Protein AF-0000000077050949 (afdb_homodimer)

Foldseek 3Di:
DDCPPPPPPPPDDDDPPVPVPDDLVVCCVPPVLVSQVVCVVVQAGPVGDGQLDWADKDKDWDPDPPALFKIWIDGPQWIKIKGKHKDKDAAPDPPRQFAAEFFFEDDDCQQPVVPPPCVVVVVRVVLRVLLRVCCRVAWFDRNVQGAPQLNMGMYMYMYMYTNHAWFPNSQRVLLGVNLRLLGHWAFHWHDDPNDIDTHRVPTDHTGTRKRKGKWKWFADDPGIGTGHTPSVVVNGQWMWIWIAIPVLDTDDIDTPDRDDDDPVVVVVVSVSVSVVVVVSVVNSVVSSQVSCCVVPPPSCPVVD/DDPPCPPPPPPDDDDPPVPVPDDLVVCCVPPVLVSQVVCVVVQAGPVGDGQLDWADKDKDWDPDPPALFKIWIDGPQWIKIKGKHKDKDAAPDPPRQFAAEFFFEDDDCQQPVVPPPCVVVVVRVVLRVLLRVCCRVAWFDRNVQGAPQLNMGMYMYMYMYTNHAWFPNSQRRLLGVNLRLLGHWAFHWHDDPNDIDTHRVPTDHTGTRKRKGKWKWFADDPGIGTGHTPSVVVNGQWMWIWIAIPVLDTDDIDTPDSDDDDPVVVVVVSVSVSVVVVVSVVNSVVSSQVSCCVVPPPSCVVVD

Organism: Blastocystis hominis (NCBI:txid12968)

Structure (mmCIF, N/CA/C/O backbone):
data_AF-0000000077050949-model_v1
#
loop_
_entity.id
_entity.type
_entity.pdbx_description
1 polymer 'Ribosomal RNA-processing protein 43'
#
loop_
_atom_site.group_PDB
_atom_site.id
_atom_site.type_symbol
_atom_site.label_atom_id
_atom_site.label_alt_id
_atom_site.label_comp_id
_atom_site.label_asym_id
_atom_site.label_entity_id
_atom_site.label_seq_id
_atom_site.pdbx_PDB_ins_code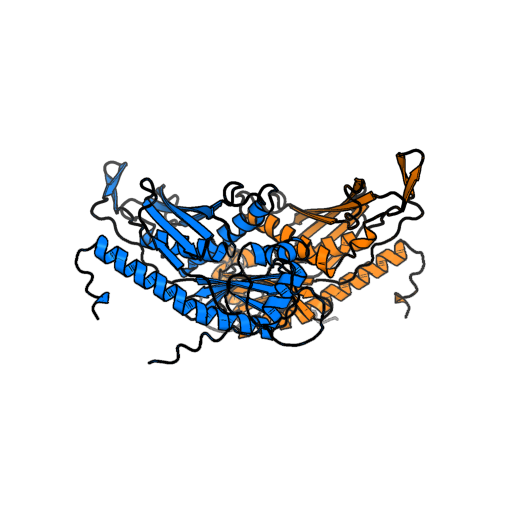
_atom_site.Cartn_x
_atom_site.Cartn_y
_atom_site.Cartn_z
_atom_site.occupancy
_atom_site.B_iso_or_equiv
_atom_site.auth_seq_id
_atom_site.auth_comp_id
_atom_site.auth_asym_id
_atom_site.auth_atom_id
_atom_site.pdbx_PDB_model_num
ATOM 1 N N . MET A 1 1 ? -55.594 22.5 -2.627 1 25.12 1 MET A N 1
ATOM 2 C CA . MET A 1 1 ? -55.781 21.047 -2.518 1 25.12 1 MET A CA 1
ATOM 3 C C . MET A 1 1 ? -54.656 20.297 -3.227 1 25.12 1 MET A C 1
ATOM 5 O O . MET A 1 1 ? -54.719 20.078 -4.438 1 25.12 1 MET A O 1
ATOM 9 N N . GLU A 1 2 ? -53.312 20.594 -3.018 1 26.08 2 GLU A N 1
ATOM 10 C CA . GLU A 1 2 ? -52 20.438 -3.627 1 26.08 2 GLU A CA 1
ATOM 11 C C . GLU A 1 2 ? -51.562 18.984 -3.664 1 26.08 2 GLU A C 1
ATOM 13 O O . GLU A 1 2 ? -51.594 18.297 -2.641 1 26.08 2 GLU A O 1
ATOM 18 N N . ASN A 1 3 ? -51.625 18.188 -4.906 1 24.22 3 ASN A N 1
ATOM 19 C CA . ASN A 1 3 ? -51.469 16.828 -5.383 1 24.22 3 ASN A CA 1
ATOM 20 C C . ASN A 1 3 ? -50.094 16.266 -5.074 1 24.22 3 ASN A C 1
ATOM 22 O O . ASN A 1 3 ? -49.094 16.719 -5.648 1 24.22 3 ASN A O 1
ATOM 26 N N . ASN A 1 4 ? -49.688 15.938 -3.799 1 24.11 4 ASN A N 1
ATOM 27 C CA . ASN A 1 4 ? -48.469 15.391 -3.205 1 24.11 4 ASN A CA 1
ATOM 28 C C . ASN A 1 4 ? -48.125 14.031 -3.797 1 24.11 4 ASN A C 1
ATOM 30 O O . ASN A 1 4 ? -48.656 13.008 -3.373 1 24.11 4 ASN A O 1
ATOM 34 N N . ARG A 1 5 ? -47.844 13.922 -5.176 1 23.95 5 ARG A N 1
ATOM 35 C CA . ARG A 1 5 ? -47.469 12.742 -5.945 1 23.95 5 ARG A CA 1
ATOM 36 C C . ARG A 1 5 ? -46.344 11.984 -5.277 1 23.95 5 ARG A C 1
ATOM 38 O O . ARG A 1 5 ? -45.219 12.5 -5.172 1 23.95 5 ARG A O 1
ATOM 45 N N . SER A 1 6 ? -46.531 11.211 -4.223 1 26.28 6 SER A N 1
ATOM 46 C CA . SER A 1 6 ? -45.688 10.195 -3.602 1 26.28 6 SER A CA 1
ATOM 47 C C . SER A 1 6 ? -45.125 9.234 -4.645 1 26.28 6 SER A C 1
ATOM 49 O O . SER A 1 6 ? -45.844 8.477 -5.27 1 26.28 6 SER A O 1
ATOM 51 N N . SER A 1 7 ? -44.219 9.609 -5.547 1 25.45 7 SER A N 1
ATOM 52 C CA . SER A 1 7 ? -43.562 8.859 -6.621 1 25.45 7 SER A CA 1
ATOM 53 C C . SER A 1 7 ? -42.969 7.547 -6.098 1 25.45 7 SER A C 1
ATOM 55 O O . SER A 1 7 ? -42 7.555 -5.355 1 25.45 7 SER A O 1
ATOM 57 N N . ARG A 1 8 ? -43.844 6.539 -5.688 1 27.59 8 ARG A N 1
ATOM 58 C CA . ARG A 1 8 ? -43.469 5.133 -5.523 1 27.59 8 ARG A CA 1
ATOM 59 C C . ARG A 1 8 ? -42.594 4.66 -6.676 1 27.59 8 ARG A C 1
ATOM 61 O O . ARG A 1 8 ? -43 4.672 -7.832 1 27.59 8 ARG A O 1
ATOM 68 N N . PHE A 1 9 ? -41.281 4.957 -6.676 1 27.53 9 PHE A N 1
ATOM 69 C CA . PHE A 1 9 ? -40.375 4.312 -7.609 1 27.53 9 PHE A CA 1
ATOM 70 C C . PHE A 1 9 ? -40.688 2.826 -7.734 1 27.53 9 PHE A C 1
ATOM 72 O O . PHE A 1 9 ? -40.531 2.072 -6.773 1 27.53 9 PHE A O 1
ATOM 79 N N . GLU A 1 10 ? -41.719 2.436 -8.398 1 28.89 10 GLU A N 1
ATOM 80 C CA . GLU A 1 10 ? -42 1.095 -8.891 1 28.89 10 GLU A CA 1
ATOM 81 C C . GLU A 1 10 ? -40.781 0.46 -9.555 1 28.89 10 GLU A C 1
ATOM 83 O O . GLU A 1 10 ? -40.344 0.909 -10.609 1 28.89 10 GLU A O 1
ATOM 88 N N . PHE A 1 11 ? -39.844 -0.017 -8.695 1 28.78 11 PHE A N 1
ATOM 89 C CA . PHE A 1 11 ? -38.844 -0.94 -9.195 1 28.78 11 PHE A CA 1
ATOM 90 C C . PHE A 1 11 ? -39.469 -1.922 -10.188 1 28.78 11 PHE A C 1
ATOM 92 O O . PHE A 1 11 ? -40.188 -2.836 -9.797 1 28.78 11 PHE A O 1
ATOM 99 N N . LEU A 1 12 ? -40 -1.565 -11.305 1 28 12 LEU A N 1
ATOM 100 C CA . LEU A 1 12 ? -40.688 -2.26 -12.375 1 28 12 LEU A CA 1
ATOM 101 C C . LEU A 1 12 ? -39.906 -3.467 -12.859 1 28 12 LEU A C 1
ATOM 103 O O . LEU A 1 12 ? -40.469 -4.547 -13.062 1 28 12 LEU A O 1
ATOM 107 N N . SER A 1 13 ? -38.812 -3.424 -13.633 1 26.11 13 SER A N 1
ATOM 108 C CA . SER A 1 13 ? -39 -4.09 -14.922 1 26.11 13 SER A CA 1
ATOM 109 C C . SER A 1 13 ? -39.219 -5.59 -14.742 1 26.11 13 SER A C 1
ATOM 111 O O . SER A 1 13 ? -40.25 -6.137 -15.117 1 26.11 13 SER A O 1
ATOM 113 N N . SER A 1 14 ? -38.125 -6.691 -15.32 1 29.53 14 SER A N 1
ATOM 114 C CA . SER A 1 14 ? -37.906 -7.832 -16.203 1 29.53 14 SER A CA 1
ATOM 115 C C . SER A 1 14 ? -38.062 -9.148 -15.445 1 29.53 14 SER A C 1
ATOM 117 O O . SER A 1 14 ? -38.812 -10.031 -15.891 1 29.53 14 SER A O 1
ATOM 119 N N . LYS A 1 15 ? -37 -10.266 -15.484 1 35.53 15 LYS A N 1
ATOM 120 C CA . LYS A 1 15 ? -37.281 -11.688 -15.281 1 35.53 15 LYS A CA 1
ATOM 121 C C . LYS A 1 15 ? -37.906 -11.93 -13.906 1 35.53 15 LYS A C 1
ATOM 123 O O . LYS A 1 15 ? -37.5 -11.297 -12.922 1 35.53 15 LYS A O 1
ATOM 128 N N . ASN A 1 16 ? -39.125 -12.523 -13.734 1 33.28 16 ASN A N 1
ATOM 129 C CA . ASN A 1 16 ? -40.094 -12.914 -12.727 1 33.28 16 ASN A CA 1
ATOM 130 C C . ASN A 1 16 ? -39.438 -13.688 -11.586 1 33.28 16 ASN A C 1
ATOM 132 O O . ASN A 1 16 ? -39.656 -14.891 -11.453 1 33.28 16 ASN A O 1
ATOM 136 N N . ILE A 1 17 ? -38.156 -13.844 -11.477 1 35.91 17 ILE A N 1
ATOM 137 C CA . ILE A 1 17 ? -37.906 -14.672 -10.305 1 35.91 17 ILE A CA 1
ATOM 138 C C . ILE A 1 17 ? -38.562 -14.062 -9.086 1 35.91 17 ILE A C 1
ATOM 140 O O . ILE A 1 17 ? -38.438 -12.867 -8.812 1 35.91 17 ILE A O 1
ATOM 144 N N . PRO A 1 18 ? -39.656 -14.641 -8.516 1 36.25 18 PRO A N 1
ATOM 145 C CA . PRO A 1 18 ? -40.344 -14.289 -7.266 1 36.25 18 PRO A CA 1
ATOM 146 C C . PRO A 1 18 ? -39.375 -13.812 -6.184 1 36.25 18 PRO A C 1
ATOM 148 O O . PRO A 1 18 ? -39.656 -13.938 -4.992 1 36.25 18 PRO A O 1
ATOM 151 N N . PHE A 1 19 ? -38.156 -13.5 -6.441 1 38.5 19 PHE A N 1
ATOM 152 C CA . PHE A 1 19 ? -37.375 -12.938 -5.336 1 38.5 19 PHE A CA 1
ATOM 153 C C . PHE A 1 19 ? -38.125 -11.758 -4.711 1 38.5 19 PHE A C 1
ATOM 155 O O . PHE A 1 19 ? -37.531 -10.953 -3.99 1 38.5 19 PHE A O 1
ATOM 162 N N . TYR A 1 20 ? -39.281 -11.266 -5.23 1 41.56 20 TYR A N 1
ATOM 163 C CA . TYR A 1 20 ? -40.031 -10.109 -4.754 1 41.56 20 TYR A CA 1
ATOM 164 C C . TYR A 1 20 ? -40.281 -10.195 -3.25 1 41.56 20 TYR A C 1
ATOM 166 O O . TYR A 1 20 ? -40.344 -9.164 -2.57 1 41.56 20 TYR A O 1
ATOM 174 N N . THR A 1 21 ? -40.812 -11.328 -2.764 1 46.22 21 THR A N 1
ATOM 175 C CA . THR A 1 21 ? -41.375 -11.367 -1.419 1 46.22 21 THR A CA 1
ATOM 176 C C . THR A 1 21 ? -40.281 -11.586 -0.378 1 46.22 21 THR A C 1
ATOM 178 O O . THR A 1 21 ? -40.562 -11.773 0.806 1 46.22 21 THR A O 1
ATOM 181 N N . MET A 1 22 ? -39.156 -12.016 -0.764 1 50.53 22 MET A N 1
ATOM 182 C CA . MET A 1 22 ? -38.25 -12.242 0.366 1 50.53 22 MET A CA 1
ATOM 183 C C . MET A 1 22 ? -37.875 -10.922 1.014 1 50.53 22 MET A C 1
ATOM 185 O O . MET A 1 22 ? -37.656 -9.922 0.321 1 50.53 22 MET A O 1
ATOM 189 N N . ASP A 1 23 ? -38.094 -10.758 2.289 1 68.88 23 ASP A N 1
ATOM 190 C CA . ASP A 1 23 ? -37.594 -9.656 3.117 1 68.88 23 ASP A CA 1
ATOM 191 C C . ASP A 1 23 ? -36.156 -9.297 2.756 1 68.88 23 ASP A C 1
ATOM 193 O O . ASP A 1 23 ? -35.312 -10.18 2.613 1 68.88 23 ASP A O 1
ATOM 197 N N . ALA A 1 24 ? -35.906 -8.211 1.986 1 68.38 24 ALA A N 1
ATOM 198 C CA . ALA A 1 24 ? -34.625 -7.68 1.568 1 68.38 24 ALA A CA 1
ATOM 199 C C . ALA A 1 24 ? -33.531 -8.086 2.547 1 68.38 24 ALA A C 1
ATOM 201 O O . ALA A 1 24 ? -32.406 -8.391 2.137 1 68.38 24 ALA A O 1
ATOM 202 N N . GLU A 1 25 ? -33.875 -8.141 3.707 1 75.94 25 GLU A N 1
ATOM 203 C CA . GLU A 1 25 ? -32.875 -8.492 4.727 1 75.94 25 GLU A CA 1
ATOM 204 C C . GLU A 1 25 ? -32.469 -9.961 4.621 1 75.94 25 GLU A C 1
ATOM 206 O O . GLU A 1 25 ? -31.312 -10.305 4.836 1 75.94 25 GLU A O 1
ATOM 211 N N . VAL A 1 26 ? -33.406 -10.742 4.375 1 73 26 VAL A N 1
ATOM 212 C CA . VAL A 1 26 ? -33.156 -12.172 4.234 1 73 26 VAL A CA 1
ATOM 213 C C . VAL A 1 26 ? -32.312 -12.422 2.975 1 73 26 VAL A C 1
ATOM 215 O O . VAL A 1 26 ? -31.359 -13.18 3.002 1 73 26 VAL A O 1
ATOM 218 N N . PHE A 1 27 ? -32.719 -11.727 1.952 1 73.62 27 PHE A N 1
ATOM 219 C CA . PHE A 1 27 ? -32 -11.867 0.687 1 73.62 27 PHE A CA 1
ATOM 220 C C . PHE A 1 27 ? -30.562 -11.422 0.832 1 73.62 27 PHE A C 1
ATOM 222 O O . PHE A 1 27 ? -29.656 -12.102 0.349 1 73.62 27 PHE A O 1
ATOM 229 N N . LYS A 1 28 ? -30.391 -10.328 1.436 1 78.31 28 LYS A N 1
ATOM 230 C CA . LYS A 1 28 ? -29.062 -9.805 1.718 1 78.31 28 LYS A CA 1
ATOM 231 C C . LYS A 1 28 ? -28.219 -10.828 2.473 1 78.31 28 LYS A C 1
ATOM 233 O O . LYS A 1 28 ? -27.031 -11 2.176 1 78.31 28 LYS A O 1
ATOM 238 N N . LYS A 1 29 ? -28.766 -11.523 3.346 1 77.19 29 LYS A N 1
ATOM 239 C CA . LYS A 1 29 ? -28.062 -12.477 4.195 1 77.19 29 LYS A CA 1
ATOM 240 C C . LYS A 1 29 ? -27.75 -13.766 3.434 1 77.19 29 LYS A C 1
ATOM 242 O O . LYS A 1 29 ? -26.672 -14.352 3.611 1 77.19 29 LYS A O 1
ATOM 247 N N . ILE A 1 30 ? -28.609 -14.133 2.502 1 77.38 30 ILE A N 1
ATOM 248 C CA . ILE A 1 30 ? -28.5 -15.43 1.849 1 77.38 30 ILE A CA 1
ATOM 249 C C . ILE A 1 30 ? -27.625 -15.305 0.602 1 77.38 30 ILE A C 1
ATOM 251 O O . ILE A 1 30 ? -26.812 -16.188 0.315 1 77.38 30 ILE A O 1
ATOM 255 N N . GLN A 1 31 ? -27.797 -14.211 -0.128 1 82.81 31 GLN A N 1
ATOM 256 C CA . GLN A 1 31 ? -27.047 -14 -1.36 1 82.81 31 GLN A CA 1
ATOM 257 C C . GLN A 1 31 ? -26.516 -12.57 -1.447 1 82.81 31 GLN A C 1
ATOM 259 O O . GLN A 1 31 ? -26.938 -11.805 -2.32 1 82.81 31 GLN A O 1
ATOM 264 N N . PRO A 1 32 ? -25.641 -12.312 -0.647 1 81.38 32 PRO A N 1
ATOM 265 C CA . PRO A 1 32 ? -25.172 -10.93 -0.545 1 81.38 32 PRO A CA 1
ATOM 266 C C . PRO A 1 32 ? -24.625 -10.391 -1.866 1 81.38 32 PRO A C 1
ATOM 268 O O . PRO A 1 32 ? -24.844 -9.219 -2.195 1 81.38 32 PRO A O 1
ATOM 271 N N . LYS A 1 33 ? -23.984 -11.172 -2.619 1 86.44 33 LYS A N 1
ATOM 272 C CA . LYS A 1 33 ? -23.422 -10.719 -3.889 1 86.44 33 LYS A CA 1
ATOM 273 C C . LYS A 1 33 ? -24.531 -10.398 -4.895 1 86.44 33 LYS A C 1
ATOM 275 O O . LYS A 1 33 ? -24.484 -9.367 -5.566 1 86.44 33 LYS A O 1
ATOM 280 N N . ALA A 1 34 ? -25.453 -11.32 -4.984 1 84.94 34 ALA A N 1
ATOM 281 C CA . ALA A 1 34 ? -26.562 -11.094 -5.895 1 84.94 34 ALA A CA 1
ATOM 282 C C . ALA A 1 34 ? -27.375 -9.875 -5.465 1 84.94 34 ALA A C 1
ATOM 284 O O . ALA A 1 34 ? -27.797 -9.07 -6.305 1 84.94 34 ALA A O 1
ATOM 285 N N . PHE A 1 35 ? -27.594 -9.828 -4.199 1 85.5 35 PHE A N 1
ATOM 286 C CA . PHE A 1 35 ? -28.297 -8.695 -3.605 1 85.5 35 PHE A CA 1
ATOM 287 C C . PHE A 1 35 ? -27.609 -7.379 -3.975 1 85.5 35 PHE A C 1
ATOM 289 O O . PHE A 1 35 ? -28.266 -6.457 -4.473 1 85.5 35 PHE A O 1
ATOM 296 N N . TYR A 1 36 ? -26.359 -7.285 -3.793 1 90.31 36 TYR A N 1
ATOM 297 C CA . TYR A 1 36 ? -25.578 -6.078 -4.055 1 90.31 36 TYR A CA 1
ATOM 298 C C . TYR A 1 36 ? -25.547 -5.762 -5.543 1 90.31 36 TYR A C 1
ATOM 300 O O . TYR A 1 36 ? -25.719 -4.609 -5.941 1 90.31 36 TYR A O 1
ATOM 308 N N . GLY A 1 37 ? -25.391 -6.691 -6.348 1 89.81 37 GLY A N 1
ATOM 309 C CA . GLY A 1 37 ? -25.375 -6.52 -7.789 1 89.81 37 GLY A CA 1
ATOM 310 C C . GLY A 1 37 ? -26.656 -5.941 -8.344 1 89.81 37 GLY A C 1
ATOM 311 O O . GLY A 1 37 ? -26.641 -5.082 -9.227 1 89.81 37 GLY A O 1
ATOM 312 N N . GLN A 1 38 ? -27.703 -6.43 -7.812 1 87.5 38 GLN A N 1
ATOM 313 C CA . GLN A 1 38 ? -29 -5.945 -8.258 1 87.5 38 GLN A CA 1
ATOM 314 C C . GLN A 1 38 ? -29.172 -4.461 -7.957 1 87.5 38 GLN A C 1
ATOM 316 O O . GLN A 1 38 ? -29.703 -3.711 -8.773 1 87.5 38 GLN A O 1
ATOM 321 N N . TYR A 1 39 ? -28.781 -4.129 -6.797 1 87.62 39 TYR A N 1
ATOM 322 C CA . TYR A 1 39 ? -28.844 -2.717 -6.434 1 87.62 39 TYR A CA 1
ATOM 323 C C . TYR A 1 39 ? -28.016 -1.873 -7.395 1 87.62 39 TYR A C 1
ATOM 325 O O . TYR A 1 39 ? -28.484 -0.854 -7.902 1 87.62 39 TYR A O 1
ATOM 333 N N . LEU A 1 40 ? -26.859 -2.299 -7.73 1 90.25 40 LEU A N 1
ATOM 334 C CA . LEU A 1 40 ? -25.938 -1.521 -8.555 1 90.25 40 LEU A CA 1
ATOM 335 C C . LEU A 1 40 ? -26.453 -1.426 -9.992 1 90.25 40 LEU A C 1
ATOM 337 O O . LEU A 1 40 ? -26.234 -0.411 -10.664 1 90.25 40 LEU A O 1
ATOM 341 N N . GLU A 1 41 ? -27.047 -2.439 -10.422 1 89.62 41 GLU A N 1
ATOM 342 C CA . GLU A 1 41 ? -27.641 -2.41 -11.758 1 89.62 41 GLU A CA 1
ATOM 343 C C . GLU A 1 41 ? -28.656 -1.288 -11.875 1 89.62 41 GLU A C 1
ATOM 345 O O . GLU A 1 41 ? -28.875 -0.747 -12.969 1 89.62 41 GLU A O 1
ATOM 350 N N . ASN A 1 42 ? -29.203 -0.945 -10.773 1 90.94 42 ASN A N 1
ATOM 351 C CA . ASN A 1 42 ? -30.188 0.14 -10.742 1 90.94 42 ASN A CA 1
ATOM 352 C C . ASN A 1 42 ? -29.547 1.454 -10.297 1 90.94 42 ASN A C 1
ATOM 354 O O . ASN A 1 42 ? -30.25 2.41 -9.977 1 90.94 42 ASN A O 1
ATOM 358 N N . GLU A 1 43 ? -28.266 1.396 -10.148 1 90.06 43 GLU A N 1
ATOM 359 C CA . GLU A 1 43 ? -27.469 2.572 -9.836 1 90.06 43 GLU A CA 1
ATOM 360 C C . GLU A 1 43 ? -27.781 3.109 -8.445 1 90.06 43 GLU A C 1
ATOM 362 O O . GLU A 1 43 ? -27.797 4.324 -8.234 1 90.06 43 GLU A O 1
ATOM 367 N N . VAL A 1 44 ? -28.25 2.295 -7.648 1 93.38 44 VAL A N 1
ATOM 368 C CA . VAL A 1 44 ? -28.484 2.615 -6.246 1 93.38 44 VAL A CA 1
ATOM 369 C C . VAL A 1 44 ? -27.781 1.589 -5.359 1 93.38 44 VAL A C 1
ATOM 371 O O . VAL A 1 44 ? -27.688 0.41 -5.711 1 93.38 44 VAL A O 1
ATOM 374 N N . ARG A 1 45 ? -27.281 2.051 -4.277 1 94.94 45 ARG A N 1
ATOM 375 C CA . ARG A 1 45 ? -26.609 1.168 -3.332 1 94.94 45 ARG A CA 1
ATOM 376 C C . ARG A 1 45 ? -27.547 0.773 -2.189 1 94.94 45 ARG A C 1
ATOM 378 O O . ARG A 1 45 ? -28.578 1.413 -1.973 1 94.94 45 ARG A O 1
ATOM 385 N N . PRO A 1 46 ? -27.281 -0.23 -1.466 1 92.12 46 PRO A N 1
ATOM 386 C CA . PRO A 1 46 ? -28.172 -0.725 -0.417 1 92.12 46 PRO A CA 1
ATOM 387 C C . PRO A 1 46 ? -28.469 0.33 0.645 1 92.12 46 PRO A C 1
ATOM 389 O O . PRO A 1 46 ? -29.547 0.305 1.254 1 92.12 46 PRO A O 1
ATOM 392 N N . ASP A 1 47 ? -27.578 1.242 0.908 1 92.56 47 ASP A N 1
ATOM 393 C CA . ASP A 1 47 ? -27.797 2.264 1.926 1 92.56 47 ASP A CA 1
ATOM 394 C C . ASP A 1 47 ? -28.484 3.496 1.327 1 92.56 47 ASP A C 1
ATOM 396 O O . ASP A 1 47 ? -28.594 4.531 1.986 1 92.56 47 ASP A O 1
ATOM 400 N N . GLY A 1 48 ? -28.859 3.428 0.09 1 93.88 48 GLY A N 1
ATOM 401 C CA . GLY A 1 48 ? -29.625 4.484 -0.546 1 93.88 48 GLY A CA 1
ATOM 402 C C . GLY A 1 48 ? -28.781 5.457 -1.331 1 93.88 48 GLY A C 1
ATOM 403 O O . GLY A 1 48 ? -29.297 6.281 -2.086 1 93.88 48 GLY A O 1
ATOM 404 N N . ARG A 1 49 ? -27.453 5.305 -1.291 1 96.19 49 ARG A N 1
ATOM 405 C CA . ARG A 1 49 ? -26.547 6.188 -2.021 1 96.19 49 ARG A CA 1
ATOM 406 C C . ARG A 1 49 ? -26.484 5.805 -3.496 1 96.19 49 ARG A C 1
ATOM 408 O O . ARG A 1 49 ? -26.688 4.641 -3.85 1 96.19 49 ARG A O 1
ATOM 415 N N . GLY A 1 50 ? -26.234 6.891 -4.285 1 96.12 50 GLY A N 1
ATOM 416 C CA . GLY A 1 50 ? -25.812 6.609 -5.652 1 96.12 50 GLY A CA 1
ATOM 417 C C . GLY A 1 50 ? -24.406 6.062 -5.754 1 96.12 50 GLY A C 1
ATOM 418 O O . GLY A 1 50 ? -23.688 5.996 -4.758 1 96.12 50 GLY A O 1
ATOM 419 N N . ILE A 1 51 ? -23.969 5.781 -6.992 1 95.44 51 ILE A N 1
ATOM 420 C CA . ILE A 1 51 ? -22.672 5.145 -7.242 1 95.44 51 ILE A CA 1
ATOM 421 C C . ILE A 1 51 ? -21.547 6.109 -6.879 1 95.44 51 ILE A C 1
ATOM 423 O O . ILE A 1 51 ? -20.516 5.695 -6.352 1 95.44 51 ILE A O 1
ATOM 427 N N . ASP A 1 52 ? -21.75 7.414 -7.066 1 96.12 52 ASP A N 1
ATOM 428 C CA . ASP A 1 52 ? -20.688 8.391 -6.859 1 96.12 52 ASP A CA 1
ATOM 429 C C . ASP A 1 52 ? -20.922 9.195 -5.586 1 96.12 52 ASP A C 1
ATOM 431 O O . ASP A 1 52 ? -20.266 10.211 -5.355 1 96.12 52 ASP A O 1
ATOM 435 N N . ASP A 1 53 ? -21.859 8.75 -4.754 1 96.69 53 ASP A N 1
ATOM 436 C CA . ASP A 1 53 ? -22.172 9.492 -3.529 1 96.69 53 ASP A CA 1
ATOM 437 C C . ASP A 1 53 ? -21.297 9.016 -2.371 1 96.69 53 ASP A C 1
ATOM 439 O O . ASP A 1 53 ? -21.047 7.816 -2.221 1 96.69 53 ASP A O 1
ATOM 443 N N . ALA A 1 54 ? -20.797 9.984 -1.69 1 98.06 54 ALA A N 1
ATOM 444 C CA . ALA A 1 54 ? -20.031 9.695 -0.483 1 98.06 54 ALA A CA 1
ATOM 445 C C . ALA A 1 54 ? -20.844 9.977 0.772 1 98.06 54 ALA A C 1
ATOM 447 O O . ALA A 1 54 ? -21.812 10.75 0.73 1 98.06 54 ALA A O 1
ATOM 448 N N . ARG A 1 55 ? -20.547 9.336 1.837 1 97.5 55 ARG A N 1
ATOM 449 C CA . ARG A 1 55 ? -21.234 9.555 3.109 1 97.5 55 ARG A CA 1
ATOM 450 C C . ARG A 1 55 ? -20.875 10.922 3.691 1 97.5 55 ARG A C 1
ATOM 452 O O . ARG A 1 55 ? -19.906 11.547 3.264 1 97.5 55 ARG A O 1
ATOM 459 N N . GLY A 1 56 ? -21.656 11.344 4.668 1 97.25 56 GLY A N 1
ATOM 460 C CA . GLY A 1 56 ? -21.438 12.625 5.312 1 97.25 56 GLY A CA 1
ATOM 461 C C . GLY A 1 56 ? -20.188 12.656 6.18 1 97.25 56 GLY A C 1
ATOM 462 O O . GLY A 1 56 ? -19.703 11.617 6.621 1 97.25 56 GLY A O 1
ATOM 463 N N . ILE A 1 57 ? -19.719 13.906 6.391 1 98.31 57 ILE A N 1
ATOM 464 C CA . ILE A 1 57 ? -18.5 14.102 7.152 1 98.31 57 ILE A CA 1
ATOM 465 C C . ILE A 1 57 ? -18.781 14.938 8.391 1 98.31 57 ILE A C 1
ATOM 467 O O . ILE A 1 57 ? -19.516 15.93 8.32 1 98.31 57 ILE A O 1
ATOM 471 N N . LEU A 1 58 ? -18.312 14.477 9.516 1 97.31 58 LEU A N 1
ATOM 472 C CA . LEU A 1 58 ? -18.312 15.25 10.758 1 97.31 58 LEU A CA 1
ATOM 473 C C . LEU A 1 58 ? -16.906 15.359 11.328 1 97.31 58 LEU A C 1
ATOM 475 O O . LEU A 1 58 ? -16.188 14.359 11.414 1 97.31 58 LEU A O 1
ATOM 479 N N . ILE A 1 59 ? -16.484 16.531 11.641 1 97.62 59 ILE A N 1
ATOM 480 C CA . ILE A 1 59 ? -15.203 16.781 12.273 1 97.62 59 ILE A CA 1
ATOM 481 C C . ILE A 1 59 ? -15.406 17.547 13.578 1 97.62 59 ILE A C 1
ATOM 483 O O . ILE A 1 59 ? -16.141 18.547 13.609 1 97.62 59 ILE A O 1
ATOM 487 N N . SER A 1 60 ? -14.82 17.031 14.578 1 94.12 60 SER A N 1
ATOM 488 C CA . SER A 1 60 ? -14.891 17.734 15.852 1 94.12 60 SER A CA 1
ATOM 489 C C . SER A 1 60 ? -13.539 17.719 16.562 1 94.12 60 SER A C 1
ATOM 491 O O . SER A 1 60 ? -12.633 16.984 16.172 1 94.12 60 SER A O 1
ATOM 493 N N . TYR A 1 61 ? -13.352 18.609 17.531 1 87.44 61 TYR A N 1
ATOM 494 C CA . TYR A 1 61 ? -12.102 18.688 18.281 1 87.44 61 TYR A CA 1
ATOM 495 C C . TYR A 1 61 ? -12.359 18.547 19.781 1 87.44 61 TYR A C 1
ATOM 497 O O . TYR A 1 61 ? -13.508 18.516 20.219 1 87.44 61 TYR A O 1
ATOM 505 N N . GLY A 1 62 ? -11.242 18.469 20.531 1 77.06 62 GLY A N 1
ATOM 506 C CA . GLY A 1 62 ? -11.289 18.547 21.984 1 77.06 62 GLY A CA 1
ATOM 507 C C . GLY A 1 62 ? -11.742 17.266 22.656 1 77.06 62 GLY A C 1
ATOM 508 O O . GLY A 1 62 ? -12.305 17.297 23.75 1 77.06 62 GLY A O 1
ATOM 509 N N . HIS A 1 63 ? -11.453 16.125 22.094 1 76.19 63 HIS A N 1
ATOM 510 C CA . HIS A 1 63 ? -11.992 14.891 22.625 1 76.19 63 HIS A CA 1
ATOM 511 C C . HIS A 1 63 ? -10.961 14.156 23.469 1 76.19 63 HIS A C 1
ATOM 513 O O . HIS A 1 63 ? -11.297 13.25 24.234 1 76.19 63 HIS A O 1
ATOM 519 N N . ILE A 1 64 ? -9.734 14.594 23.281 1 82.81 64 ILE A N 1
ATOM 520 C CA . ILE A 1 64 ? -8.688 13.984 24.094 1 82.81 64 ILE A CA 1
ATOM 521 C C . ILE A 1 64 ? -8 15.055 24.938 1 82.81 64 ILE A C 1
ATOM 523 O O . ILE A 1 64 ? -7.137 15.789 24.453 1 82.81 64 ILE A O 1
ATOM 527 N N . GLY A 1 65 ? -8.227 15.07 26.188 1 80 65 GLY A N 1
ATOM 528 C CA . GLY A 1 65 ? -7.738 16.109 27.078 1 80 65 GLY A CA 1
ATOM 529 C C . GLY A 1 65 ? -6.238 16.047 27.297 1 80 65 GLY A C 1
ATOM 530 O O . GLY A 1 65 ? -5.602 17.078 27.516 1 80 65 GLY A O 1
ATOM 531 N N . THR A 1 66 ? -5.703 14.867 27.203 1 85.56 66 THR A N 1
ATOM 532 C CA . THR A 1 66 ? -4.289 14.68 27.5 1 85.56 66 THR A CA 1
ATOM 533 C C . THR A 1 66 ? -3.441 14.867 26.25 1 85.56 66 THR A C 1
ATOM 535 O O . THR A 1 66 ? -2.211 14.883 26.328 1 85.56 66 THR A O 1
ATOM 538 N N . ALA A 1 67 ? -4.105 15.078 25.172 1 90.94 67 ALA A N 1
ATOM 539 C CA . ALA A 1 67 ? -3.371 15.258 23.922 1 90.94 67 ALA A CA 1
ATOM 540 C C . ALA A 1 67 ? -3.02 16.734 23.703 1 90.94 67 ALA A C 1
ATOM 542 O O . ALA A 1 67 ? -3.713 17.625 24.203 1 90.94 67 ALA A O 1
ATOM 543 N N . ASP A 1 68 ? -1.91 17 23 1 94.31 68 ASP A N 1
ATOM 544 C CA . ASP A 1 68 ? -1.518 18.359 22.625 1 94.31 68 ASP A CA 1
ATOM 545 C C . ASP A 1 68 ? -2.359 18.875 21.469 1 94.31 68 ASP A C 1
ATOM 547 O O . ASP A 1 68 ? -2.422 20.078 21.219 1 94.31 68 ASP A O 1
ATOM 551 N N . GLY A 1 69 ? -2.953 18.031 20.719 1 94.94 69 GLY A N 1
ATOM 552 C CA . GLY A 1 69 ? -3.93 18.203 19.656 1 94.94 69 GLY A CA 1
ATOM 553 C C . GLY A 1 69 ? -4.77 16.969 19.406 1 94.94 69 GLY A C 1
ATOM 554 O O . GLY A 1 69 ? -4.32 15.852 19.656 1 94.94 69 GLY A O 1
ATOM 555 N N . SER A 1 70 ? -5.953 17.219 19 1 95.81 70 SER A N 1
ATOM 556 C CA . SER A 1 70 ? -6.793 16.047 18.781 1 95.81 70 SER A CA 1
ATOM 557 C C . SER A 1 70 ? -7.957 16.375 17.844 1 95.81 70 SER A C 1
ATOM 559 O O . SER A 1 70 ? -8.281 17.547 17.625 1 95.81 70 SER A O 1
ATOM 561 N N . SER A 1 71 ? -8.516 15.305 17.312 1 97.25 71 SER A N 1
ATOM 562 C CA . SER A 1 71 ? -9.703 15.414 16.469 1 97.25 71 SER A CA 1
ATOM 563 C C . SER A 1 71 ? -10.523 14.133 16.516 1 97.25 71 SER A C 1
ATOM 565 O O . SER A 1 71 ? -10.016 13.07 16.875 1 97.25 71 SER A O 1
ATOM 567 N N . LEU A 1 72 ? -11.789 14.258 16.344 1 96.69 72 LEU A N 1
ATOM 568 C CA . LEU A 1 72 ? -12.719 13.18 16.047 1 96.69 72 LEU A CA 1
ATOM 569 C C . LEU A 1 72 ? -13.352 13.367 14.664 1 96.69 72 LEU A C 1
ATOM 571 O O . LEU A 1 72 ? -13.891 14.43 14.367 1 96.69 72 LEU A O 1
ATOM 575 N N . VAL A 1 73 ? -13.211 12.359 13.836 1 97.94 73 VAL A N 1
ATOM 576 C CA . VAL A 1 73 ? -13.75 12.422 12.477 1 97.94 73 VAL A CA 1
ATOM 577 C C . VAL A 1 73 ? -14.711 11.258 12.258 1 97.94 73 VAL A C 1
ATOM 579 O O . VAL A 1 73 ? -14.438 10.133 12.672 1 97.94 73 VAL A O 1
ATOM 582 N N . ARG A 1 74 ? -15.812 11.594 11.664 1 97.44 74 ARG A N 1
ATOM 583 C CA . ARG A 1 74 ? -16.75 10.57 11.203 1 97.44 74 ARG A CA 1
ATOM 584 C C . ARG A 1 74 ? -17.031 10.719 9.711 1 97.44 74 ARG A C 1
ATOM 586 O O . ARG A 1 74 ? -17.266 11.828 9.227 1 97.44 74 ARG A O 1
ATOM 593 N N . ILE A 1 75 ? -16.891 9.719 8.984 1 98.19 75 ILE A N 1
ATOM 594 C CA . ILE A 1 75 ? -17.406 9.578 7.621 1 98.19 75 ILE A CA 1
ATOM 595 C C . ILE A 1 75 ? -18.484 8.492 7.59 1 98.19 75 ILE A C 1
ATOM 597 O O . ILE A 1 75 ? -18.172 7.301 7.652 1 98.19 75 ILE A O 1
ATOM 601 N N . GLY A 1 76 ? -19.766 8.93 7.398 1 97.5 76 GLY A N 1
ATOM 602 C CA . GLY A 1 76 ? -20.828 7.992 7.734 1 97.5 76 GLY A CA 1
ATOM 603 C C . GLY A 1 76 ? -20.703 7.438 9.141 1 97.5 76 GLY A C 1
ATOM 604 O O . GLY A 1 76 ? -20.578 8.195 10.102 1 97.5 76 GLY A O 1
ATOM 605 N N . GLU A 1 77 ? -20.672 6.113 9.258 1 96 77 GLU A N 1
ATOM 606 C CA . GLU A 1 77 ? -20.594 5.477 10.57 1 96 77 GLU A CA 1
ATOM 607 C C . GLU A 1 77 ? -19.141 5.109 10.906 1 96 77 GLU A C 1
ATOM 609 O O . GLU A 1 77 ? -18.859 4.637 12.008 1 96 77 GLU A O 1
ATOM 614 N N . THR A 1 78 ? -18.25 5.352 9.977 1 97 78 THR A N 1
ATOM 615 C CA . THR A 1 78 ? -16.844 5.168 10.312 1 97 78 THR A CA 1
ATOM 616 C C . THR A 1 78 ? -16.344 6.289 11.219 1 97 78 THR A C 1
ATOM 618 O O . THR A 1 78 ? -16.484 7.469 10.891 1 97 78 THR A O 1
ATOM 621 N N . GLY A 1 79 ? -15.828 5.898 12.383 1 96.31 79 GLY A N 1
ATOM 622 C CA . GLY A 1 79 ? -15.344 6.871 13.352 1 96.31 79 GLY A CA 1
ATOM 623 C C . GLY A 1 79 ? -13.891 6.652 13.75 1 96.31 79 GLY A C 1
ATOM 624 O O . GLY A 1 79 ? -13.492 5.523 14.039 1 96.31 79 GLY A O 1
ATOM 625 N N . VAL A 1 80 ? -13.133 7.789 13.719 1 96.94 80 VAL A N 1
ATOM 626 C CA . VAL A 1 80 ? -11.711 7.746 14.047 1 96.94 80 VAL A CA 1
ATOM 627 C C . VAL A 1 80 ? -11.352 8.906 14.969 1 96.94 80 VAL A C 1
ATOM 629 O O . VAL A 1 80 ? -11.844 10.023 14.781 1 96.94 80 VAL A O 1
ATOM 632 N N . ILE A 1 81 ? -10.523 8.562 15.984 1 96.38 81 ILE A N 1
ATOM 633 C CA . ILE A 1 81 ? -9.977 9.594 16.859 1 96.38 81 ILE A CA 1
ATOM 634 C C . ILE A 1 81 ? -8.469 9.703 16.656 1 96.38 81 ILE A C 1
ATOM 636 O O . ILE A 1 81 ? -7.777 8.688 16.516 1 96.38 81 ILE A O 1
ATOM 640 N N . CYS A 1 82 ? -8 10.883 16.547 1 97.56 82 CYS A N 1
ATOM 641 C CA . CYS A 1 82 ? -6.566 11.133 16.438 1 97.56 82 CYS A CA 1
ATOM 642 C C . CYS A 1 82 ? -6.066 12.008 17.578 1 97.56 82 CYS A C 1
ATOM 644 O O . CYS A 1 82 ? -6.621 13.078 17.828 1 97.56 82 CYS A O 1
ATOM 646 N N . GLY A 1 83 ? -5.086 11.562 18.297 1 96.94 83 GLY A N 1
ATOM 647 C CA . GLY A 1 83 ? -4.402 12.336 19.312 1 96.94 83 GLY A CA 1
ATOM 648 C C . GLY A 1 83 ? -2.943 12.602 18.984 1 96.94 83 GLY A C 1
ATOM 649 O O . GLY A 1 83 ? -2.25 11.719 18.469 1 96.94 83 GLY A O 1
ATOM 650 N N . LEU A 1 84 ? -2.529 13.812 19.25 1 97.5 84 LEU A N 1
ATOM 651 C CA . LEU A 1 84 ? -1.146 14.211 19.016 1 97.5 84 LEU A CA 1
ATOM 652 C C . LEU A 1 84 ? -0.417 14.453 20.328 1 97.5 84 LEU A C 1
ATOM 654 O O . LEU A 1 84 ? -0.989 15.023 21.266 1 97.5 84 LEU A O 1
ATOM 658 N N . LYS A 1 85 ? 0.757 13.953 20.375 1 97 85 LYS A N 1
ATOM 659 C CA . LYS A 1 85 ? 1.658 14.242 21.5 1 97 85 LYS A CA 1
ATOM 660 C C . LYS A 1 85 ? 3.014 14.734 20.984 1 97 85 LYS A C 1
ATOM 662 O O . LYS A 1 85 ? 3.555 14.195 20.016 1 97 85 LYS A O 1
ATOM 667 N N . LEU A 1 86 ? 3.562 15.703 21.703 1 97 86 LEU A N 1
ATOM 668 C CA . LEU A 1 86 ? 4.871 16.234 21.328 1 97 86 LEU A CA 1
ATOM 669 C C . LEU A 1 86 ? 5.965 15.648 22.219 1 97 86 LEU A C 1
ATOM 671 O O . LEU A 1 86 ? 5.758 15.445 23.406 1 97 86 LEU A O 1
ATOM 675 N N . SER A 1 87 ? 7.008 15.281 21.609 1 97.38 87 SER A N 1
ATOM 676 C CA . SER A 1 87 ? 8.242 14.977 22.328 1 97.38 87 SER A CA 1
ATOM 677 C C . SER A 1 87 ? 9.352 15.969 21.969 1 97.38 87 SER A C 1
ATOM 679 O O . SER A 1 87 ? 9.352 16.531 20.875 1 97.38 87 SER A O 1
ATOM 681 N N . PHE A 1 88 ? 10.25 16.172 22.938 1 95.38 88 PHE A N 1
ATOM 682 C CA . PHE A 1 88 ? 11.312 17.156 22.812 1 95.38 88 PHE A CA 1
ATOM 683 C C . PHE A 1 88 ? 12.672 16.516 23.094 1 95.38 88 PHE A C 1
ATOM 685 O O . PHE A 1 88 ? 12.914 16.016 24.188 1 95.38 88 PHE A O 1
ATOM 692 N N . ASP A 1 89 ? 13.461 16.562 22.047 1 94.38 89 ASP A N 1
ATOM 693 C CA . ASP A 1 89 ? 14.781 15.961 22.188 1 94.38 89 ASP A CA 1
ATOM 694 C C . ASP A 1 89 ? 15.875 16.953 21.812 1 94.38 89 ASP A C 1
ATOM 696 O O . ASP A 1 89 ? 15.734 17.719 20.859 1 94.38 89 ASP A O 1
ATOM 700 N N . PRO A 1 90 ? 17 16.906 22.609 1 92.5 90 PRO A N 1
ATOM 701 C CA . PRO A 1 90 ? 18.109 17.75 22.203 1 92.5 90 PRO A CA 1
ATOM 702 C C . PRO A 1 90 ? 18.656 17.375 20.828 1 92.5 90 PRO A C 1
ATOM 704 O O . PRO A 1 90 ? 18.719 16.203 20.484 1 92.5 90 PRO A O 1
ATOM 707 N N . ALA A 1 91 ? 18.984 18.453 20.062 1 91.31 91 ALA A N 1
ATOM 708 C CA . ALA A 1 91 ? 19.594 18.188 18.766 1 91.31 91 ALA A CA 1
ATOM 709 C C . ALA A 1 91 ? 20.922 17.469 18.922 1 91.31 91 ALA A C 1
ATOM 711 O O . ALA A 1 91 ? 21.734 17.828 19.766 1 91.31 91 ALA A O 1
ATOM 712 N N . LYS A 1 92 ? 21.125 16.328 18.172 1 86.5 92 LYS A N 1
ATOM 713 C CA . LYS A 1 92 ? 22.344 15.516 18.281 1 86.5 92 LYS A CA 1
ATOM 714 C C . LYS A 1 92 ? 23.516 16.219 17.609 1 86.5 92 LYS A C 1
ATOM 716 O O . LYS A 1 92 ? 24.641 16.188 18.125 1 86.5 92 LYS A O 1
ATOM 721 N N . GLU A 1 93 ? 23.234 16.672 16.391 1 85.69 93 GLU A N 1
ATOM 722 C CA . GLU A 1 93 ? 24.25 17.422 15.641 1 85.69 93 GLU A CA 1
ATOM 723 C C . GLU A 1 93 ? 23.719 18.781 15.211 1 85.69 93 GLU A C 1
ATOM 725 O O . GLU A 1 93 ? 22.516 19.031 15.242 1 85.69 93 GLU A O 1
ATOM 730 N N . SER A 1 94 ? 24.641 19.562 14.883 1 81.06 94 SER A N 1
ATOM 731 C CA . SER A 1 94 ? 24.266 20.906 14.453 1 81.06 94 SER A CA 1
ATOM 732 C C . SER A 1 94 ? 23.406 20.875 13.195 1 81.06 94 SER A C 1
ATOM 734 O O . SER A 1 94 ? 22.625 21.797 12.945 1 81.06 94 SER A O 1
ATOM 736 N N . SER A 1 95 ? 23.469 19.812 12.5 1 82.75 95 SER A N 1
ATOM 737 C CA . SER A 1 95 ? 22.734 19.703 11.242 1 82.75 95 SER A CA 1
ATOM 738 C C . SER A 1 95 ? 21.344 19.125 11.469 1 82.75 95 SER A C 1
ATOM 740 O O . SER A 1 95 ? 20.5 19.188 10.578 1 82.75 95 SER A O 1
ATOM 742 N N . ASP A 1 96 ? 21.125 18.75 12.648 1 84.56 96 ASP A N 1
ATOM 743 C CA . ASP A 1 96 ? 19.828 18.188 13.016 1 84.56 96 ASP A CA 1
ATOM 744 C C . ASP A 1 96 ? 18.828 19.297 13.344 1 84.56 96 ASP A C 1
ATOM 746 O O . ASP A 1 96 ? 18.625 19.625 14.516 1 84.56 96 ASP A O 1
ATOM 750 N N . THR A 1 97 ? 18.234 19.938 12.414 1 90.06 97 THR A N 1
ATOM 751 C CA . THR A 1 97 ? 17.406 21.109 12.641 1 90.06 97 THR A CA 1
ATOM 752 C C . THR A 1 97 ? 15.984 20.891 12.117 1 90.06 97 THR A C 1
ATOM 754 O O . THR A 1 97 ? 15.258 21.844 11.844 1 90.06 97 THR A O 1
ATOM 757 N N . LYS A 1 98 ? 15.641 19.656 11.914 1 94.44 98 LYS A N 1
ATOM 758 C CA . LYS A 1 98 ? 14.297 19.375 11.422 1 94.44 98 LYS A CA 1
ATOM 759 C C . LYS A 1 98 ? 13.547 18.438 12.367 1 94.44 98 LYS A C 1
ATOM 761 O O . LYS A 1 98 ? 14.117 17.453 12.859 1 94.44 98 LYS A O 1
ATOM 766 N N . GLY A 1 99 ? 12.375 18.797 12.672 1 96.69 99 GLY A N 1
ATOM 767 C CA . GLY A 1 99 ? 11.516 17.906 13.438 1 96.69 99 GLY A CA 1
ATOM 768 C C . GLY A 1 99 ? 11 16.734 12.633 1 96.69 99 GLY A C 1
ATOM 769 O O . GLY A 1 99 ? 11.531 16.422 11.57 1 96.69 99 GLY A O 1
ATOM 770 N N . SER A 1 100 ? 10.047 16.016 13.258 1 97 100 SER A N 1
ATOM 771 C CA . SER A 1 100 ? 9.547 14.82 12.578 1 97 100 SER A CA 1
ATOM 772 C C . SER A 1 100 ? 8.117 14.492 13.023 1 97 100 SER A C 1
ATOM 774 O O . SER A 1 100 ? 7.605 15.094 13.969 1 97 100 SER A O 1
ATOM 776 N N . LEU A 1 101 ? 7.508 13.625 12.219 1 97.94 101 LEU A N 1
ATOM 777 C CA . LEU A 1 101 ? 6.176 13.102 12.484 1 97.94 101 LEU A CA 1
ATOM 778 C C . LEU A 1 101 ? 6.203 11.578 12.57 1 97.94 101 LEU A C 1
ATOM 780 O O . LEU A 1 101 ? 6.828 10.914 11.742 1 97.94 101 LEU A O 1
ATOM 784 N N . ASP A 1 102 ? 5.672 11.094 13.562 1 97.19 102 ASP A N 1
ATOM 785 C CA . ASP A 1 102 ? 5.406 9.664 13.68 1 97.19 102 ASP A CA 1
ATOM 786 C C . ASP A 1 102 ? 3.908 9.375 13.672 1 97.19 102 ASP A C 1
ATOM 788 O O . ASP A 1 102 ? 3.135 10.102 14.312 1 97.19 102 ASP A O 1
ATOM 792 N N . VAL A 1 103 ? 3.521 8.383 12.945 1 97.25 103 VAL A N 1
ATOM 793 C CA . VAL A 1 103 ? 2.1 8.086 12.812 1 97.25 103 VAL A CA 1
ATOM 794 C C . VAL A 1 103 ? 1.845 6.617 13.156 1 97.25 103 VAL A C 1
ATOM 796 O O . VAL A 1 103 ? 2.523 5.727 12.641 1 97.25 103 VAL A O 1
ATOM 799 N N . ASN A 1 104 ? 0.907 6.387 14 1 95.31 104 ASN A N 1
ATOM 800 C CA . ASN A 1 104 ? 0.437 5.047 14.344 1 95.31 104 ASN A CA 1
ATOM 801 C C . ASN A 1 104 ? -1.07 4.918 14.148 1 95.31 104 ASN A C 1
ATOM 803 O O . ASN A 1 104 ? -1.831 5.805 14.539 1 95.31 104 ASN A O 1
ATOM 807 N N . ILE A 1 105 ? -1.489 3.857 13.516 1 95.38 105 ILE A N 1
ATOM 808 C CA . ILE A 1 105 ? -2.906 3.566 13.32 1 95.38 105 ILE A CA 1
ATOM 809 C C . ILE A 1 105 ? -3.26 2.25 14.008 1 95.38 105 ILE A C 1
ATOM 811 O O . ILE A 1 105 ? -2.588 1.236 13.805 1 95.38 105 ILE A O 1
ATOM 815 N N . VAL A 1 106 ? -4.277 2.285 14.766 1 90.5 106 VAL A N 1
ATOM 816 C CA . VAL A 1 106 ? -4.719 1.098 15.484 1 90.5 106 VAL A CA 1
ATOM 817 C C . VAL A 1 106 ? -6.121 0.704 15.031 1 90.5 106 VAL A C 1
ATOM 819 O O . VAL A 1 106 ? -7.07 1.478 15.188 1 90.5 106 VAL A O 1
ATOM 822 N N . LEU A 1 107 ? -6.211 -0.504 14.484 1 87.81 107 LEU A N 1
ATOM 823 C CA . LEU A 1 107 ? -7.484 -1.137 14.164 1 87.81 107 LEU A CA 1
ATOM 824 C C . LEU A 1 107 ? -7.762 -2.309 15.102 1 87.81 107 LEU A C 1
ATOM 826 O O . LEU A 1 107 ? -7.145 -3.367 14.977 1 87.81 107 LEU A O 1
ATOM 830 N N . SER A 1 108 ? -8.477 -2.176 16.172 1 76.12 108 SER A N 1
ATOM 831 C CA . SER A 1 108 ? -8.68 -3.215 17.172 1 76.12 108 SER A CA 1
ATOM 832 C C . SER A 1 108 ? -9.977 -3.975 16.922 1 76.12 108 SER A C 1
ATOM 834 O O . SER A 1 108 ? -10.797 -3.561 16.109 1 76.12 108 SER A O 1
ATOM 836 N N . SER A 1 109 ? -10.102 -5.113 17.531 1 72.38 109 SER A N 1
ATOM 837 C CA . SER A 1 109 ? -11.312 -5.922 17.453 1 72.38 109 SER A CA 1
ATOM 838 C C . SER A 1 109 ? -12.508 -5.18 18.047 1 72.38 109 SER A C 1
ATOM 840 O O . SER A 1 109 ? -13.656 -5.523 17.766 1 72.38 109 SER A O 1
ATOM 842 N N . LEU A 1 110 ? -12.242 -4.195 18.766 1 66.31 110 LEU A N 1
ATOM 843 C CA . LEU A 1 110 ? -13.32 -3.428 19.375 1 66.31 110 LEU A CA 1
ATOM 844 C C . LEU A 1 110 ? -14.07 -2.611 18.328 1 66.31 110 LEU A C 1
ATOM 846 O O . LEU A 1 110 ? -15.266 -2.34 18.469 1 66.31 110 LEU A O 1
ATOM 850 N N . CYS A 1 111 ? -13.344 -2.412 17.234 1 73.38 111 CYS A N 1
ATOM 851 C CA . CYS A 1 111 ? -13.984 -1.532 16.266 1 73.38 111 CYS A CA 1
ATOM 852 C C . CYS A 1 111 ? -14.656 -2.336 15.156 1 73.38 111 CYS A C 1
ATOM 854 O O . CYS A 1 111 ? -15.484 -1.806 14.414 1 73.38 111 CYS A O 1
ATOM 856 N N . ASN A 1 112 ? -14.234 -3.498 15.047 1 67.81 112 ASN A N 1
ATOM 857 C CA . ASN A 1 112 ? -14.828 -4.445 14.109 1 67.81 112 ASN A CA 1
ATOM 858 C C . ASN A 1 112 ? -14.523 -5.891 14.5 1 67.81 112 ASN A C 1
ATOM 860 O O . ASN A 1 112 ? -13.359 -6.273 14.609 1 67.81 112 ASN A O 1
ATOM 864 N N . ALA A 1 113 ? -15.539 -6.672 14.75 1 64.38 113 ALA A N 1
ATOM 865 C CA . ALA A 1 113 ? -15.406 -8.047 15.227 1 64.38 113 ALA A CA 1
ATOM 866 C C . ALA A 1 113 ? -14.57 -8.883 14.258 1 64.38 113 ALA A C 1
ATOM 868 O O . ALA A 1 113 ? -13.938 -9.859 14.664 1 64.38 113 ALA A O 1
ATOM 869 N N . ASP A 1 114 ? -14.453 -8.453 13.008 1 62.5 114 ASP A N 1
ATOM 870 C CA . ASP A 1 114 ? -13.766 -9.227 11.984 1 62.5 114 ASP A CA 1
ATOM 871 C C . ASP A 1 114 ? -12.25 -9.016 12.055 1 62.5 114 ASP A C 1
ATOM 873 O O . ASP A 1 114 ? -11.492 -9.734 11.406 1 62.5 114 ASP A O 1
ATOM 877 N N . PHE A 1 115 ? -11.781 -8.164 12.82 1 62.53 115 PHE A N 1
ATOM 878 C CA . PHE A 1 115 ? -10.359 -7.824 12.891 1 62.53 115 PHE A CA 1
ATOM 879 C C . PHE A 1 115 ? -9.633 -8.766 13.844 1 62.53 115 PHE A C 1
ATOM 881 O O . PHE A 1 115 ? -8.461 -8.539 14.172 1 62.53 115 PHE A O 1
ATOM 888 N N . PHE A 1 116 ? -10.055 -9.914 14.039 1 51.84 116 PHE A N 1
ATOM 889 C CA . PHE A 1 116 ? -9.453 -10.844 14.977 1 51.84 116 PHE A CA 1
ATOM 890 C C . PHE A 1 116 ? -8.219 -11.508 14.375 1 51.84 116 PHE A C 1
ATOM 892 O O . PHE A 1 116 ? -7.344 -11.992 15.094 1 51.84 116 PHE A O 1
ATOM 899 N N . TYR A 1 117 ? -7.984 -11.414 13.086 1 52.5 117 TYR A N 1
ATOM 900 C CA . TYR A 1 117 ? -7.043 -12.359 12.5 1 52.5 117 TYR A CA 1
ATOM 901 C C . TYR A 1 117 ? -5.762 -11.656 12.062 1 52.5 117 TYR A C 1
ATOM 903 O O . TYR A 1 117 ? -4.984 -12.195 11.281 1 52.5 117 TYR A O 1
ATOM 911 N N . GLY A 1 118 ? -5.371 -10.531 12.461 1 59.78 118 GLY A N 1
ATOM 912 C CA . GLY A 1 118 ? -4.047 -9.961 12.273 1 59.78 118 GLY A CA 1
ATOM 913 C C . GLY A 1 118 ? -3.895 -9.242 10.945 1 59.78 118 GLY A C 1
ATOM 914 O O . GLY A 1 118 ? -2.943 -8.484 10.75 1 59.78 118 GLY A O 1
ATOM 915 N N . GLU A 1 119 ? -4.777 -9.508 9.938 1 61.44 119 GLU A N 1
ATOM 916 C CA . GLU A 1 119 ? -4.68 -8.891 8.617 1 61.44 119 GLU A CA 1
ATOM 917 C C . GLU A 1 119 ? -4.824 -7.371 8.711 1 61.44 119 GLU A C 1
ATOM 919 O O . GLU A 1 119 ? -4.145 -6.629 8 1 61.44 119 GLU A O 1
ATOM 924 N N . GLN A 1 120 ? -5.555 -6.977 9.625 1 63.66 120 GLN A N 1
ATOM 925 C CA . GLN A 1 120 ? -5.793 -5.551 9.805 1 63.66 120 GLN A CA 1
ATOM 926 C C . GLN A 1 120 ? -4.523 -4.832 10.258 1 63.66 120 GLN A C 1
ATOM 928 O O . GLN A 1 120 ? -4.312 -3.666 9.922 1 63.66 120 GLN A O 1
ATOM 933 N N . ASP A 1 121 ? -3.707 -5.633 10.797 1 69.88 121 ASP A N 1
ATOM 934 C CA . ASP A 1 121 ? -2.455 -5.043 11.266 1 69.88 121 ASP A CA 1
ATOM 935 C C . ASP A 1 121 ? -1.538 -4.699 10.094 1 69.88 121 ASP A C 1
ATOM 937 O O . ASP A 1 121 ? -0.882 -3.654 10.102 1 69.88 121 ASP A O 1
ATOM 941 N N . LYS A 1 122 ? -1.766 -5.504 9.109 1 76.44 122 LYS A N 1
ATOM 942 C CA . LYS A 1 122 ? -0.901 -5.281 7.953 1 76.44 122 LYS A CA 1
ATOM 943 C C . LYS A 1 122 ? -1.294 -4.008 7.211 1 76.44 122 LYS A C 1
ATOM 945 O O . LYS A 1 122 ? -0.437 -3.182 6.887 1 76.44 122 LYS A O 1
ATOM 950 N N . GLN A 1 123 ? -2.506 -3.785 7.035 1 86.06 123 GLN A N 1
ATOM 951 C CA . GLN A 1 123 ? -3.016 -2.625 6.312 1 86.06 123 GLN A CA 1
ATOM 952 C C . GLN A 1 123 ? -2.818 -1.346 7.121 1 86.06 123 GLN A C 1
ATOM 954 O O . GLN A 1 123 ? -2.408 -0.318 6.578 1 86.06 123 GLN A O 1
ATOM 959 N N . SER A 1 124 ? -3.031 -1.458 8.414 1 91.31 124 SER A N 1
ATOM 960 C CA . SER A 1 124 ? -2.947 -0.274 9.266 1 91.31 124 SER A CA 1
ATOM 961 C C . SER A 1 124 ? -1.526 0.278 9.305 1 91.31 124 SER A C 1
ATOM 963 O O . SER A 1 124 ? -1.327 1.494 9.266 1 91.31 124 SER A O 1
ATOM 965 N N . LYS A 1 125 ? -0.596 -0.609 9.391 1 90.12 125 LYS A N 1
ATOM 966 C CA . LYS A 1 125 ? 0.799 -0.185 9.445 1 90.12 125 LYS A CA 1
ATOM 967 C C . LYS A 1 125 ? 1.225 0.475 8.133 1 90.12 125 LYS A C 1
ATOM 969 O O . LYS A 1 125 ? 1.957 1.467 8.141 1 90.12 125 LYS A O 1
ATOM 974 N N . TYR A 1 126 ? 0.792 -0.046 7.125 1 92.44 126 TYR A N 1
ATOM 975 C CA . TYR A 1 126 ? 1.112 0.541 5.832 1 92.44 126 TYR A CA 1
ATOM 976 C C . TYR A 1 126 ? 0.453 1.906 5.672 1 92.44 126 TYR A C 1
ATOM 978 O O . TYR A 1 126 ? 1.083 2.855 5.199 1 92.44 126 TYR A O 1
ATOM 986 N N . TYR A 1 127 ? -0.834 1.981 5.984 1 95.19 127 TYR A N 1
ATOM 987 C CA . TYR A 1 127 ? -1.544 3.254 5.922 1 95.19 127 TYR A CA 1
ATOM 988 C C . TYR A 1 127 ? -0.843 4.312 6.766 1 95.19 127 TYR A C 1
ATOM 990 O O . TYR A 1 127 ? -0.741 5.473 6.359 1 95.19 127 TYR A O 1
ATOM 998 N N . ALA A 1 128 ? -0.363 3.918 7.898 1 95.88 128 ALA A N 1
ATOM 999 C CA . ALA A 1 128 ? 0.361 4.84 8.773 1 95.88 128 ALA A CA 1
ATOM 1000 C C . ALA A 1 128 ? 1.619 5.367 8.086 1 95.88 128 ALA A C 1
ATOM 1002 O O . ALA A 1 128 ? 1.933 6.555 8.188 1 95.88 128 ALA A O 1
ATOM 1003 N N . GLN A 1 129 ? 2.291 4.52 7.453 1 93.69 129 GLN A N 1
ATOM 1004 C CA . GLN A 1 129 ? 3.506 4.902 6.742 1 93.69 129 GLN A CA 1
ATOM 1005 C C . GLN A 1 129 ? 3.193 5.867 5.598 1 93.69 129 GLN A C 1
ATOM 1007 O O . GLN A 1 129 ? 3.918 6.84 5.387 1 93.69 129 GLN A O 1
ATOM 1012 N N . VAL A 1 130 ? 2.15 5.559 4.891 1 95.5 130 VAL A N 1
ATOM 1013 C CA . VAL A 1 130 ? 1.723 6.398 3.775 1 95.5 130 VAL A CA 1
ATOM 1014 C C . VAL A 1 130 ? 1.392 7.801 4.285 1 95.5 130 VAL A C 1
ATOM 1016 O O . VAL A 1 130 ? 1.886 8.797 3.744 1 95.5 130 VAL A O 1
ATOM 1019 N N . LEU A 1 131 ? 0.624 7.855 5.316 1 97.75 131 LEU A N 1
ATOM 1020 C CA . LEU A 1 131 ? 0.236 9.148 5.871 1 97.75 131 LEU A CA 1
ATOM 1021 C C . LEU A 1 131 ? 1.452 9.891 6.41 1 97.75 131 LEU A C 1
ATOM 1023 O O . LEU A 1 131 ? 1.573 11.109 6.219 1 97.75 131 LEU A O 1
ATOM 1027 N N . LYS A 1 132 ? 2.318 9.172 7.07 1 96.88 132 LYS A N 1
ATOM 1028 C CA . LYS A 1 132 ? 3.541 9.789 7.574 1 96.88 132 LYS A CA 1
ATOM 1029 C C . LYS A 1 132 ? 4.32 10.461 6.445 1 96.88 132 LYS A C 1
ATOM 1031 O O . LYS A 1 132 ? 4.727 11.617 6.566 1 96.88 132 LYS A O 1
ATOM 1036 N N . GLN A 1 133 ? 4.461 9.766 5.406 1 95 133 GLN A N 1
ATOM 1037 C CA . GLN A 1 133 ? 5.227 10.266 4.273 1 95 133 GLN A CA 1
ATOM 1038 C C . GLN A 1 133 ? 4.555 11.484 3.65 1 95 133 GLN A C 1
ATOM 1040 O O . GLN A 1 133 ? 5.211 12.492 3.379 1 95 133 GLN A O 1
ATOM 1045 N N . ILE A 1 134 ? 3.32 11.422 3.457 1 97.06 134 ILE A N 1
ATOM 1046 C CA . ILE A 1 134 ? 2.564 12.492 2.818 1 97.06 134 ILE A CA 1
ATOM 1047 C C . ILE A 1 134 ? 2.6 13.742 3.693 1 97.06 134 ILE A C 1
ATOM 1049 O O . ILE A 1 134 ? 2.895 14.836 3.209 1 97.06 134 ILE A O 1
ATOM 1053 N N . PHE A 1 135 ? 2.391 13.594 4.953 1 98.12 135 PHE A N 1
ATOM 1054 C CA . PHE A 1 135 ? 2.24 14.75 5.832 1 98.12 135 PHE A CA 1
ATOM 1055 C C . PHE A 1 135 ? 3.596 15.375 6.137 1 98.12 135 PHE A C 1
ATOM 1057 O O . PHE A 1 135 ? 3.703 16.594 6.273 1 98.12 135 PHE A O 1
ATOM 1064 N N . GLN A 1 136 ? 4.609 14.578 6.219 1 96.06 136 GLN A N 1
ATOM 1065 C CA . GLN A 1 136 ? 5.941 15.125 6.449 1 96.06 136 GLN A CA 1
ATOM 1066 C C . GLN A 1 136 ? 6.438 15.906 5.234 1 96.06 136 GLN A C 1
ATOM 1068 O O . GLN A 1 136 ? 7.133 16.906 5.375 1 96.06 136 GLN A O 1
ATOM 1073 N N . ARG A 1 137 ? 6.012 15.445 4.16 1 94.12 137 ARG A N 1
ATOM 1074 C CA . ARG A 1 137 ? 6.578 16.016 2.941 1 94.12 137 ARG A CA 1
ATOM 1075 C C . ARG A 1 137 ? 5.766 17.219 2.475 1 94.12 137 ARG A C 1
ATOM 1077 O O . ARG A 1 137 ? 6.328 18.188 1.962 1 94.12 137 ARG A O 1
ATOM 1084 N N . TYR A 1 138 ? 4.445 17.203 2.666 1 95.56 138 TYR A N 1
ATOM 1085 C CA . TYR A 1 138 ? 3.635 18.188 1.952 1 95.56 138 TYR A CA 1
ATOM 1086 C C . TYR A 1 138 ? 2.818 19.031 2.924 1 95.56 138 TYR A C 1
ATOM 1088 O O . TYR A 1 138 ? 2.348 20.109 2.57 1 95.56 138 TYR A O 1
ATOM 1096 N N . VAL A 1 139 ? 2.631 18.531 4.082 1 97.44 139 VAL A N 1
ATOM 1097 C CA . VAL A 1 139 ? 1.66 19.188 4.949 1 97.44 139 VAL A CA 1
ATOM 1098 C C . VAL A 1 139 ? 2.389 20 6.016 1 97.44 139 VAL A C 1
ATOM 1100 O O . VAL A 1 139 ? 2.037 21.156 6.27 1 97.44 139 VAL A O 1
ATOM 1103 N N . LEU A 1 140 ? 3.453 19.469 6.57 1 97.94 140 LEU A N 1
ATOM 1104 C CA . LEU A 1 140 ? 4.148 20.094 7.684 1 97.94 140 LEU A CA 1
ATOM 1105 C C . LEU A 1 140 ? 5.379 20.859 7.195 1 97.94 140 LEU A C 1
ATOM 1107 O O . LEU A 1 140 ? 6.066 20.406 6.277 1 97.94 140 LEU A O 1
ATOM 1111 N N . ASP A 1 141 ? 5.633 21.953 7.742 1 97.31 141 ASP A N 1
ATOM 1112 C CA . ASP A 1 141 ? 6.961 22.547 7.703 1 97.31 141 ASP A CA 1
ATOM 1113 C C . ASP A 1 141 ? 7.82 22.078 8.867 1 97.31 141 ASP A C 1
ATOM 1115 O O . ASP A 1 141 ? 7.734 22.609 9.977 1 97.31 141 ASP A O 1
ATOM 1119 N N . LEU A 1 142 ? 8.695 21.219 8.586 1 96.81 142 LEU A N 1
ATOM 1120 C CA . LEU A 1 142 ? 9.453 20.547 9.633 1 96.81 142 LEU A CA 1
ATOM 1121 C C . LEU A 1 142 ? 10.398 21.516 10.336 1 96.81 142 LEU A C 1
ATOM 1123 O O . LEU A 1 142 ? 10.875 21.234 11.438 1 96.81 142 LEU A O 1
ATOM 1127 N N . ASN A 1 143 ? 10.672 22.641 9.703 1 95.88 143 ASN A N 1
ATOM 1128 C CA . ASN A 1 143 ? 11.508 23.672 10.336 1 95.88 143 ASN A CA 1
ATOM 1129 C C . ASN A 1 143 ? 10.805 24.297 11.539 1 95.88 14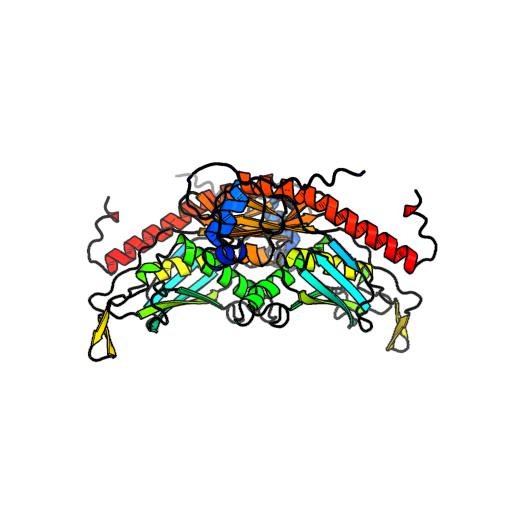3 ASN A C 1
ATOM 1131 O O . ASN A 1 143 ? 11.461 24.859 12.422 1 95.88 143 ASN A O 1
ATOM 1135 N N . GLU A 1 144 ? 9.477 24.188 11.531 1 97 144 GLU A N 1
ATOM 1136 C CA . GLU A 1 144 ? 8.703 24.75 12.648 1 97 144 GLU A CA 1
ATOM 1137 C C . GLU A 1 144 ? 8.758 23.828 13.859 1 97 144 GLU A C 1
ATOM 1139 O O . GLU A 1 144 ? 8.367 24.219 14.961 1 97 144 GLU A O 1
ATOM 1144 N N . LEU A 1 145 ? 9.328 22.656 13.641 1 97.56 145 LEU A N 1
ATOM 1145 C CA . LEU A 1 145 ? 9.453 21.672 14.711 1 97.56 145 LEU A CA 1
ATOM 1146 C C . LEU A 1 145 ? 10.883 21.594 15.219 1 97.56 145 LEU A C 1
ATOM 1148 O O . LEU A 1 145 ? 11.398 20.5 15.484 1 97.56 145 LEU A O 1
ATOM 1152 N N . TYR A 1 146 ? 11.5 22.672 15.227 1 96.44 146 TYR A N 1
ATOM 1153 C CA . TYR A 1 146 ? 12.844 22.859 15.766 1 96.44 146 TYR A CA 1
ATOM 1154 C C . TYR A 1 146 ? 12.953 24.188 16.5 1 96.44 146 TYR A C 1
ATOM 1156 O O . TYR A 1 146 ? 12.469 25.219 16.016 1 96.44 146 TYR A O 1
ATOM 1164 N N . SER A 1 147 ? 13.484 24.156 17.656 1 95.19 147 SER A N 1
ATOM 1165 C CA . SER A 1 147 ? 13.766 25.375 18.406 1 95.19 147 SER A CA 1
ATOM 1166 C C . SER A 1 147 ? 15.266 25.672 18.438 1 95.19 147 SER A C 1
ATOM 1168 O O . SER A 1 147 ? 16.016 25 19.141 1 95.19 147 SER A O 1
ATOM 1170 N N . ALA A 1 148 ? 15.633 26.672 17.797 1 93.44 148 ALA A N 1
ATOM 1171 C CA . ALA A 1 148 ? 17.031 27.062 17.781 1 93.44 148 ALA A CA 1
ATOM 1172 C C . ALA A 1 148 ? 17.469 27.578 19.156 1 93.44 148 ALA A C 1
ATOM 1174 O O . ALA A 1 148 ? 18.578 27.312 19.609 1 93.44 148 ALA A O 1
ATOM 1175 N N . GLU A 1 149 ? 16.594 28.344 19.75 1 91.62 149 GLU A N 1
ATOM 1176 C CA . GLU A 1 149 ? 16.875 28.922 21.062 1 91.62 149 GLU A CA 1
ATOM 1177 C C . GLU A 1 149 ? 17.219 27.844 22.078 1 91.62 149 GLU A C 1
ATOM 1179 O O . GLU A 1 149 ? 18.109 28.016 22.906 1 91.62 149 GLU A O 1
ATOM 1184 N N . ALA A 1 150 ? 16.547 26.766 21.969 1 94.31 150 ALA A N 1
ATOM 1185 C CA . ALA A 1 150 ? 16.734 25.688 22.938 1 94.31 150 ALA A CA 1
ATOM 1186 C C . ALA A 1 150 ? 17.547 24.547 22.328 1 94.31 150 ALA A C 1
ATOM 1188 O O . ALA A 1 150 ? 17.844 23.562 23.016 1 94.31 150 ALA A O 1
ATOM 1189 N N . SER A 1 151 ? 17.906 24.625 21.062 1 93.19 151 SER A N 1
ATOM 1190 C CA . SER A 1 151 ? 18.578 23.547 20.344 1 93.19 151 SER A CA 1
ATOM 1191 C C . SER A 1 151 ? 17.844 22.219 20.516 1 93.19 151 SER A C 1
ATOM 1193 O O . SER A 1 151 ? 18.438 21.234 20.938 1 93.19 151 SER A O 1
ATOM 1195 N N . THR A 1 152 ? 16.578 22.328 20.297 1 95.81 152 THR A N 1
ATOM 1196 C CA . THR A 1 152 ? 15.719 21.188 20.578 1 95.81 152 THR A CA 1
ATOM 1197 C C . THR A 1 152 ? 14.914 20.812 19.328 1 95.81 152 THR A C 1
ATOM 1199 O O . THR A 1 152 ? 14.336 21.672 18.672 1 95.81 152 THR A O 1
ATOM 1202 N N . VAL A 1 153 ? 14.914 19.516 19.016 1 96.88 153 VAL A N 1
ATOM 1203 C CA . VAL A 1 153 ? 14.094 18.969 17.938 1 96.88 153 VAL A CA 1
ATOM 1204 C C . VAL A 1 153 ? 12.773 18.453 18.5 1 96.88 153 VAL A C 1
ATOM 1206 O O . VAL A 1 153 ? 12.742 17.812 19.547 1 96.88 153 VAL A O 1
ATOM 1209 N N . ILE A 1 154 ? 11.719 18.781 17.812 1 97.75 154 ILE A N 1
ATOM 1210 C CA . ILE A 1 154 ? 10.375 18.406 18.266 1 97.75 154 ILE A CA 1
ATOM 1211 C C . ILE A 1 154 ? 9.82 17.312 17.375 1 97.75 154 ILE A C 1
ATOM 1213 O O . ILE A 1 154 ? 9.906 17.391 16.141 1 97.75 154 ILE A O 1
ATOM 1217 N N . CYS A 1 155 ? 9.328 16.25 17.938 1 97.75 155 CYS A N 1
ATOM 1218 C CA . CYS A 1 155 ? 8.648 15.18 17.219 1 97.75 155 CYS A CA 1
ATOM 1219 C C . CYS A 1 155 ? 7.156 15.172 17.531 1 97.75 155 CYS A C 1
ATOM 1221 O O . CYS A 1 155 ? 6.77 15.227 18.703 1 97.75 155 CYS A O 1
ATOM 1223 N N . VAL A 1 156 ? 6.348 15.141 16.531 1 98.44 156 VAL A N 1
ATOM 1224 C CA . VAL A 1 156 ? 4.906 14.977 16.703 1 98.44 156 VAL A CA 1
ATOM 1225 C C . VAL A 1 156 ? 4.539 13.5 16.609 1 98.44 156 VAL A C 1
ATOM 1227 O O . VAL A 1 156 ? 4.797 12.852 15.586 1 98.44 156 VAL A O 1
ATOM 1230 N N . HIS A 1 157 ? 3.998 12.969 17.656 1 97.81 157 HIS A N 1
ATOM 1231 C CA . HIS A 1 157 ? 3.504 11.594 17.656 1 97.81 157 HIS A CA 1
ATOM 1232 C C . HIS A 1 157 ? 1.992 11.555 17.453 1 97.81 157 HIS A C 1
ATOM 1234 O O . HIS A 1 157 ? 1.235 11.977 18.328 1 97.81 157 HIS A O 1
ATOM 1240 N N . ALA A 1 158 ? 1.582 11.008 16.375 1 98.19 158 ALA A N 1
ATOM 1241 C CA . ALA A 1 158 ? 0.157 10.898 16.078 1 98.19 158 ALA A CA 1
ATOM 1242 C C . ALA A 1 158 ? -0.339 9.469 16.312 1 98.19 158 ALA A C 1
ATOM 1244 O O . ALA A 1 158 ? 0.194 8.523 15.734 1 98.19 158 ALA A O 1
ATOM 1245 N N . SER A 1 159 ? -1.305 9.336 17.094 1 96.25 159 SER A N 1
ATOM 1246 C CA . SER A 1 159 ? -2.016 8.078 17.312 1 96.25 159 SER A CA 1
ATOM 1247 C C . SER A 1 159 ? -3.443 8.156 16.781 1 96.25 159 SER A C 1
ATOM 1249 O O . SER A 1 159 ? -4.242 8.969 17.25 1 96.25 159 SER A O 1
ATOM 1251 N N . ILE A 1 160 ? -3.711 7.324 15.859 1 96.88 160 ILE A N 1
ATOM 1252 C CA . ILE A 1 160 ? -5.035 7.281 15.25 1 96.88 160 ILE A CA 1
ATOM 1253 C C . ILE A 1 160 ? -5.734 5.977 15.625 1 96.88 160 ILE A C 1
ATOM 1255 O O . ILE A 1 160 ? -5.23 4.891 15.336 1 96.88 160 ILE A O 1
ATOM 1259 N N . ILE A 1 161 ? -6.879 6.109 16.219 1 94.38 161 ILE A N 1
ATOM 1260 C CA . ILE A 1 161 ? -7.613 4.945 16.703 1 94.38 161 ILE A CA 1
ATOM 1261 C C . ILE A 1 161 ? -8.977 4.871 16.031 1 94.38 161 ILE A C 1
ATOM 1263 O O . ILE A 1 161 ? -9.75 5.824 16.062 1 94.38 161 ILE A O 1
ATOM 1267 N N . CYS A 1 162 ? -9.25 3.732 15.414 1 94.44 162 CYS A N 1
ATOM 1268 C CA . CYS A 1 162 ? -10.57 3.49 14.844 1 94.44 162 CYS A CA 1
ATOM 1269 C C . CYS A 1 162 ? -11.57 3.107 15.93 1 94.44 162 CYS A C 1
ATOM 1271 O O . CYS A 1 162 ? -11.367 2.121 16.641 1 94.44 162 CYS A O 1
ATOM 1273 N N . ILE A 1 163 ? -12.586 3.826 16.125 1 93.31 163 ILE A N 1
ATOM 1274 C CA . ILE A 1 163 ? -13.578 3.543 17.156 1 93.31 163 ILE A CA 1
ATOM 1275 C C . ILE A 1 163 ? -14.766 2.799 16.547 1 93.31 163 ILE A C 1
ATOM 1277 O O . ILE A 1 163 ? -15.391 1.968 17.203 1 93.31 163 ILE A O 1
ATOM 1281 N N . ASP A 1 164 ? -15.141 3.068 15.328 1 92.75 164 ASP A N 1
ATOM 1282 C CA . ASP A 1 164 ? -16.156 2.381 14.547 1 92.75 164 ASP A CA 1
ATOM 1283 C C . ASP A 1 164 ? -15.688 2.135 13.117 1 92.75 164 ASP A C 1
ATOM 1285 O O . ASP A 1 164 ? -15.461 3.082 12.359 1 92.75 164 ASP A O 1
ATOM 1289 N N . TYR A 1 165 ? -15.586 0.896 12.789 1 93.5 165 TYR A N 1
ATOM 1290 C CA . TYR A 1 165 ? -15.156 0.568 11.43 1 93.5 165 TYR A CA 1
ATOM 1291 C C . TYR A 1 165 ? -16.359 0.278 10.539 1 93.5 165 TYR A C 1
ATOM 1293 O O . TYR A 1 165 ? -17 -0.762 10.68 1 93.5 165 TYR A O 1
ATOM 1301 N N . GLU A 1 166 ? -16.562 1.192 9.656 1 95.06 166 GLU A N 1
ATOM 1302 C CA . GLU A 1 166 ? -17.672 1.021 8.719 1 95.06 166 GLU A CA 1
ATOM 1303 C C . GLU A 1 166 ? -17.219 1.321 7.289 1 95.06 166 GLU A C 1
ATOM 1305 O O . GLU A 1 166 ? -17.984 1.887 6.5 1 95.06 166 GLU A O 1
ATOM 1310 N N . GLY A 1 167 ? -15.945 1.111 6.957 1 95.94 167 GLY A N 1
ATOM 1311 C CA . GLY A 1 167 ? -15.438 1.205 5.598 1 95.94 167 GLY A CA 1
ATOM 1312 C C . GLY A 1 167 ? -14.648 2.475 5.344 1 95.94 167 GLY A C 1
ATOM 1313 O O . GLY A 1 167 ? -14.711 3.422 6.129 1 95.94 167 GLY A O 1
ATOM 1314 N N . SER A 1 168 ? -13.805 2.43 4.328 1 97.44 168 SER A N 1
ATOM 1315 C CA . SER A 1 168 ? -13.023 3.564 3.848 1 97.44 168 SER A CA 1
ATOM 1316 C C . SER A 1 168 ? -12.219 4.203 4.977 1 97.44 168 SER A C 1
ATOM 1318 O O . SER A 1 168 ? -12.25 5.426 5.152 1 97.44 168 SER A O 1
ATOM 1320 N N . ILE A 1 169 ? -11.492 3.416 5.625 1 97.12 169 ILE A N 1
ATOM 1321 C CA . ILE A 1 169 ? -10.875 3.82 6.883 1 97.12 169 ILE A CA 1
ATOM 1322 C C . ILE A 1 169 ? -9.727 4.793 6.602 1 97.12 169 ILE A C 1
ATOM 1324 O O . ILE A 1 169 ? -9.477 5.711 7.383 1 97.12 169 ILE A O 1
ATOM 1328 N N . LEU A 1 170 ? -8.984 4.613 5.535 1 97.88 170 LEU A N 1
ATOM 1329 C CA . LEU A 1 170 ? -7.859 5.496 5.23 1 97.88 170 LEU A CA 1
ATOM 1330 C C . LEU A 1 170 ? -8.336 6.926 5.012 1 97.88 170 LEU A C 1
ATOM 1332 O O . LEU A 1 170 ? -7.645 7.879 5.383 1 97.88 170 LEU A O 1
ATOM 1336 N N . ASP A 1 171 ? -9.492 7.082 4.371 1 98.62 171 ASP A N 1
ATOM 1337 C CA . ASP A 1 171 ? -10.086 8.398 4.176 1 98.62 171 ASP A CA 1
ATOM 1338 C C . ASP A 1 171 ? -10.273 9.117 5.512 1 98.62 171 ASP A C 1
ATOM 1340 O O . ASP A 1 171 ? -9.891 10.289 5.652 1 98.62 171 ASP A O 1
ATOM 1344 N N . ALA A 1 172 ? -10.836 8.375 6.418 1 98.44 172 ALA A N 1
ATOM 1345 C CA . ALA A 1 172 ? -11.102 8.938 7.738 1 98.44 172 ALA A CA 1
ATOM 1346 C C . ALA A 1 172 ? -9.805 9.242 8.477 1 98.44 172 ALA A C 1
ATOM 1348 O O . ALA A 1 172 ? -9.68 10.281 9.125 1 98.44 172 ALA A O 1
ATOM 1349 N N . CYS A 1 173 ? -8.852 8.32 8.406 1 98.5 173 CYS A N 1
ATOM 1350 C CA . CYS A 1 173 ? -7.566 8.5 9.078 1 98.5 173 CYS A CA 1
ATOM 1351 C C . CYS A 1 173 ? -6.84 9.734 8.555 1 98.5 173 CYS A C 1
ATOM 1353 O O . CYS A 1 173 ? -6.273 10.508 9.328 1 98.5 173 CYS A O 1
ATOM 1355 N N . CYS A 1 174 ? -6.832 9.898 7.277 1 98.69 174 CYS A N 1
ATOM 1356 C CA . CYS A 1 174 ? -6.195 11.047 6.648 1 98.69 174 CYS A CA 1
ATOM 1357 C C . CYS A 1 174 ? -6.805 12.352 7.145 1 98.69 174 CYS A C 1
ATOM 1359 O O . CYS A 1 174 ? -6.086 13.273 7.539 1 98.69 174 CYS A O 1
ATOM 1361 N N . LEU A 1 175 ? -8.102 12.398 7.129 1 98.75 175 LEU A N 1
ATOM 1362 C CA . LEU A 1 175 ? -8.82 13.594 7.555 1 98.75 175 LEU A CA 1
ATOM 1363 C C . LEU A 1 175 ? -8.609 13.852 9.047 1 98.75 175 LEU A C 1
ATOM 1365 O O . LEU A 1 175 ? -8.469 15.008 9.461 1 98.75 175 LEU A O 1
ATOM 1369 N N . ALA A 1 176 ? -8.594 12.805 9.836 1 98.44 176 ALA A N 1
ATOM 1370 C CA . ALA A 1 176 ? -8.406 12.945 11.281 1 98.44 176 ALA A CA 1
ATOM 1371 C C . ALA A 1 176 ? -7.027 13.516 11.602 1 98.44 176 ALA A C 1
ATOM 1373 O O . ALA A 1 176 ? -6.891 14.383 12.461 1 98.44 176 ALA A O 1
ATOM 1374 N N . LEU A 1 177 ? -6.031 12.977 10.938 1 98.69 177 LEU A N 1
ATOM 1375 C CA . LEU A 1 177 ? -4.672 13.469 11.148 1 98.69 177 LEU A CA 1
ATOM 1376 C C . LEU A 1 177 ? -4.562 14.945 10.781 1 98.69 177 LEU A C 1
ATOM 1378 O O . LEU A 1 177 ? -4.012 15.734 11.547 1 98.69 177 LEU A O 1
ATOM 1382 N N . LEU A 1 178 ? -5.109 15.289 9.625 1 98.56 178 LEU A N 1
ATOM 1383 C CA . LEU A 1 178 ? -5.105 16.672 9.172 1 98.56 178 LEU A CA 1
ATOM 1384 C C . LEU A 1 178 ? -5.797 17.578 10.188 1 98.56 178 LEU A C 1
ATOM 1386 O O . LEU A 1 178 ? -5.254 18.625 10.562 1 98.56 178 LEU A O 1
ATOM 1390 N N . SER A 1 179 ? -6.934 17.172 10.633 1 98.19 179 SER A N 1
ATOM 1391 C CA . SER A 1 179 ? -7.734 17.969 11.555 1 98.19 179 SER A CA 1
ATOM 1392 C C . SER A 1 179 ? -7.039 18.109 12.906 1 98.19 179 SER A C 1
ATOM 1394 O O . SER A 1 179 ? -7.059 19.172 13.516 1 98.19 179 SER A O 1
ATOM 1396 N N . ALA A 1 180 ? -6.484 17.031 13.375 1 97.88 180 ALA A N 1
ATOM 1397 C CA . ALA A 1 180 ? -5.773 17.094 14.648 1 97.88 180 ALA A CA 1
ATOM 1398 C C . ALA A 1 180 ? -4.605 18.078 14.578 1 97.88 180 ALA A C 1
ATOM 1400 O O . ALA A 1 180 ? -4.371 18.828 15.523 1 97.88 180 ALA A O 1
ATOM 1401 N N . LEU A 1 181 ? -3.912 18.062 13.477 1 98.12 181 LEU A N 1
ATOM 1402 C CA . LEU A 1 181 ? -2.773 18.953 13.305 1 98.12 181 LEU A CA 1
ATOM 1403 C C . LEU A 1 181 ? -3.217 20.422 13.336 1 98.12 181 LEU A C 1
ATOM 1405 O O . LEU A 1 181 ? -2.482 21.281 13.812 1 98.12 181 LEU A O 1
ATOM 1409 N N . LEU A 1 182 ? -4.398 20.656 12.859 1 96.88 182 LEU A N 1
ATOM 1410 C CA . LEU A 1 182 ? -4.941 22.016 12.852 1 96.88 182 LEU A CA 1
ATOM 1411 C C . LEU A 1 182 ? -5.219 22.5 14.273 1 96.88 182 LEU A C 1
ATOM 1413 O O . LEU A 1 182 ? -5.293 23.703 14.523 1 96.88 182 LEU A O 1
ATOM 1417 N N . THR A 1 183 ? -5.359 21.609 15.219 1 95.75 183 THR A N 1
ATOM 1418 C CA . THR A 1 183 ? -5.664 21.969 16.594 1 95.75 183 THR A CA 1
ATOM 1419 C C . THR A 1 183 ? -4.387 22.062 17.422 1 95.75 183 THR A C 1
ATOM 1421 O O . THR A 1 183 ? -4.418 22.516 18.578 1 95.75 183 THR A O 1
ATOM 1424 N N . LEU A 1 184 ? -3.301 21.609 16.891 1 96.31 184 LEU A N 1
ATOM 1425 C CA . LEU A 1 184 ? -2.053 21.516 17.641 1 96.31 184 LEU A CA 1
ATOM 1426 C C . LEU A 1 184 ? -1.451 22.906 17.875 1 96.31 184 LEU A C 1
ATOM 1428 O O . LEU A 1 184 ? -1.438 23.734 16.969 1 96.31 184 LEU A O 1
ATOM 1432 N N . ARG A 1 185 ? -0.999 23.172 19.078 1 94.25 185 ARG A N 1
ATOM 1433 C CA . ARG A 1 185 ? -0.21 24.344 19.453 1 94.25 185 ARG A CA 1
ATOM 1434 C C . ARG A 1 185 ? 1.133 23.922 20.047 1 94.25 185 ARG A C 1
ATOM 1436 O O . ARG A 1 185 ? 1.182 23.156 21.016 1 94.25 185 ARG A O 1
ATOM 1443 N N . VAL A 1 186 ? 2.15 24.391 19.453 1 96.75 186 VAL A N 1
ATOM 1444 C CA . VAL A 1 186 ? 3.494 24.031 19.906 1 96.75 186 VAL A CA 1
ATOM 1445 C C . VAL A 1 186 ? 4.02 25.094 20.875 1 96.75 186 VAL A C 1
ATOM 1447 O O . VAL A 1 186 ? 4.066 26.281 20.531 1 96.75 186 VAL A O 1
ATOM 1450 N N . PRO A 1 187 ? 4.402 24.688 22.062 1 96.31 187 PRO A N 1
ATOM 1451 C CA . PRO A 1 187 ? 4.934 25.672 23 1 96.31 187 PRO A CA 1
ATOM 1452 C C . PRO A 1 187 ? 6.281 26.25 22.562 1 96.31 187 PRO A C 1
ATOM 1454 O O . PRO A 1 187 ? 7.074 25.547 21.922 1 96.31 187 PRO A O 1
ATOM 1457 N N . LYS A 1 188 ? 6.488 27.422 22.906 1 96 188 LYS A N 1
ATOM 1458 C CA . LYS A 1 188 ? 7.82 27.984 22.703 1 96 188 LYS A CA 1
ATOM 1459 C C . LYS A 1 188 ? 8.812 27.422 23.719 1 96 188 LYS A C 1
ATOM 1461 O O . LYS A 1 188 ? 8.484 27.266 24.906 1 96 188 LYS A O 1
ATOM 1466 N N . LEU A 1 189 ? 9.992 27.172 23.188 1 96.12 189 LEU A N 1
ATOM 1467 C CA . LEU A 1 189 ? 10.992 26.547 24.047 1 96.12 189 LEU A CA 1
ATOM 1468 C C . LEU A 1 189 ? 12.164 27.5 24.297 1 96.12 189 LEU A C 1
ATOM 1470 O O . LEU A 1 189 ? 12.562 28.25 23.406 1 96.12 189 LEU A O 1
ATOM 1474 N N . SER A 1 190 ? 12.656 27.453 25.438 1 93.12 190 SER A N 1
ATOM 1475 C CA . SER A 1 190 ? 13.883 28.141 25.812 1 93.12 190 SER A CA 1
ATOM 1476 C C . SER A 1 190 ? 14.703 27.312 26.797 1 93.12 190 SER A C 1
ATOM 1478 O O . SER A 1 190 ? 14.219 26.312 27.328 1 93.12 190 SER A O 1
ATOM 1480 N N . LEU A 1 191 ? 15.953 27.656 26.828 1 91.06 191 LEU A N 1
ATOM 1481 C CA . LEU A 1 191 ? 16.844 27 27.797 1 91.06 191 LEU A CA 1
ATOM 1482 C C . LEU A 1 191 ? 17.188 27.953 28.938 1 91.06 191 LEU A C 1
ATOM 1484 O O . LEU A 1 191 ? 17.641 29.078 28.688 1 91.06 191 LEU A O 1
ATOM 1488 N N . LYS A 1 192 ? 16.797 27.547 30.125 1 88.75 192 LYS A N 1
ATOM 1489 C CA . LYS A 1 192 ? 17.219 28.266 31.328 1 88.75 192 LYS A CA 1
ATOM 1490 C C . LYS A 1 192 ? 18.016 27.359 32.25 1 88.75 192 LYS A C 1
ATOM 1492 O O . LYS A 1 192 ? 17.5 26.391 32.781 1 88.75 192 LYS A O 1
ATOM 1497 N N . GLU A 1 193 ? 19.297 27.719 32.562 1 88.31 193 GLU A N 1
ATOM 1498 C CA . GLU A 1 193 ? 20.188 26.938 33.406 1 88.31 193 GLU A CA 1
ATOM 1499 C C . GLU A 1 193 ? 20.25 25.469 32.938 1 88.31 193 GLU A C 1
ATOM 1501 O O . GLU A 1 193 ? 20.094 24.562 33.75 1 88.31 193 GLU A O 1
ATOM 1506 N N . LYS A 1 194 ? 20.234 25.156 31.734 1 84.38 194 LYS A N 1
ATOM 1507 C CA . LYS A 1 194 ? 20.422 23.844 31.109 1 84.38 194 LYS A CA 1
ATOM 1508 C C . LYS A 1 194 ? 19.141 23.016 31.203 1 84.38 194 LYS A C 1
ATOM 1510 O O . LYS A 1 194 ? 19.188 21.781 31.062 1 84.38 194 LYS A O 1
ATOM 1515 N N . GLU A 1 195 ? 18.125 23.766 31.578 1 90.69 195 GLU A N 1
ATOM 1516 C CA . GLU A 1 195 ? 16.828 23.078 31.641 1 90.69 195 GLU A CA 1
ATOM 1517 C C . GLU A 1 195 ? 15.875 23.625 30.578 1 90.69 195 GLU A C 1
ATOM 1519 O O . GLU A 1 195 ? 15.836 24.828 30.344 1 90.69 195 GLU A O 1
ATOM 1524 N N . LEU A 1 196 ? 15.148 22.766 29.953 1 92.94 196 LEU A N 1
ATOM 1525 C CA . LEU A 1 196 ? 14.164 23.156 28.938 1 92.94 196 LEU A CA 1
ATOM 1526 C C . LEU A 1 196 ? 12.938 23.781 29.594 1 92.94 196 LEU A C 1
ATOM 1528 O O . LEU A 1 196 ? 12.383 23.219 30.547 1 92.94 196 LEU A O 1
ATOM 1532 N N . VAL A 1 197 ? 12.539 25 29.188 1 93.56 197 VAL A N 1
ATOM 1533 C CA . VAL A 1 197 ? 11.375 25.703 29.688 1 93.56 197 VAL A CA 1
ATOM 1534 C C . VAL A 1 197 ? 10.32 25.828 28.594 1 93.56 197 VAL A C 1
ATOM 1536 O O . VAL A 1 197 ? 10.633 26.203 27.469 1 93.56 197 VAL A O 1
ATOM 1539 N N . PHE A 1 198 ? 9.141 25.516 28.953 1 94.75 198 PHE A N 1
ATOM 1540 C CA . PHE A 1 198 ? 8.016 25.531 28.031 1 94.75 198 PHE A CA 1
ATOM 1541 C C . PHE A 1 198 ? 7.152 26.766 28.25 1 94.75 198 PHE A C 1
ATOM 1543 O O . PHE A 1 198 ? 6.672 27 29.359 1 94.75 198 PHE A O 1
ATOM 1550 N N . ASP A 1 199 ? 6.98 27.578 27.281 1 94.75 199 ASP A N 1
ATOM 1551 C CA . ASP A 1 199 ? 6.074 28.719 27.312 1 94.75 199 ASP A CA 1
ATOM 1552 C C . ASP A 1 199 ? 4.785 28.422 26.547 1 94.75 199 ASP A C 1
ATOM 1554 O O . ASP A 1 199 ? 4.711 28.625 25.328 1 94.75 199 ASP A O 1
ATOM 1558 N N . TYR A 1 200 ? 3.752 28.047 27.203 1 91.88 200 TYR A N 1
ATOM 1559 C CA . TYR A 1 200 ? 2.486 27.641 26.609 1 91.88 200 TYR A CA 1
ATOM 1560 C C . TYR A 1 200 ? 1.639 28.844 26.234 1 91.88 200 TYR A C 1
ATOM 1562 O O . TYR A 1 200 ? 0.713 28.734 25.438 1 91.88 200 TYR A O 1
ATOM 1570 N N . ASP A 1 201 ? 1.912 29.953 26.812 1 91.88 201 ASP A N 1
ATOM 1571 C CA . ASP A 1 201 ? 1.197 31.188 26.484 1 91.88 201 ASP A CA 1
ATOM 1572 C C . ASP A 1 201 ? 1.594 31.703 25.109 1 91.88 201 ASP A C 1
ATOM 1574 O O . ASP A 1 201 ? 0.79 32.344 24.422 1 91.88 201 ASP A O 1
ATOM 1578 N N . ALA A 1 202 ? 2.83 31.422 24.766 1 93.94 202 ALA A N 1
ATOM 1579 C CA . ALA A 1 202 ? 3.332 31.859 23.469 1 93.94 202 ALA A CA 1
ATOM 1580 C C . ALA A 1 202 ? 3.273 30.734 22.453 1 93.94 202 ALA A C 1
ATOM 1582 O O . ALA A 1 202 ? 4.023 30.75 21.469 1 93.94 202 ALA A O 1
ATOM 1583 N N . ALA A 1 203 ? 2.457 29.812 22.766 1 95.06 203 ALA A N 1
ATOM 1584 C CA . ALA A 1 203 ? 2.352 28.672 21.859 1 95.06 203 ALA A CA 1
ATOM 1585 C C . ALA A 1 203 ? 1.863 29.109 20.469 1 95.06 203 ALA A C 1
ATOM 1587 O O . ALA A 1 203 ? 1.122 30.078 20.359 1 95.06 203 ALA A O 1
ATOM 1588 N N . TYR A 1 204 ? 2.283 28.422 19.438 1 95.31 204 TYR A N 1
ATOM 1589 C CA . TYR A 1 204 ? 1.952 28.797 18.078 1 95.31 204 TYR A CA 1
ATOM 1590 C C . TYR A 1 204 ? 1.38 27.609 17.297 1 95.31 204 TYR A C 1
ATOM 1592 O O . TYR A 1 204 ? 1.716 26.469 17.578 1 95.31 204 TYR A O 1
ATOM 1600 N N . PRO A 1 205 ? 0.48 27.906 16.359 1 95.19 205 PRO A N 1
ATOM 1601 C CA . PRO A 1 205 ? -0.004 26.859 15.461 1 95.19 205 PRO A CA 1
ATOM 1602 C C . PRO A 1 205 ? 1.012 26.484 14.375 1 95.19 205 PRO A C 1
ATOM 1604 O O . PRO A 1 205 ? 1.858 27.312 14.016 1 95.19 205 PRO A O 1
ATOM 1607 N N . LEU A 1 206 ? 0.925 25.297 13.914 1 96.31 206 LEU A N 1
ATOM 1608 C CA . LEU A 1 206 ? 1.754 24.906 12.773 1 96.31 206 LEU A CA 1
ATOM 1609 C C . LEU A 1 206 ? 1.181 25.453 11.469 1 96.31 206 LEU A C 1
ATOM 1611 O O . LEU A 1 206 ? -0.039 25.578 11.328 1 96.31 206 LEU A O 1
ATOM 1615 N N . THR A 1 207 ? 2.053 25.828 10.602 1 97.12 207 THR A N 1
ATOM 1616 C CA . THR A 1 207 ? 1.637 26.156 9.242 1 97.12 207 THR A CA 1
ATOM 1617 C C . THR A 1 207 ? 1.296 24.891 8.461 1 97.12 207 THR A C 1
ATOM 1619 O O . THR A 1 207 ? 2.131 24 8.328 1 97.12 207 THR A O 1
ATOM 1622 N N . ILE A 1 208 ? 0.074 24.812 8.047 1 97.38 208 ILE A N 1
ATOM 1623 C CA . ILE A 1 208 ? -0.337 23.703 7.203 1 97.38 208 ILE A CA 1
ATOM 1624 C C . ILE A 1 208 ? -0.157 24.062 5.73 1 97.38 208 ILE A C 1
ATOM 1626 O O . ILE A 1 208 ? -0.831 24.969 5.223 1 97.38 208 ILE A O 1
ATOM 1630 N N . LEU A 1 209 ? 0.75 23.344 5.02 1 97.12 209 LEU A N 1
ATOM 1631 C CA . LEU A 1 209 ? 1.207 23.75 3.693 1 97.12 209 LEU A CA 1
ATOM 1632 C C . LEU A 1 209 ? 0.312 23.156 2.609 1 97.12 209 LEU A C 1
ATOM 1634 O O . LEU A 1 209 ? 0.305 23.641 1.475 1 97.12 209 LEU A O 1
ATOM 1638 N N . ASP A 1 210 ? -0.356 22.094 2.867 1 96.69 210 ASP A N 1
ATOM 1639 C CA . ASP A 1 210 ? -1.247 21.422 1.926 1 96.69 210 ASP A CA 1
ATOM 1640 C C . ASP A 1 210 ? -2.354 20.672 2.66 1 96.69 210 ASP A C 1
ATOM 1642 O O . ASP A 1 210 ? -2.266 20.453 3.869 1 96.69 210 ASP A O 1
ATOM 1646 N N . TYR A 1 211 ? -3.414 20.375 1.979 1 97.56 211 TYR A N 1
ATOM 1647 C CA . TYR A 1 211 ? -4.578 19.703 2.537 1 97.56 211 TYR A CA 1
ATOM 1648 C C . TYR A 1 211 ? -4.887 18.422 1.768 1 97.56 211 TYR A C 1
ATOM 1650 O O . TYR A 1 211 ? -5.832 18.375 0.979 1 97.56 211 TYR A O 1
ATOM 1658 N N . PRO A 1 212 ? -4.113 17.375 2.021 1 97.38 212 PRO A N 1
ATOM 1659 C CA . PRO A 1 212 ? -4.367 16.125 1.297 1 97.38 212 PRO A CA 1
ATOM 1660 C C . PRO A 1 212 ? -5.707 15.484 1.666 1 97.38 212 PRO A C 1
ATOM 1662 O O . PRO A 1 212 ? -6.113 15.531 2.83 1 97.38 212 PRO A O 1
ATOM 1665 N N . VAL A 1 213 ? -6.34 14.906 0.7 1 98.12 213 VAL A N 1
ATOM 1666 C CA . VAL A 1 213 ? -7.602 14.195 0.875 1 98.12 213 VAL A CA 1
ATOM 1667 C C . VAL A 1 213 ? -7.496 12.805 0.243 1 98.12 213 VAL A C 1
ATOM 1669 O O . VAL A 1 213 ? -7.086 12.672 -0.912 1 98.12 213 VAL A O 1
ATOM 1672 N N . ALA A 1 214 ? -7.766 11.805 1.044 1 98.31 214 ALA A N 1
ATOM 1673 C CA . ALA A 1 214 ? -7.844 10.438 0.531 1 98.31 214 ALA A CA 1
ATOM 1674 C C . ALA A 1 214 ? -9.266 10.086 0.117 1 98.31 214 ALA A C 1
ATOM 1676 O O . ALA A 1 214 ? -10.227 10.391 0.836 1 98.31 214 ALA A O 1
ATOM 1677 N N . VAL A 1 215 ? -9.414 9.492 -1.014 1 98.5 215 VAL A N 1
ATOM 1678 C CA . VAL A 1 215 ? -10.703 9.031 -1.508 1 98.5 215 VAL A CA 1
ATOM 1679 C C . VAL A 1 215 ? -10.609 7.566 -1.923 1 98.5 215 VAL A C 1
ATOM 1681 O O . VAL A 1 215 ? -9.805 7.211 -2.787 1 98.5 215 VAL A O 1
ATOM 1684 N N . THR A 1 216 ? -11.445 6.734 -1.338 1 98.44 216 THR A N 1
ATOM 1685 C CA . THR A 1 216 ? -11.43 5.305 -1.612 1 98.44 216 THR A CA 1
ATOM 1686 C C . THR A 1 216 ? -12.602 4.914 -2.514 1 98.44 216 THR A C 1
ATOM 1688 O O . THR A 1 216 ? -13.727 5.391 -2.324 1 98.44 216 THR A O 1
ATOM 1691 N N . PHE A 1 217 ? -12.344 4.105 -3.475 1 98.5 217 PHE A N 1
ATOM 1692 C CA . PHE A 1 217 ? -13.336 3.527 -4.375 1 98.5 217 PHE A CA 1
ATOM 1693 C C . PHE A 1 217 ? -13.367 2.01 -4.238 1 98.5 217 PHE A C 1
ATOM 1695 O O . PHE A 1 217 ? -12.328 1.376 -4.047 1 98.5 217 PHE A O 1
ATOM 1702 N N . GLY A 1 218 ? -14.594 1.485 -4.305 1 97.75 218 GLY A N 1
ATOM 1703 C CA . GLY A 1 218 ? -14.773 0.047 -4.422 1 97.75 218 GLY A CA 1
ATOM 1704 C C . GLY A 1 218 ? -15.062 -0.404 -5.844 1 97.75 218 GLY A C 1
ATOM 1705 O O . GLY A 1 218 ? -15.797 0.262 -6.574 1 97.75 218 GLY A O 1
ATOM 1706 N N . LEU A 1 219 ? -14.375 -1.448 -6.219 1 96.69 219 LEU A N 1
ATOM 1707 C CA . LEU A 1 219 ? -14.602 -2.033 -7.535 1 96.69 219 LEU A CA 1
ATOM 1708 C C . LEU A 1 219 ? -15.406 -3.328 -7.426 1 96.69 219 LEU A C 1
ATOM 1710 O O . LEU A 1 219 ? -15.008 -4.242 -6.699 1 96.69 219 LEU A O 1
ATOM 1714 N N . TYR A 1 220 ? -16.531 -3.385 -8.078 1 95.25 220 TYR A N 1
ATOM 1715 C CA . TYR A 1 220 ? -17.375 -4.57 -8.141 1 95.25 220 TYR A CA 1
ATOM 1716 C C . TYR A 1 220 ? -17.859 -4.812 -9.562 1 95.25 220 TYR A C 1
ATOM 1718 O O . TYR A 1 220 ? -18.641 -4.02 -10.102 1 95.25 220 TYR A O 1
ATOM 1726 N N . SER A 1 221 ? -17.469 -6.016 -10.094 1 92.25 221 SER A N 1
ATOM 1727 C CA . SER A 1 221 ? -17.828 -6.297 -11.477 1 92.25 221 SER A CA 1
ATOM 1728 C C . SER A 1 221 ? -17.516 -5.109 -12.383 1 92.25 221 SER A C 1
ATOM 1730 O O . SER A 1 221 ? -16.359 -4.656 -12.445 1 92.25 221 SER A O 1
ATOM 1732 N N . GLU A 1 222 ? -18.516 -4.496 -12.961 1 91.25 222 GLU A N 1
ATOM 1733 C CA . GLU A 1 222 ? -18.25 -3.381 -13.867 1 91.25 222 GLU A CA 1
ATOM 1734 C C . GLU A 1 222 ? -18.469 -2.041 -13.164 1 91.25 222 GLU A C 1
ATOM 1736 O O . GLU A 1 222 ? -18.297 -0.983 -13.773 1 91.25 222 GLU A O 1
ATOM 1741 N N . PHE A 1 223 ? -18.797 -2.08 -11.906 1 93.75 223 PHE A N 1
ATOM 1742 C CA . PHE A 1 223 ? -19.156 -0.856 -11.203 1 93.75 223 PHE A CA 1
ATOM 1743 C C . PHE A 1 223 ? -18.016 -0.379 -10.312 1 93.75 223 PHE A C 1
ATOM 1745 O O . PHE A 1 223 ? -17.234 -1.189 -9.812 1 93.75 223 PHE A O 1
ATOM 1752 N N . GLU A 1 224 ? -17.875 0.866 -10.242 1 96.38 224 GLU A N 1
ATOM 1753 C CA . GLU A 1 224 ? -17.031 1.525 -9.242 1 96.38 224 GLU A CA 1
ATOM 1754 C C . GLU A 1 224 ? -17.875 2.406 -8.32 1 96.38 224 GLU A C 1
ATOM 1756 O O . GLU A 1 224 ? -18.672 3.213 -8.789 1 96.38 224 GLU A O 1
ATOM 1761 N N . VAL A 1 225 ? -17.766 2.217 -7.055 1 97.56 225 VAL A N 1
ATOM 1762 C CA . VAL A 1 225 ? -18.547 2.99 -6.098 1 97.56 225 VAL A CA 1
ATOM 1763 C C . VAL A 1 225 ? -17.609 3.816 -5.215 1 97.56 225 VAL A C 1
ATOM 1765 O O . VAL A 1 225 ? -16.547 3.348 -4.824 1 97.56 225 VAL A O 1
ATOM 1768 N N . MET A 1 226 ? -17.953 5.004 -4.969 1 98.25 226 MET A N 1
ATOM 1769 C CA . MET A 1 226 ? -17.172 5.883 -4.109 1 98.25 226 MET A CA 1
ATOM 1770 C C . MET A 1 226 ? -17.484 5.637 -2.639 1 98.25 226 MET A C 1
ATOM 1772 O O . MET A 1 226 ? -18.656 5.461 -2.273 1 98.25 226 MET A O 1
ATOM 1776 N N . ASP A 1 227 ? -16.469 5.637 -1.748 1 98.5 227 ASP A N 1
ATOM 1777 C CA . ASP A 1 227 ? -16.625 5.555 -0.3 1 98.5 227 ASP A CA 1
ATOM 1778 C C . ASP A 1 227 ? -17.453 4.328 0.089 1 98.5 227 ASP A C 1
ATOM 1780 O O . ASP A 1 227 ? -18.5 4.453 0.716 1 98.5 227 ASP A O 1
ATOM 1784 N N . PRO A 1 228 ? -16.953 3.195 -0.251 1 98.06 228 PRO A N 1
ATOM 1785 C CA . PRO A 1 228 ? -17.688 1.993 0.146 1 98.06 228 PRO A CA 1
ATOM 1786 C C . PRO A 1 228 ? -17.766 1.824 1.661 1 98.06 228 PRO A C 1
ATOM 1788 O O . PRO A 1 228 ? -16.812 2.123 2.371 1 98.06 228 PRO A O 1
ATOM 1791 N N . ASP A 1 229 ? -18.953 1.343 2.15 1 96.44 229 ASP A N 1
ATOM 1792 C CA . ASP A 1 229 ? -19.062 1.015 3.566 1 96.44 229 ASP A CA 1
ATOM 1793 C C . ASP A 1 229 ? -18.578 -0.408 3.844 1 96.44 229 ASP A C 1
ATOM 1795 O O . ASP A 1 229 ? -18.109 -1.095 2.938 1 96.44 229 ASP A O 1
ATOM 1799 N N . ALA A 1 230 ? -18.625 -0.79 5.098 1 94 230 ALA A N 1
ATOM 1800 C CA . ALA A 1 230 ? -18.062 -2.072 5.516 1 94 230 ALA A CA 1
ATOM 1801 C C . ALA A 1 230 ? -18.781 -3.232 4.828 1 94 230 ALA A C 1
ATOM 1803 O O . ALA A 1 230 ? -18.156 -4.215 4.434 1 94 230 ALA A O 1
ATOM 1804 N N . PHE A 1 231 ? -20.109 -3.188 4.75 1 93.62 231 PHE A N 1
ATOM 1805 C CA . PHE A 1 231 ? -20.875 -4.219 4.062 1 93.62 231 PHE A CA 1
ATOM 1806 C C . PHE A 1 231 ? -20.406 -4.387 2.627 1 93.62 231 PHE A C 1
ATOM 1808 O O . PHE A 1 231 ? -20.141 -5.508 2.182 1 93.62 231 PHE A O 1
ATOM 1815 N N . GLU A 1 232 ? -20.234 -3.283 1.925 1 94.88 232 GLU A N 1
ATOM 1816 C CA . GLU A 1 232 ? -19.781 -3.295 0.54 1 94.88 232 GLU A CA 1
ATOM 1817 C C . GLU A 1 232 ? -18.359 -3.84 0.434 1 94.88 232 GLU A C 1
ATOM 1819 O O . GLU A 1 232 ? -18.047 -4.613 -0.474 1 94.88 232 GLU A O 1
ATOM 1824 N N . GLU A 1 233 ? -17.453 -3.369 1.316 1 93.5 233 GLU A N 1
ATOM 1825 C CA . GLU A 1 233 ? -16.062 -3.795 1.283 1 93.5 233 GLU A CA 1
ATOM 1826 C C . GLU A 1 233 ? -15.953 -5.316 1.339 1 93.5 233 GLU A C 1
ATOM 1828 O O . GLU A 1 233 ? -15.016 -5.895 0.777 1 93.5 233 GLU A O 1
ATOM 1833 N N . GLY A 1 234 ? -16.906 -5.91 2.023 1 91.69 234 GLY A N 1
ATOM 1834 C CA . GLY A 1 234 ? -16.906 -7.363 2.117 1 91.69 234 GLY A CA 1
ATOM 1835 C C . GLY A 1 234 ? -17.266 -8.047 0.811 1 91.69 234 GLY A C 1
ATOM 1836 O O . GLY A 1 234 ? -17.031 -9.242 0.643 1 91.69 234 GLY A O 1
ATOM 1837 N N . LEU A 1 235 ? -17.828 -7.289 -0.109 1 93.31 235 LEU A N 1
ATOM 1838 C CA . LEU A 1 235 ? -18.344 -7.871 -1.341 1 93.31 235 LEU A CA 1
ATOM 1839 C C . LEU A 1 235 ? -17.516 -7.43 -2.543 1 93.31 235 LEU A C 1
ATOM 1841 O O . LEU A 1 235 ? -17.625 -8.016 -3.623 1 93.31 235 LEU A O 1
ATOM 1845 N N . LEU A 1 236 ? -16.625 -6.492 -2.344 1 95.12 236 LEU A N 1
ATOM 1846 C CA . LEU A 1 236 ? -15.898 -5.855 -3.441 1 95.12 236 LEU A CA 1
ATOM 1847 C C . LEU A 1 236 ? -14.797 -6.77 -3.971 1 95.12 236 LEU A C 1
ATOM 1849 O O . LEU A 1 236 ? -14.219 -7.551 -3.215 1 95.12 236 LEU A O 1
ATOM 1853 N N . ASP A 1 237 ? -14.539 -6.547 -5.246 1 94.12 237 ASP A N 1
ATOM 1854 C CA . ASP A 1 237 ? -13.422 -7.25 -5.867 1 94.12 237 ASP A CA 1
ATOM 1855 C C . ASP A 1 237 ? -12.094 -6.594 -5.5 1 94.12 237 ASP A C 1
ATOM 1857 O O . ASP A 1 237 ? -11.055 -7.258 -5.461 1 94.12 237 ASP A O 1
ATOM 1861 N N . ASP A 1 238 ? -12.133 -5.324 -5.344 1 95.75 238 ASP A N 1
ATOM 1862 C CA . ASP A 1 238 ? -10.922 -4.547 -5.074 1 95.75 238 ASP A CA 1
ATOM 1863 C C . ASP A 1 238 ? -11.273 -3.145 -4.574 1 95.75 238 ASP A C 1
ATOM 1865 O O . ASP A 1 238 ? -12.438 -2.734 -4.629 1 95.75 238 ASP A O 1
ATOM 1869 N N . THR A 1 239 ? -10.312 -2.529 -4.004 1 96.75 239 THR A N 1
ATOM 1870 C CA . THR A 1 239 ? -10.445 -1.118 -3.656 1 96.75 239 THR A CA 1
ATOM 1871 C C . THR A 1 239 ? -9.305 -0.304 -4.258 1 96.75 239 THR A C 1
ATOM 1873 O O . THR A 1 239 ? -8.227 -0.843 -4.539 1 96.75 239 THR A O 1
ATOM 1876 N N . VAL A 1 240 ? -9.594 0.926 -4.531 1 97.25 240 VAL A N 1
ATOM 1877 C CA . VAL A 1 240 ? -8.594 1.898 -4.961 1 97.25 240 VAL A CA 1
ATOM 1878 C C . VAL A 1 240 ? -8.711 3.164 -4.113 1 97.25 240 VAL A C 1
ATOM 1880 O O . VAL A 1 240 ? -9.781 3.773 -4.039 1 97.25 240 VAL A O 1
ATOM 1883 N N . THR A 1 241 ? -7.652 3.537 -3.498 1 97.69 241 THR A N 1
ATOM 1884 C CA . THR A 1 241 ? -7.617 4.809 -2.787 1 97.69 241 THR A CA 1
ATOM 1885 C C . THR A 1 241 ? -6.672 5.789 -3.477 1 97.69 241 THR A C 1
ATOM 1887 O O . THR A 1 241 ? -5.531 5.445 -3.789 1 97.69 241 THR A O 1
ATOM 1890 N N . VAL A 1 242 ? -7.172 6.922 -3.73 1 97.06 242 VAL A N 1
ATOM 1891 C CA . VAL A 1 242 ? -6.391 8.008 -4.305 1 97.06 242 VAL A CA 1
ATOM 1892 C C . VAL A 1 242 ? -6.266 9.148 -3.297 1 97.06 242 VAL A C 1
ATOM 1894 O O . VAL A 1 242 ? -7.266 9.586 -2.725 1 97.06 242 VAL A O 1
ATOM 1897 N N . VAL A 1 243 ? -5.047 9.547 -3.059 1 97.81 243 VAL A N 1
ATOM 1898 C CA . VAL A 1 243 ? -4.832 10.727 -2.225 1 97.81 243 VAL A CA 1
ATOM 1899 C C . VAL A 1 243 ? -4.457 11.914 -3.102 1 97.81 243 VAL A C 1
ATOM 1901 O O . VAL A 1 243 ? -3.477 11.859 -3.85 1 97.81 243 VAL A O 1
ATOM 1904 N N . LEU A 1 244 ? -5.246 12.938 -2.967 1 96.56 244 LEU A N 1
ATOM 1905 C CA . LEU A 1 244 ? -5.027 14.148 -3.742 1 96.56 244 LEU A CA 1
ATOM 1906 C C . LEU A 1 244 ? -4.582 15.297 -2.84 1 96.56 244 LEU A C 1
ATOM 1908 O O . LEU A 1 244 ? -4.988 15.367 -1.677 1 96.56 244 LEU A O 1
ATOM 1912 N N . GLY A 1 245 ? -3.715 16.156 -3.443 1 94.31 245 GLY A N 1
ATOM 1913 C CA . GLY A 1 245 ? -3.357 17.391 -2.779 1 94.31 245 GLY A CA 1
ATOM 1914 C C . GLY A 1 245 ? -4.141 18.594 -3.291 1 94.31 245 GLY A C 1
ATOM 1915 O O . GLY A 1 245 ? -5.094 18.438 -4.059 1 94.31 245 GLY A O 1
ATOM 1916 N N . GLY A 1 246 ? -3.822 19.797 -2.758 1 89.69 246 GLY A N 1
ATOM 1917 C CA . GLY A 1 246 ? -4.516 21.031 -3.098 1 89.69 246 GLY A CA 1
ATOM 1918 C C . GLY A 1 246 ? -4.383 21.406 -4.562 1 89.69 246 GLY A C 1
ATOM 1919 O O . GLY A 1 246 ? -5.227 22.125 -5.102 1 89.69 246 GLY A O 1
ATOM 1920 N N . ASN A 1 247 ? -3.398 20.984 -5.301 1 83.81 247 ASN A N 1
ATOM 1921 C CA . ASN A 1 247 ? -3.191 21.328 -6.703 1 83.81 247 ASN A CA 1
ATOM 1922 C C . ASN A 1 247 ? -3.797 20.281 -7.633 1 83.81 247 ASN A C 1
ATOM 1924 O O . ASN A 1 247 ? -3.502 20.266 -8.828 1 83.81 247 ASN A O 1
ATOM 1928 N N . ASN A 1 248 ? -4.629 19.438 -7.031 1 83.56 248 ASN A N 1
ATOM 1929 C CA . ASN A 1 248 ? -5.301 18.375 -7.766 1 83.56 248 ASN A CA 1
ATOM 1930 C C . ASN A 1 248 ? -4.301 17.359 -8.328 1 83.56 248 ASN A C 1
ATOM 1932 O O . ASN A 1 248 ? -4.59 16.688 -9.305 1 83.56 248 ASN A O 1
ATOM 1936 N N . LYS A 1 249 ? -3.16 17.422 -7.828 1 87.62 249 LYS A N 1
ATOM 1937 C CA . LYS A 1 249 ? -2.188 16.406 -8.227 1 87.62 249 LYS A CA 1
ATOM 1938 C C . LYS A 1 249 ? -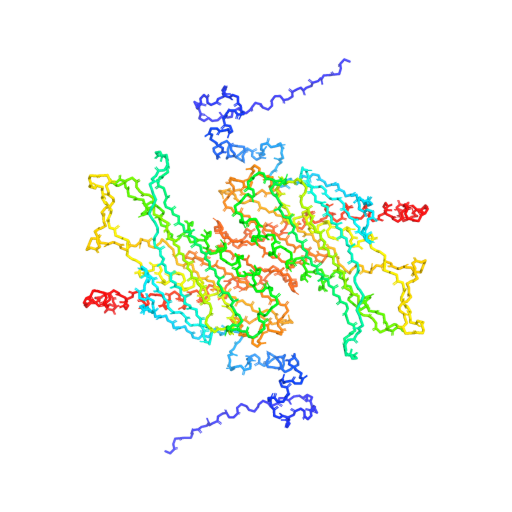2.291 15.172 -7.336 1 87.62 249 LYS A C 1
ATOM 1940 O O . LYS A 1 249 ? -2.652 15.273 -6.164 1 87.62 249 LYS A O 1
ATOM 1945 N N . THR A 1 250 ? -2.027 14.062 -7.945 1 94.31 250 THR A N 1
ATOM 1946 C CA . THR A 1 250 ? -2.08 12.789 -7.23 1 94.31 250 THR A CA 1
ATOM 1947 C C . THR A 1 250 ? -0.83 12.594 -6.379 1 94.31 250 THR A C 1
ATOM 1949 O O . THR A 1 250 ? 0.292 12.695 -6.883 1 94.31 250 THR A O 1
ATOM 1952 N N . ILE A 1 251 ? -1.041 12.367 -5.137 1 96.62 251 ILE A N 1
ATOM 1953 C CA . ILE A 1 251 ? 0.077 12.164 -4.223 1 96.62 251 ILE A CA 1
ATOM 1954 C C . ILE A 1 251 ? 0.316 10.672 -4.023 1 96.62 251 ILE A C 1
ATOM 1956 O O . ILE A 1 251 ? 1.461 10.211 -4.027 1 96.62 251 ILE A O 1
ATOM 1960 N N . SER A 1 252 ? -0.729 9.938 -3.865 1 97.06 252 SER A N 1
ATOM 1961 C CA . SER A 1 252 ? -0.631 8.5 -3.6 1 97.06 252 SER A CA 1
ATOM 1962 C C . SER A 1 252 ? -1.731 7.73 -4.32 1 97.06 252 SER A C 1
ATOM 1964 O O . SER A 1 252 ? -2.814 8.266 -4.566 1 97.06 252 SER A O 1
ATOM 1966 N N . ILE A 1 253 ? -1.477 6.57 -4.746 1 96.44 253 ILE A N 1
ATOM 1967 C CA . ILE A 1 253 ? -2.434 5.594 -5.258 1 96.44 253 ILE A CA 1
ATOM 1968 C C . ILE A 1 253 ? -2.188 4.238 -4.598 1 96.44 253 ILE A C 1
ATOM 1970 O O . ILE A 1 253 ? -1.069 3.721 -4.625 1 96.44 253 ILE A O 1
ATOM 1974 N N . ILE A 1 254 ? -3.203 3.742 -3.992 1 96.38 254 ILE A N 1
ATOM 1975 C CA . ILE A 1 254 ? -3.125 2.428 -3.363 1 96.38 254 ILE A CA 1
ATOM 1976 C C . ILE A 1 254 ? -4.176 1.502 -3.971 1 96.38 254 ILE A C 1
ATOM 1978 O O . ILE A 1 254 ? -5.375 1.666 -3.725 1 96.38 254 ILE A O 1
ATOM 1982 N N . LYS A 1 255 ? -3.727 0.628 -4.762 1 95.75 255 LYS A N 1
ATOM 1983 C CA . LYS A 1 255 ? -4.527 -0.441 -5.355 1 95.75 255 LYS A CA 1
ATOM 1984 C C . LYS A 1 255 ? -3.873 -1.803 -5.133 1 95.75 255 LYS A C 1
ATOM 1986 O O . LYS A 1 255 ? -3.07 -2.252 -5.953 1 95.75 255 LYS A O 1
ATOM 1991 N N . PRO A 1 256 ? -4.215 -2.518 -4.18 1 91.06 256 PRO A N 1
ATOM 1992 C CA . PRO A 1 256 ? -3.488 -3.727 -3.787 1 91.06 256 PRO A CA 1
ATOM 1993 C C . PRO A 1 256 ? -3.619 -4.855 -4.809 1 91.06 256 PRO A C 1
ATOM 1995 O O . PRO A 1 256 ? -2.701 -5.664 -4.961 1 91.06 256 PRO A O 1
ATOM 1998 N N . GLY A 1 257 ? -4.652 -5.195 -5.617 1 84.06 257 GLY A N 1
ATOM 1999 C CA . GLY A 1 257 ? -4.629 -6.184 -6.684 1 84.06 257 GLY A CA 1
ATOM 2000 C C . GLY A 1 257 ? -5.793 -7.156 -6.621 1 84.06 257 GLY A C 1
ATOM 2001 O O . GLY A 1 257 ? -5.73 -8.242 -7.195 1 84.06 257 GLY A O 1
ATOM 2002 N N . GLY A 1 258 ? -6.977 -6.836 -6.426 1 79.75 258 GLY A N 1
ATOM 2003 C CA . GLY A 1 258 ? -8.125 -7.727 -6.461 1 79.75 258 GLY A CA 1
ATOM 2004 C C . GLY A 1 258 ? -8.844 -7.723 -7.801 1 79.75 258 GLY A C 1
ATOM 2005 O O . GLY A 1 258 ? -9.5 -8.703 -8.164 1 79.75 258 GLY A O 1
ATOM 2006 N N . LYS A 1 259 ? -8.594 -6.703 -8.477 1 91.5 259 LYS A N 1
ATOM 2007 C CA . LYS A 1 259 ? -9.281 -6.59 -9.766 1 91.5 259 LYS A CA 1
ATOM 2008 C C . LYS A 1 259 ? -8.406 -5.883 -10.797 1 91.5 259 LYS A C 1
ATOM 2010 O O . LYS A 1 259 ? -7.754 -4.883 -10.484 1 91.5 259 LYS A O 1
ATOM 2015 N N . ARG A 1 260 ? -8.461 -6.426 -12.008 1 92.06 260 ARG A N 1
ATOM 2016 C CA . ARG A 1 260 ? -7.797 -5.77 -13.133 1 92.06 260 ARG A CA 1
ATOM 2017 C C . ARG A 1 260 ? -8.586 -4.555 -13.602 1 92.06 260 ARG A C 1
ATOM 2019 O O . ARG A 1 260 ? -9.82 -4.586 -13.648 1 92.06 260 ARG A O 1
ATOM 2026 N N . ILE A 1 261 ? -7.762 -3.496 -13.93 1 91.38 261 ILE A N 1
ATOM 2027 C CA . ILE A 1 261 ? -8.477 -2.316 -14.398 1 91.38 261 ILE A CA 1
ATOM 2028 C C . ILE A 1 261 ? -7.766 -1.729 -15.609 1 91.38 261 ILE A C 1
ATOM 2030 O O . ILE A 1 261 ? -6.574 -1.967 -15.82 1 91.38 261 ILE A O 1
ATOM 2034 N N . SER A 1 262 ? -8.562 -0.979 -16.344 1 88.31 262 SER A N 1
ATOM 2035 C CA . SER A 1 262 ? -8.023 -0.262 -17.5 1 88.31 262 SER A CA 1
ATOM 2036 C C . SER A 1 262 ? -7.395 1.064 -17.078 1 88.31 262 SER A C 1
ATOM 2038 O O . SER A 1 262 ? -7.695 1.586 -16 1 88.31 262 SER A O 1
ATOM 2040 N N . ASP A 1 263 ? -6.562 1.577 -18 1 83.62 263 ASP A N 1
ATOM 2041 C CA . ASP A 1 263 ? -5.965 2.891 -17.766 1 83.62 263 ASP A CA 1
ATOM 2042 C C . ASP A 1 263 ? -7.039 3.975 -17.688 1 83.62 263 ASP A C 1
ATOM 2044 O O . ASP A 1 263 ? -6.914 4.922 -16.906 1 83.62 263 ASP A O 1
ATOM 2048 N N . SER A 1 264 ? -7.992 3.793 -18.469 1 89.56 264 SER A N 1
ATOM 2049 C CA . SER A 1 264 ? -9.07 4.777 -18.5 1 89.56 264 SER A CA 1
ATOM 2050 C C . SER A 1 264 ? -9.789 4.848 -17.156 1 89.56 264 SER A C 1
ATOM 2052 O O . SER A 1 264 ? -10.219 5.922 -16.734 1 89.56 264 SER A O 1
ATOM 2054 N N . LEU A 1 265 ? -9.898 3.721 -16.531 1 92.31 265 LEU A N 1
ATOM 2055 C CA . LEU A 1 265 ? -10.594 3.703 -15.258 1 92.31 265 LEU A CA 1
ATOM 2056 C C . LEU A 1 265 ? -9.805 4.453 -14.195 1 92.31 265 LEU A C 1
ATOM 2058 O O . LEU A 1 265 ? -10.383 5.133 -13.344 1 92.31 265 LEU A O 1
ATOM 2062 N N . VAL A 1 266 ? -8.5 4.359 -14.266 1 89.06 266 VAL A N 1
ATOM 2063 C CA . VAL A 1 266 ? -7.664 5.078 -13.312 1 89.06 266 VAL A CA 1
ATOM 2064 C C . VAL A 1 266 ? -7.918 6.578 -13.43 1 89.06 266 VAL A C 1
ATOM 2066 O O . VAL A 1 266 ? -8.062 7.273 -12.422 1 89.06 266 VAL A O 1
ATOM 2069 N N . MET A 1 267 ? -8.008 7.012 -14.617 1 89.75 267 MET A N 1
ATOM 2070 C CA . MET A 1 267 ? -8.25 8.43 -14.867 1 89.75 267 MET A CA 1
ATOM 2071 C C . MET A 1 267 ? -9.648 8.836 -14.398 1 89.75 267 MET A C 1
ATOM 2073 O O . MET A 1 267 ? -9.828 9.922 -13.836 1 89.75 267 MET A O 1
ATOM 2077 N N . THR A 1 268 ? -10.539 7.965 -14.656 1 94.06 268 THR A N 1
ATOM 2078 C CA . THR A 1 268 ? -11.914 8.219 -14.234 1 94.06 268 THR A CA 1
ATOM 2079 C C . THR A 1 268 ? -12 8.352 -12.719 1 94.06 268 THR A C 1
ATOM 2081 O O . THR A 1 268 ? -12.648 9.266 -12.203 1 94.06 268 THR A O 1
ATOM 2084 N N . LEU A 1 269 ? -11.383 7.477 -12 1 95.56 269 LEU A N 1
ATOM 2085 C CA . LEU A 1 269 ? -11.398 7.496 -10.547 1 95.56 269 LEU A CA 1
ATOM 2086 C C . LEU A 1 269 ? -10.742 8.758 -10.008 1 95.56 269 LEU A C 1
ATOM 2088 O O . LEU A 1 269 ? -11.211 9.344 -9.023 1 95.56 269 LEU A O 1
ATOM 2092 N N . ARG A 1 270 ? -9.719 9.188 -10.664 1 93.12 270 ARG A N 1
ATOM 2093 C CA . ARG A 1 270 ? -9.047 10.414 -10.258 1 93.12 270 ARG A CA 1
ATOM 2094 C C . ARG A 1 270 ? -9.969 11.617 -10.414 1 93.12 270 ARG A C 1
ATOM 2096 O O . ARG A 1 270 ? -9.969 12.516 -9.57 1 93.12 270 ARG A O 1
ATOM 2103 N N . GLY A 1 271 ? -10.609 11.656 -11.555 1 94 271 GLY A N 1
ATOM 2104 C CA . GLY A 1 271 ? -11.57 12.734 -11.766 1 94 271 GLY A CA 1
ATOM 2105 C C . GLY A 1 271 ? -12.648 12.781 -10.703 1 94 271 GLY A C 1
ATOM 2106 O O . GLY A 1 271 ? -12.977 13.859 -10.195 1 94 271 GLY A O 1
ATOM 2107 N N . LYS A 1 272 ? -13.203 11.609 -10.391 1 96.62 272 LYS A N 1
ATOM 2108 C CA . LYS A 1 272 ? -14.203 11.523 -9.336 1 96.62 272 LYS A CA 1
ATOM 2109 C C . LYS A 1 272 ? -13.633 11.938 -7.984 1 96.62 272 LYS A C 1
ATOM 2111 O O . LYS A 1 272 ? -14.305 12.602 -7.195 1 96.62 272 LYS A O 1
ATOM 2116 N N . ALA A 1 273 ? -12.39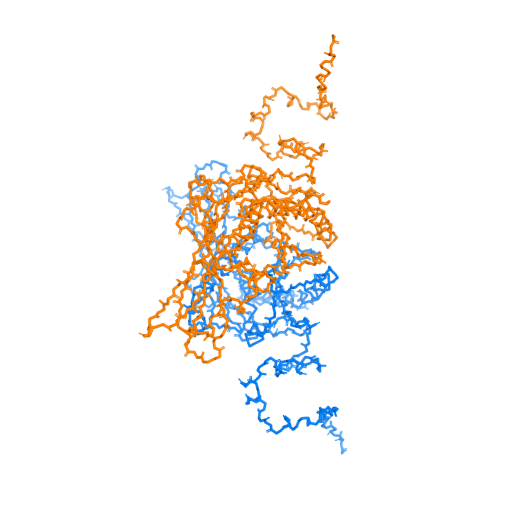8 11.531 -7.766 1 96.88 273 ALA A N 1
ATOM 2117 C CA . ALA A 1 273 ? -11.727 11.891 -6.523 1 96.88 273 ALA A CA 1
ATOM 2118 C C . ALA A 1 273 ? -11.562 13.406 -6.41 1 96.88 273 ALA A C 1
ATOM 2120 O O . ALA A 1 273 ? -11.695 13.977 -5.324 1 96.88 273 ALA A O 1
ATOM 2121 N N . ALA A 1 274 ? -11.297 14.062 -7.539 1 95.44 274 ALA A N 1
ATOM 2122 C CA . ALA A 1 274 ? -11.133 15.516 -7.555 1 95.44 274 ALA A CA 1
ATOM 2123 C C . ALA A 1 274 ? -12.422 16.219 -7.145 1 95.44 274 ALA A C 1
ATOM 2125 O O . ALA A 1 274 ? -12.383 17.234 -6.441 1 95.44 274 ALA A O 1
ATOM 2126 N N . LYS A 1 275 ? -13.484 15.68 -7.594 1 95.75 275 LYS A N 1
ATOM 2127 C CA . LYS A 1 275 ? -14.773 16.25 -7.195 1 95.75 275 LYS A CA 1
ATOM 2128 C C . LYS A 1 275 ? -15.008 16.078 -5.699 1 95.75 275 LYS A C 1
ATOM 2130 O O . LYS A 1 275 ? -15.43 17.016 -5.023 1 95.75 275 LYS A O 1
ATOM 2135 N N . ARG A 1 276 ? -14.766 14.898 -5.219 1 97.44 276 ARG A N 1
ATOM 2136 C CA . ARG A 1 276 ? -14.922 14.633 -3.791 1 97.44 276 ARG A CA 1
ATOM 2137 C C . ARG A 1 276 ? -13.969 15.492 -2.967 1 97.44 276 ARG A C 1
ATOM 2139 O O . ARG A 1 276 ? -14.305 15.898 -1.853 1 97.44 276 ARG A O 1
ATOM 2146 N N . TYR A 1 277 ? -12.82 15.742 -3.5 1 97.31 277 TYR A N 1
ATOM 2147 C CA . TYR A 1 277 ? -11.836 16.594 -2.84 1 97.31 277 TYR A CA 1
ATOM 2148 C C . TYR A 1 277 ? -12.445 17.922 -2.426 1 97.31 277 TYR A C 1
ATOM 2150 O O . TYR A 1 277 ? -12.242 18.391 -1.301 1 97.31 277 TYR A O 1
ATOM 2158 N N . GLY A 1 278 ? -13.188 18.531 -3.328 1 95.94 278 GLY A N 1
ATOM 2159 C CA . GLY A 1 278 ? -13.812 19.812 -3.035 1 95.94 278 GLY A CA 1
ATOM 2160 C C . GLY A 1 278 ? -14.727 19.766 -1.824 1 95.94 278 GLY A C 1
ATOM 2161 O O . GLY A 1 278 ? -14.672 20.641 -0.966 1 95.94 278 GLY A O 1
ATOM 2162 N N . THR A 1 279 ? -15.484 18.734 -1.71 1 96.06 279 THR A N 1
ATOM 2163 C CA . THR A 1 279 ? -16.438 18.578 -0.613 1 96.06 279 THR A CA 1
ATOM 2164 C C . THR A 1 279 ? -15.703 18.391 0.714 1 96.06 279 THR A C 1
ATOM 2166 O O . THR A 1 279 ? -16.078 18.984 1.725 1 96.06 279 THR A O 1
ATOM 2169 N N . VAL A 1 280 ? -14.711 17.594 0.676 1 97.81 280 VAL A N 1
ATOM 2170 C CA . VAL A 1 280 ? -13.953 17.328 1.896 1 97.81 280 VAL A CA 1
ATOM 2171 C C . VAL A 1 280 ? -13.203 18.578 2.332 1 97.81 280 VAL A C 1
ATOM 2173 O O . VAL A 1 280 ? -13.188 18.922 3.518 1 97.81 280 VAL A O 1
ATOM 2176 N N . TYR A 1 281 ? -12.641 19.219 1.356 1 96.62 281 TYR A N 1
ATOM 2177 C CA . TYR A 1 281 ? -11.906 20.453 1.64 1 96.62 281 TYR A CA 1
ATOM 2178 C C . TYR A 1 281 ? -12.82 21.5 2.287 1 96.62 281 TYR A C 1
ATOM 2180 O O . TYR A 1 281 ? -12.414 22.188 3.225 1 96.62 281 TYR A O 1
ATOM 2188 N N . GLU A 1 282 ? -13.992 21.578 1.839 1 96.44 282 GLU A N 1
ATOM 2189 C CA . GLU A 1 282 ? -14.953 22.516 2.414 1 96.44 282 GLU A CA 1
ATOM 2190 C C . GLU A 1 282 ? -15.258 22.172 3.871 1 96.44 282 GLU A C 1
ATOM 2192 O O . GLU A 1 282 ? -15.406 23.062 4.707 1 96.44 282 GLU A O 1
ATOM 2197 N N . SER A 1 283 ? -15.383 20.906 4.137 1 97.31 283 SER A N 1
ATOM 2198 C CA . SER A 1 283 ? -15.609 20.484 5.512 1 97.31 283 SER A CA 1
ATOM 2199 C C . SER A 1 283 ? -14.445 20.859 6.414 1 97.31 283 SER A C 1
ATOM 2201 O O . SER A 1 283 ? -14.648 21.234 7.57 1 97.31 283 SER A O 1
ATOM 2203 N N . VAL A 1 284 ? -13.25 20.75 5.91 1 97.38 284 VAL A N 1
ATOM 2204 C CA . VAL A 1 284 ? -12.055 21.109 6.672 1 97.38 284 VAL A CA 1
ATOM 2205 C C . VAL A 1 284 ? -12.023 22.609 6.91 1 97.38 284 VAL A C 1
ATOM 2207 O O . VAL A 1 284 ? -11.672 23.062 8.008 1 97.38 284 VAL A O 1
ATOM 2210 N N . GLU A 1 285 ? -12.422 23.344 5.914 1 95.56 285 GLU A N 1
ATOM 2211 C CA . GLU A 1 285 ? -12.453 24.797 6.035 1 95.56 285 GLU A CA 1
ATOM 2212 C C . GLU A 1 285 ? -13.469 25.234 7.086 1 95.56 285 GLU A C 1
ATOM 2214 O O . GLU A 1 285 ? -13.195 26.156 7.867 1 95.56 285 GLU A O 1
ATOM 2219 N N . LYS A 1 286 ? -14.594 24.625 7.039 1 95.25 286 LYS A N 1
ATOM 2220 C CA . LYS A 1 286 ? -15.602 24.922 8.055 1 95.25 286 LYS A CA 1
ATOM 2221 C C . LYS A 1 286 ? -15.078 24.609 9.453 1 95.25 286 LYS A C 1
ATOM 2223 O O . LYS A 1 286 ? -15.289 25.391 10.383 1 95.25 286 LYS A O 1
ATOM 2228 N N . PHE A 1 287 ? -14.461 23.609 9.609 1 96 287 PHE A N 1
ATOM 2229 C CA . PHE A 1 287 ? -13.867 23.203 10.875 1 96 287 PHE A CA 1
ATOM 2230 C C . PHE A 1 287 ? -12.836 24.219 11.344 1 96 287 PHE A C 1
ATOM 2232 O O . PHE A 1 287 ? -12.82 24.594 12.516 1 96 287 PHE A O 1
ATOM 2239 N N . LYS A 1 288 ? -11.969 24.547 10.398 1 93.62 288 LYS A N 1
ATOM 2240 C CA . LYS A 1 288 ? -10.938 25.547 10.703 1 93.62 288 LYS A CA 1
ATOM 2241 C C . LYS A 1 288 ? -11.555 26.844 11.195 1 93.62 288 LYS A C 1
ATOM 2243 O O . LYS A 1 288 ? -11.062 27.453 12.148 1 93.62 288 LYS A O 1
ATOM 2248 N N . CYS A 1 289 ? -12.617 27.219 10.594 1 91.62 289 CYS A N 1
ATOM 2249 C CA . CYS A 1 289 ? -13.312 28.438 10.977 1 91.62 289 CYS A CA 1
ATOM 2250 C C . CYS A 1 289 ? -13.898 28.312 12.383 1 91.62 289 CYS A C 1
ATOM 2252 O O . CYS A 1 289 ? -13.805 29.25 13.18 1 91.62 289 CYS A O 1
ATOM 2254 N N . ASP A 1 290 ? -14.453 27.219 12.641 1 90.25 290 ASP A N 1
ATOM 2255 C CA . ASP A 1 290 ? -15.031 26.969 13.961 1 90.25 290 ASP A CA 1
ATOM 2256 C C . ASP A 1 290 ? -13.953 26.969 15.039 1 90.25 290 ASP A C 1
ATOM 2258 O O . ASP A 1 290 ? -14.18 27.453 16.156 1 90.25 290 ASP A O 1
ATOM 2262 N N . LEU A 1 291 ? -12.828 26.406 14.742 1 89.44 291 LEU A N 1
ATOM 2263 C CA . LEU A 1 291 ? -11.703 26.344 15.68 1 89.44 291 LEU A CA 1
ATOM 2264 C C . LEU A 1 291 ? -11.219 27.75 16.016 1 89.44 291 LEU A C 1
ATOM 2266 O O . LEU A 1 291 ? -10.938 28.047 17.188 1 89.44 291 LEU A O 1
ATOM 2270 N N . LEU A 1 292 ? -11.102 28.609 15.039 1 85.19 292 LEU A N 1
ATOM 2271 C CA . LEU A 1 292 ? -10.594 29.953 15.219 1 85.19 292 LEU A CA 1
ATOM 2272 C C . LEU A 1 292 ? -11.594 30.812 16 1 85.19 292 LEU A C 1
ATOM 2274 O O . LEU A 1 292 ? -11.203 31.656 16.812 1 85.19 292 LEU A O 1
ATOM 2278 N N . THR A 1 293 ? -12.844 30.562 15.727 1 81.88 293 THR A N 1
ATOM 2279 C CA . THR A 1 293 ? -13.867 31.312 16.438 1 81.88 293 THR A CA 1
ATOM 2280 C C . THR A 1 293 ? -13.906 30.938 17.906 1 81.88 293 THR A C 1
ATOM 2282 O O . THR A 1 293 ? -14.086 31.797 18.766 1 81.88 293 THR A O 1
ATOM 2285 N N . ASN A 1 294 ? -13.766 29.641 18.094 1 73.19 294 ASN A N 1
ATOM 2286 C CA . ASN A 1 294 ? -13.82 29.188 19.484 1 73.19 294 ASN A CA 1
ATOM 2287 C C . ASN A 1 294 ? -12.516 29.484 20.219 1 73.19 294 ASN A C 1
ATOM 2289 O O . ASN A 1 294 ? -12.516 29.641 21.438 1 73.19 294 ASN A O 1
ATOM 2293 N N . MET A 1 295 ? -11.492 29.359 19.453 1 63.03 295 MET A N 1
ATOM 2294 C CA . MET A 1 295 ? -10.227 29.734 20.078 1 63.03 295 MET A CA 1
ATOM 2295 C C . MET A 1 295 ? -10.117 31.234 20.25 1 63.03 295 MET A C 1
ATOM 2297 O O . MET A 1 295 ? -9.57 31.734 21.234 1 63.03 295 MET A O 1
ATOM 2301 N N . LYS A 1 296 ? -10.445 31.984 18.875 1 55.62 296 LYS A N 1
ATOM 2302 C CA . LYS A 1 296 ? -10.539 33.438 19.016 1 55.62 296 LYS A CA 1
ATOM 2303 C C . LYS A 1 296 ? -11.945 33.844 19.453 1 55.62 296 LYS A C 1
ATOM 2305 O O . LYS A 1 296 ? -12.906 33.125 19.25 1 55.62 296 LYS A O 1
ATOM 2310 N N . GLY A 1 297 ? -12.469 34.719 19.875 1 43.97 297 GLY A N 1
ATOM 2311 C CA . GLY A 1 297 ? -13.742 35.406 19.734 1 43.97 297 GLY A CA 1
ATOM 2312 C C . GLY A 1 297 ? -14.281 35.375 18.328 1 43.97 297 GLY A C 1
ATOM 2313 O O . GLY A 1 297 ? -13.695 34.75 17.438 1 43.97 297 GLY A O 1
ATOM 2314 N N . LYS A 1 298 ? -14.922 36.5 17.516 1 39.5 298 LYS A N 1
ATOM 2315 C CA . LYS A 1 298 ? -15.711 36.688 16.297 1 39.5 298 LYS A CA 1
ATOM 2316 C C . LYS A 1 298 ? -14.906 36.344 15.047 1 39.5 298 LYS A C 1
ATOM 2318 O O . LYS A 1 298 ? -13.867 36.938 14.773 1 39.5 298 LYS A O 1
ATOM 2323 N N . CYS A 1 299 ? -14.797 35.25 14.656 1 37.91 299 CYS A N 1
ATOM 2324 C CA . CYS A 1 299 ? -14.133 34.875 13.414 1 37.91 299 CYS A CA 1
ATOM 2325 C C . CYS A 1 299 ? -14.727 35.625 12.234 1 37.91 299 CYS A C 1
ATOM 2327 O O . CYS A 1 299 ? -15.906 35.469 11.906 1 37.91 299 CYS A O 1
ATOM 2329 N N . VAL A 1 300 ? -14.312 36.719 11.758 1 34.34 300 VAL A N 1
ATOM 2330 C CA . VAL A 1 300 ? -14.719 37.656 10.711 1 34.34 300 VAL A CA 1
ATOM 2331 C C . VAL A 1 300 ? -14.695 36.938 9.359 1 34.34 300 VAL A C 1
ATOM 2333 O O . VAL A 1 300 ? -15.242 37.438 8.375 1 34.34 300 VAL A O 1
ATOM 2336 N N . VAL A 1 301 ? -13.898 35.969 9.094 1 35.16 301 VAL A N 1
ATOM 2337 C CA . VAL A 1 301 ? -13.727 35.531 7.719 1 35.16 301 VAL A CA 1
ATOM 2338 C C . VAL A 1 301 ? -14.969 34.75 7.273 1 35.16 301 VAL A C 1
ATOM 2340 O O . VAL A 1 301 ? -15.18 34.531 6.074 1 35.16 301 VAL A O 1
ATOM 2343 N N . CYS A 1 302 ? -15.656 34.062 8.102 1 33.12 302 CYS A N 1
ATOM 2344 C CA . CYS A 1 302 ? -16.875 33.406 7.629 1 33.12 302 CYS A CA 1
ATOM 2345 C C . CYS A 1 302 ? -17.953 34.438 7.312 1 33.12 302 CYS A C 1
ATOM 2347 O O . CYS A 1 302 ? -19.062 34.062 6.934 1 33.12 302 CYS A O 1
ATOM 2349 N N . ALA A 1 303 ? -17.844 35.625 7.797 1 28.95 303 ALA A N 1
ATOM 2350 C CA . ALA A 1 303 ? -18.844 36.625 7.465 1 28.95 303 ALA A CA 1
ATOM 2351 C C . ALA A 1 303 ? -18.75 37.062 6 1 28.95 303 ALA A C 1
ATOM 2353 O O . ALA A 1 303 ? -19.625 37.75 5.488 1 28.95 303 ALA A O 1
ATOM 2354 N N . ILE A 1 304 ? -17.516 36.938 5.391 1 27.62 304 ILE A N 1
ATOM 2355 C CA . ILE A 1 304 ? -17.672 37.406 4.02 1 27.62 304 ILE A CA 1
ATOM 2356 C C . ILE A 1 304 ? -18.234 36.281 3.145 1 27.62 304 ILE A C 1
ATOM 2358 O O . ILE A 1 304 ? -17.781 35.156 3.203 1 27.62 304 ILE A O 1
ATOM 2362 N N . MET B 1 1 ? 46.094 -6.406 -34.875 1 25.52 1 MET B N 1
ATOM 2363 C CA . MET B 1 1 ? 46.531 -5.184 -34.188 1 25.52 1 MET B CA 1
ATOM 2364 C C . MET B 1 1 ? 45.312 -4.352 -33.75 1 25.52 1 MET B C 1
ATOM 2366 O O . MET B 1 1 ? 44.75 -3.609 -34.531 1 25.52 1 MET B O 1
ATOM 2370 N N . GLU B 1 2 ? 44.281 -4.926 -33.031 1 25.66 2 GLU B N 1
ATOM 2371 C CA . GLU B 1 2 ? 42.875 -4.773 -32.625 1 25.66 2 GLU B CA 1
ATOM 2372 C C . GLU B 1 2 ? 42.656 -3.576 -31.703 1 25.66 2 GLU B C 1
ATOM 2374 O O . GLU B 1 2 ? 43.312 -3.488 -30.656 1 25.66 2 GLU B O 1
ATOM 2379 N N . ASN B 1 3 ? 42.344 -2.275 -32.312 1 24.56 3 ASN B N 1
ATOM 2380 C CA . ASN B 1 3 ? 42.156 -0.904 -31.828 1 24.56 3 ASN B CA 1
ATOM 2381 C C . ASN B 1 3 ? 41.156 -0.821 -30.688 1 24.56 3 ASN B C 1
ATOM 2383 O O . ASN B 1 3 ? 39.969 -1.112 -30.875 1 24.56 3 ASN B O 1
ATOM 2387 N N . ASN B 1 4 ? 41.562 -1.102 -29.406 1 25.92 4 ASN B N 1
ATOM 2388 C CA . ASN B 1 4 ? 40.938 -1.054 -28.094 1 25.92 4 ASN B CA 1
ATOM 2389 C C . ASN B 1 4 ? 40.375 0.331 -27.797 1 25.92 4 ASN B C 1
ATOM 2391 O O . ASN B 1 4 ? 41.062 1.21 -27.312 1 25.92 4 ASN B O 1
ATOM 2395 N N . ARG B 1 5 ? 39.469 0.906 -28.672 1 25.17 5 ARG B N 1
ATOM 2396 C CA . ARG B 1 5 ? 38.875 2.236 -28.609 1 25.17 5 ARG B CA 1
ATOM 2397 C C . ARG B 1 5 ? 38.219 2.48 -27.25 1 25.17 5 ARG B C 1
ATOM 2399 O O . ARG B 1 5 ? 37.219 1.857 -26.906 1 25.17 5 ARG B O 1
ATOM 2406 N N . SER B 1 6 ? 38.969 2.709 -26.141 1 26.97 6 SER B N 1
ATOM 2407 C CA . SER B 1 6 ? 38.594 3.162 -24.812 1 26.97 6 SER B CA 1
ATOM 2408 C C . SER B 1 6 ? 37.781 4.449 -24.875 1 26.97 6 SER B C 1
ATOM 2410 O O . SER B 1 6 ? 38.312 5.508 -25.219 1 26.97 6 SER B O 1
ATOM 2412 N N . SER B 1 7 ? 36.594 4.551 -25.484 1 26.5 7 SER B N 1
ATOM 2413 C CA . SER B 1 7 ? 35.75 5.723 -25.562 1 26.5 7 SER B CA 1
ATOM 2414 C C . SER B 1 7 ? 35.562 6.367 -24.203 1 26.5 7 SER B C 1
ATOM 2416 O O . SER B 1 7 ? 34.938 5.777 -23.312 1 26.5 7 SER B O 1
ATOM 2418 N N . ARG B 1 8 ? 36.531 7.148 -23.719 1 29 8 ARG B N 1
ATOM 2419 C CA . ARG B 1 8 ? 36.438 8.133 -22.641 1 29 8 ARG B CA 1
ATOM 2420 C C . ARG B 1 8 ? 35.219 9.023 -22.828 1 29 8 ARG B C 1
ATOM 2422 O O . ARG B 1 8 ? 35.094 9.734 -23.828 1 29 8 ARG B O 1
ATOM 2429 N N . PHE B 1 9 ? 34.031 8.633 -22.438 1 27.2 9 PHE B N 1
ATOM 2430 C CA . PHE B 1 9 ? 32.938 9.562 -22.312 1 27.2 9 PHE B CA 1
ATOM 2431 C C . PHE B 1 9 ? 33.375 10.875 -21.688 1 27.2 9 PHE B C 1
ATOM 2433 O O . PHE B 1 9 ? 33.781 10.906 -20.531 1 27.2 9 PHE B O 1
ATOM 2440 N N . GLU B 1 10 ? 34 11.75 -22.375 1 29.45 10 GLU B N 1
ATOM 2441 C CA . GLU B 1 10 ? 34.25 13.141 -22.016 1 29.45 10 GLU B CA 1
ATOM 2442 C C . GLU B 1 10 ? 33 13.828 -21.531 1 29.45 10 GLU B C 1
ATOM 2444 O O . GLU B 1 10 ? 32.031 14.023 -22.312 1 29.45 10 GLU B O 1
ATOM 2449 N N . PHE B 1 11 ? 32.594 13.547 -20.266 1 28.88 11 PHE B N 1
ATOM 2450 C CA . PHE B 1 11 ? 31.641 14.391 -19.562 1 28.88 11 PHE B CA 1
ATOM 2451 C C . PHE B 1 11 ? 31.922 15.867 -19.812 1 28.88 11 PHE B C 1
ATOM 2453 O O . PHE B 1 11 ? 32.875 16.422 -19.25 1 28.88 11 PHE B O 1
ATOM 2460 N N . LEU B 1 12 ? 31.922 16.375 -21.016 1 28.94 12 LEU B N 1
ATOM 2461 C CA . LEU B 1 12 ? 32.25 17.719 -21.469 1 28.94 12 LEU B CA 1
ATOM 2462 C C . LEU B 1 12 ? 31.422 18.766 -20.719 1 28.94 12 LEU B C 1
ATOM 2464 O O . LEU B 1 12 ? 31.938 19.812 -20.359 1 28.94 12 LEU B O 1
ATOM 2468 N N . SER B 1 13 ? 30.109 18.922 -20.828 1 26.64 13 SER B N 1
ATOM 2469 C CA . SER B 1 13 ? 29.734 20.281 -21.188 1 26.64 13 SER B CA 1
ATOM 2470 C C . SER B 1 13 ? 30.094 21.281 -20.094 1 26.64 13 SER B C 1
ATOM 2472 O O . SER B 1 13 ? 30.906 22.188 -20.297 1 26.64 13 SER B O 1
ATOM 2474 N N . SER B 1 14 ? 28.969 22.109 -19.281 1 29.86 14 SER B N 1
ATOM 2475 C CA . SER B 1 14 ? 28.656 23.5 -18.953 1 29.86 14 SER B CA 1
ATOM 2476 C C . SER B 1 14 ? 29.438 23.953 -17.719 1 29.86 14 SER B C 1
ATOM 2478 O O . SER B 1 14 ? 30.094 25 -17.766 1 29.86 14 SER B O 1
ATOM 2480 N N . LYS B 1 15 ? 28.719 24.578 -16.516 1 35.75 15 LYS B N 1
ATOM 2481 C CA . LYS B 1 15 ? 29.359 25.469 -15.562 1 35.75 15 LYS B CA 1
ATOM 2482 C C . LYS B 1 15 ? 30.562 24.812 -14.898 1 35.75 15 LYS B C 1
ATOM 2484 O O . LYS B 1 15 ? 30.562 23.594 -14.656 1 35.75 15 LYS B O 1
ATOM 2489 N N . ASN B 1 16 ? 31.828 25.406 -14.898 1 33.38 16 ASN B N 1
ATOM 2490 C CA . ASN B 1 16 ? 33.219 25.172 -14.477 1 33.38 16 ASN B CA 1
ATOM 2491 C C . ASN B 1 16 ? 33.281 24.672 -13.031 1 33.38 16 ASN B C 1
ATOM 2493 O O . ASN B 1 16 ? 33.781 25.375 -12.148 1 33.38 16 ASN B O 1
ATOM 2497 N N . ILE B 1 17 ? 32.188 24.406 -12.328 1 35.44 17 ILE B N 1
ATOM 2498 C CA . ILE B 1 17 ? 32.625 24.047 -10.984 1 35.44 17 ILE B CA 1
ATOM 2499 C C . ILE B 1 17 ? 33.625 22.891 -11.062 1 35.44 17 ILE B C 1
ATOM 2501 O O . ILE B 1 17 ? 33.375 21.875 -11.711 1 35.44 17 ILE B O 1
ATOM 2505 N N . PRO B 1 18 ? 34.938 23.094 -10.82 1 36.31 18 PRO B N 1
ATOM 2506 C CA . PRO B 1 18 ? 36 22.094 -10.68 1 36.31 18 PRO B CA 1
ATOM 2507 C C . PRO B 1 18 ? 35.531 20.812 -10.016 1 36.31 18 PRO B C 1
ATOM 2509 O O . PRO B 1 18 ? 36.312 20.094 -9.391 1 36.31 18 PRO B O 1
ATOM 2512 N N . PHE B 1 19 ? 34.281 20.547 -9.875 1 38.47 19 PHE B N 1
ATOM 2513 C CA . PHE B 1 19 ? 33.969 19.234 -9.312 1 38.47 19 PHE B CA 1
ATOM 2514 C C . PHE B 1 19 ? 34.656 18.125 -10.109 1 38.47 19 PHE B C 1
ATOM 2516 O O . PHE B 1 19 ? 34.25 16.969 -10.031 1 38.47 19 PHE B O 1
ATOM 2523 N N . TYR B 1 20 ? 35.375 18.391 -11.242 1 41.34 20 TYR B N 1
ATOM 2524 C CA . TYR B 1 20 ? 36 17.422 -12.125 1 41.34 20 TYR B CA 1
ATOM 2525 C C . TYR B 1 20 ? 36.844 16.422 -11.328 1 41.34 20 TYR B C 1
ATOM 2527 O O . TYR B 1 20 ? 36.938 15.25 -11.695 1 41.34 20 TYR B O 1
ATOM 2535 N N . THR B 1 21 ? 37.75 16.938 -10.445 1 46.53 21 THR B N 1
ATOM 2536 C CA . THR B 1 21 ? 38.812 16.094 -9.922 1 46.53 21 THR B CA 1
ATOM 2537 C C . THR B 1 21 ? 38.312 15.266 -8.742 1 46.53 21 THR B C 1
ATOM 2539 O O . THR B 1 21 ? 39.094 14.578 -8.086 1 46.53 21 THR B O 1
ATOM 2542 N N . MET B 1 22 ? 37.25 15.609 -8.156 1 50.41 22 MET B N 1
ATOM 2543 C CA . MET B 1 22 ? 36.969 14.766 -6.996 1 50.41 22 MET B CA 1
ATOM 2544 C C . MET B 1 22 ? 36.625 13.344 -7.426 1 50.41 22 MET B C 1
ATOM 2546 O O . MET B 1 22 ? 35.969 13.141 -8.453 1 50.41 22 MET B O 1
ATOM 2550 N N . ASP B 1 23 ? 37.344 12.383 -6.945 1 69.12 23 ASP B N 1
ATOM 2551 C CA . ASP B 1 23 ? 37.031 10.961 -7.062 1 69.12 23 ASP B CA 1
ATOM 2552 C C . ASP B 1 23 ? 35.531 10.711 -6.918 1 69.12 23 ASP B C 1
ATOM 2554 O O . ASP B 1 23 ? 34.906 11.219 -5.988 1 69.12 23 ASP B O 1
ATOM 2558 N N . ALA B 1 24 ? 34.812 10.461 -7.973 1 68.38 24 ALA B N 1
ATOM 2559 C CA . ALA B 1 24 ? 33.375 10.172 -8.047 1 68.38 24 ALA B CA 1
ATOM 2560 C C . ALA B 1 24 ? 32.875 9.539 -6.754 1 68.38 24 ALA B C 1
ATOM 2562 O O . ALA B 1 24 ? 31.781 9.836 -6.297 1 68.38 24 ALA B O 1
ATOM 2563 N N . GLU B 1 25 ? 33.688 8.82 -6.211 1 76.12 25 GLU B N 1
ATOM 2564 C CA . GLU B 1 25 ? 33.312 8.133 -4.98 1 76.12 25 GLU B CA 1
ATOM 2565 C C . GLU B 1 25 ? 33.188 9.117 -3.818 1 76.12 25 GLU B C 1
ATOM 2567 O O . GLU B 1 25 ? 32.281 8.969 -2.967 1 76.12 25 GLU B O 1
ATOM 2572 N N . VAL B 1 26 ? 34.062 10.008 -3.807 1 73 26 VAL B N 1
ATOM 2573 C CA . VAL B 1 26 ? 34.031 11.016 -2.754 1 73 26 VAL B CA 1
ATOM 2574 C C . VAL B 1 26 ? 32.812 11.93 -2.939 1 73 26 VAL B C 1
ATOM 2576 O O . VAL B 1 26 ? 32.125 12.242 -1.979 1 73 26 VAL B O 1
ATOM 2579 N N . PHE B 1 27 ? 32.594 12.266 -4.164 1 73.5 27 PHE B N 1
ATOM 2580 C CA . PHE B 1 27 ? 31.484 13.141 -4.484 1 73.5 27 PHE B CA 1
ATOM 2581 C C . PHE B 1 27 ? 30.156 12.469 -4.121 1 73.5 27 PHE B C 1
ATOM 2583 O O . PHE B 1 27 ? 29.281 13.094 -3.527 1 73.5 27 PHE B O 1
ATOM 2590 N N . LYS B 1 28 ? 30.062 11.266 -4.496 1 78.31 28 LYS B N 1
ATOM 2591 C CA . LYS B 1 28 ? 28.891 10.469 -4.164 1 78.31 28 LYS B CA 1
ATOM 2592 C C . LYS B 1 28 ? 28.641 10.453 -2.658 1 78.31 28 LYS B C 1
ATOM 2594 O O . LYS B 1 28 ? 27.5 10.57 -2.211 1 78.31 28 LYS B O 1
ATOM 2599 N N . LYS B 1 29 ? 29.625 10.398 -1.886 1 77.44 29 LYS B N 1
ATOM 2600 C CA . LYS B 1 29 ? 29.531 10.305 -0.432 1 77.44 29 LYS B CA 1
ATOM 2601 C C . LYS B 1 29 ? 29.172 11.648 0.188 1 77.44 29 LYS B C 1
ATOM 2603 O O . LYS B 1 29 ? 28.406 11.719 1.147 1 77.44 29 LYS B O 1
ATOM 2608 N N . ILE B 1 30 ? 29.641 12.727 -0.43 1 77.19 30 ILE B N 1
ATOM 2609 C CA . ILE B 1 30 ? 29.516 14.047 0.18 1 77.19 30 ILE B CA 1
ATOM 2610 C C . ILE B 1 30 ? 28.188 14.688 -0.253 1 77.19 30 ILE B C 1
ATOM 2612 O O . ILE B 1 30 ? 27.516 15.328 0.553 1 77.19 30 ILE B O 1
ATOM 2616 N N . GLN B 1 31 ? 27.828 14.508 -1.519 1 82.88 31 GLN B N 1
ATOM 2617 C CA . GLN B 1 31 ? 26.609 15.109 -2.051 1 82.88 31 GLN B CA 1
ATOM 2618 C C . GLN B 1 31 ? 25.844 14.117 -2.916 1 82.88 31 GLN B C 1
ATOM 2620 O O . GLN B 1 31 ? 25.703 14.32 -4.125 1 82.88 31 GLN B O 1
ATOM 2625 N N . PRO B 1 32 ? 25.328 13.203 -2.285 1 81.5 32 PRO B N 1
ATOM 2626 C CA . PRO B 1 32 ? 24.703 12.117 -3.039 1 81.5 32 PRO B CA 1
ATOM 2627 C C . PRO B 1 32 ? 23.578 12.609 -3.943 1 81.5 32 PRO B C 1
ATOM 2629 O O . PRO B 1 32 ? 23.406 12.109 -5.059 1 81.5 32 PRO B O 1
ATOM 2632 N N . LYS B 1 33 ? 22.844 13.539 -3.527 1 86.44 33 LYS B N 1
ATOM 2633 C CA . LYS B 1 33 ? 21.734 14.039 -4.336 1 86.44 33 LYS B CA 1
ATOM 2634 C C . LYS B 1 33 ? 22.25 14.766 -5.578 1 86.44 33 LYS B C 1
ATOM 2636 O O . LYS B 1 33 ? 21.734 14.555 -6.68 1 86.44 33 LYS B O 1
ATOM 2641 N N . ALA B 1 34 ? 23.203 15.617 -5.336 1 84.81 34 ALA B N 1
ATOM 2642 C CA . ALA B 1 34 ? 23.781 16.328 -6.469 1 84.81 34 ALA B CA 1
ATOM 2643 C C . ALA B 1 34 ? 24.453 15.367 -7.441 1 84.81 34 ALA B C 1
ATOM 2645 O O . ALA B 1 34 ? 24.328 15.523 -8.656 1 84.81 34 ALA B O 1
ATOM 2646 N N . PHE B 1 35 ? 25.156 14.461 -6.859 1 85.44 35 PHE B N 1
ATOM 2647 C CA . PHE B 1 35 ? 25.812 13.414 -7.637 1 85.44 35 PHE B CA 1
ATOM 2648 C C . PHE B 1 35 ? 24.797 12.672 -8.508 1 85.44 35 PHE B C 1
ATOM 2650 O O . PHE B 1 35 ? 25 12.547 -9.719 1 85.44 35 PHE B O 1
ATOM 2657 N N . TYR B 1 36 ? 23.734 12.242 -7.965 1 90.25 36 TYR B N 1
ATOM 2658 C CA . TYR B 1 36 ? 22.703 11.477 -8.656 1 90.25 36 TYR B CA 1
ATOM 2659 C C . TYR B 1 36 ? 22 12.328 -9.703 1 90.25 36 TYR B C 1
ATOM 2661 O O . TYR B 1 36 ? 21.781 11.883 -10.836 1 90.25 36 TYR B O 1
ATOM 2669 N N . GLY B 1 37 ? 21.719 13.5 -9.422 1 89.94 37 GLY B N 1
ATOM 2670 C CA . GLY B 1 37 ? 21.062 14.422 -10.344 1 89.94 37 GLY B CA 1
ATOM 2671 C C . GLY B 1 37 ? 21.875 14.672 -11.602 1 89.94 37 GLY B C 1
ATOM 2672 O O . GLY B 1 37 ? 21.328 14.734 -12.703 1 89.94 37 GLY B O 1
ATOM 2673 N N . GLN B 1 38 ? 23.109 14.812 -11.375 1 87.44 38 GLN B N 1
ATOM 2674 C CA . GLN B 1 38 ? 24 15.055 -12.508 1 87.44 38 GLN B CA 1
ATOM 2675 C C . GLN B 1 38 ? 24 13.875 -13.477 1 87.44 38 GLN B C 1
ATOM 2677 O O . GLN B 1 38 ? 24.016 14.062 -14.695 1 87.44 38 GLN B O 1
ATOM 2682 N N . TYR B 1 39 ? 24.062 12.742 -12.906 1 87.56 39 TYR B N 1
ATOM 2683 C CA . TYR B 1 39 ? 24 11.555 -13.742 1 87.56 39 TYR B CA 1
ATOM 2684 C C . TYR B 1 39 ? 22.703 11.523 -14.555 1 87.56 39 TYR B C 1
ATOM 2686 O O . TYR B 1 39 ? 22.734 11.305 -15.766 1 87.56 39 TYR B O 1
ATOM 2694 N N . LEU B 1 40 ? 21.625 11.828 -13.961 1 90.31 40 LEU B N 1
ATOM 2695 C CA . LEU B 1 40 ? 20.312 11.727 -14.609 1 90.31 40 LEU B CA 1
ATOM 2696 C C . LEU B 1 40 ? 20.172 12.789 -15.695 1 90.31 40 LEU B C 1
ATOM 2698 O O . LEU B 1 40 ? 19.516 12.555 -16.719 1 90.31 40 LEU B O 1
ATOM 2702 N N . GLU B 1 41 ? 20.719 13.891 -15.445 1 89.62 41 GLU B N 1
ATOM 2703 C CA . GLU B 1 41 ? 20.688 14.945 -16.453 1 89.62 41 GLU B CA 1
ATOM 2704 C C . GLU B 1 41 ? 21.344 14.477 -17.75 1 89.62 41 GLU B C 1
ATOM 2706 O O . GLU B 1 41 ? 20.984 14.938 -18.828 1 89.62 41 GLU B O 1
ATOM 2711 N N . ASN B 1 42 ? 22.219 13.555 -17.594 1 90.94 42 ASN B N 1
ATOM 2712 C CA . ASN B 1 42 ? 22.891 12.992 -18.766 1 90.94 42 ASN B CA 1
ATOM 2713 C C . ASN B 1 42 ? 22.266 11.68 -19.203 1 90.94 42 ASN B C 1
ATOM 2715 O O . ASN B 1 42 ? 22.844 10.938 -20 1 90.94 42 ASN B O 1
ATOM 2719 N N . GLU B 1 43 ? 21.203 11.359 -18.547 1 90.12 43 GLU B N 1
ATOM 2720 C CA . GLU B 1 43 ? 20.375 10.195 -18.891 1 90.12 43 GLU B CA 1
ATOM 2721 C C . GLU B 1 43 ? 21.141 8.898 -18.625 1 90.12 43 GLU B C 1
ATOM 2723 O O . GLU B 1 43 ? 21 7.934 -19.391 1 90.12 43 GLU B O 1
ATOM 2728 N N . VAL B 1 44 ? 22.031 8.961 -17.781 1 93.31 44 VAL B N 1
ATOM 2729 C CA . VAL B 1 44 ? 22.766 7.781 -17.328 1 93.31 44 VAL B CA 1
ATOM 2730 C C . VAL B 1 44 ? 22.688 7.699 -15.805 1 93.31 44 VAL B C 1
ATOM 2732 O O . VAL B 1 44 ? 22.688 8.727 -15.117 1 93.31 44 VAL B O 1
ATOM 2735 N N . ARG B 1 45 ? 22.609 6.52 -15.328 1 94.88 45 ARG B N 1
ATOM 2736 C CA . ARG B 1 45 ? 22.562 6.297 -13.883 1 94.88 45 ARG B CA 1
ATOM 2737 C C . ARG B 1 45 ? 23.922 5.914 -13.336 1 94.88 45 ARG B C 1
ATOM 2739 O O . ARG B 1 45 ? 24.812 5.527 -14.102 1 94.88 45 ARG B O 1
ATOM 2746 N N . PRO B 1 46 ? 24.172 6.008 -12.102 1 92 46 PRO B N 1
ATOM 2747 C CA . PRO B 1 46 ? 25.5 5.75 -11.523 1 92 46 PRO B CA 1
ATOM 2748 C C . PRO B 1 46 ? 26 4.344 -11.82 1 92 46 PRO B C 1
ATOM 2750 O O . PRO B 1 46 ? 27.219 4.125 -11.898 1 92 46 PRO B O 1
ATOM 2753 N N . ASP B 1 47 ? 25.141 3.371 -11.969 1 92.5 47 ASP B N 1
ATOM 2754 C CA . ASP B 1 47 ? 25.562 2.002 -12.227 1 92.5 47 ASP B CA 1
ATOM 2755 C C . ASP B 1 47 ? 25.688 1.74 -13.727 1 92.5 47 ASP B C 1
ATOM 2757 O O . ASP B 1 47 ? 25.859 0.595 -14.148 1 92.5 47 ASP B O 1
ATOM 2761 N N . GLY B 1 48 ? 25.547 2.754 -14.523 1 93.88 48 GLY B N 1
ATOM 2762 C CA . GLY B 1 48 ? 25.766 2.656 -15.961 1 93.88 48 GLY B CA 1
ATOM 2763 C C . GLY B 1 48 ? 24.5 2.406 -16.75 1 93.88 48 GLY B C 1
ATOM 2764 O O . GLY B 1 48 ? 24.5 2.506 -17.984 1 93.88 48 GLY B O 1
ATOM 2765 N N . ARG B 1 49 ? 23.375 2.227 -16.062 1 96.19 49 ARG B N 1
ATOM 2766 C CA . ARG B 1 49 ? 22.094 1.992 -16.75 1 96.19 49 ARG B CA 1
ATOM 2767 C C . ARG B 1 49 ? 21.5 3.297 -17.266 1 96.19 49 ARG B C 1
ATOM 2769 O O . ARG B 1 49 ? 21.766 4.367 -16.703 1 96.19 49 ARG B O 1
ATOM 2776 N N . GLY B 1 50 ? 20.75 3.082 -18.391 1 96.19 50 GLY B N 1
ATOM 2777 C CA . GLY B 1 50 ? 19.875 4.18 -18.781 1 96.19 50 GLY B CA 1
ATOM 2778 C C . GLY B 1 50 ? 18.688 4.352 -17.859 1 96.19 50 GLY B C 1
ATOM 2779 O O . GLY B 1 50 ? 18.469 3.541 -16.969 1 96.19 50 GLY B O 1
ATOM 2780 N N . ILE B 1 51 ? 17.844 5.348 -18.172 1 95.5 51 ILE B N 1
ATOM 2781 C CA . ILE B 1 51 ? 16.703 5.711 -17.328 1 95.5 51 ILE B CA 1
ATOM 2782 C C . ILE B 1 51 ? 15.656 4.594 -17.359 1 95.5 51 ILE B C 1
ATOM 2784 O O . ILE B 1 51 ? 15.031 4.297 -16.344 1 95.5 51 ILE B O 1
ATOM 2788 N N . ASP B 1 52 ? 15.516 3.902 -18.484 1 96.12 52 ASP B N 1
ATOM 2789 C CA . ASP B 1 52 ? 14.469 2.9 -18.641 1 96.12 52 ASP B CA 1
ATOM 2790 C C . ASP B 1 52 ? 15.047 1.487 -18.609 1 96.12 52 ASP B C 1
ATOM 2792 O O . ASP B 1 52 ? 14.359 0.521 -18.938 1 96.12 52 ASP B O 1
ATOM 2796 N N . ASP B 1 53 ? 16.297 1.362 -18.203 1 96.69 53 ASP B N 1
ATOM 2797 C CA . ASP B 1 53 ? 16.938 0.048 -18.172 1 96.69 53 ASP B CA 1
ATOM 2798 C C . ASP B 1 53 ? 16.734 -0.638 -16.828 1 96.69 53 ASP B C 1
ATOM 2800 O O . ASP B 1 53 ? 16.797 0.006 -15.781 1 96.69 53 ASP B O 1
ATOM 2804 N N . ALA B 1 54 ? 16.375 -1.857 -16.938 1 98.06 54 ALA B N 1
ATOM 2805 C CA . ALA B 1 54 ? 16.234 -2.68 -15.727 1 98.06 54 ALA B CA 1
ATOM 2806 C C . ALA B 1 54 ? 17.438 -3.619 -15.578 1 98.06 54 ALA B C 1
ATOM 2808 O O . ALA B 1 54 ? 18.125 -3.918 -16.547 1 98.06 54 ALA B O 1
ATOM 2809 N N . ARG B 1 55 ? 17.734 -4.02 -14.391 1 97.56 55 ARG B N 1
ATOM 2810 C CA . ARG B 1 55 ? 18.828 -4.953 -14.117 1 97.56 55 ARG B CA 1
ATOM 2811 C C . ARG B 1 55 ? 18.484 -6.348 -14.633 1 97.56 55 ARG B C 1
ATOM 2813 O O . ARG B 1 55 ? 17.328 -6.645 -14.93 1 97.56 55 ARG B O 1
ATOM 2820 N N . GLY B 1 56 ? 19.5 -7.18 -14.703 1 97.31 56 GLY B N 1
ATOM 2821 C CA . GLY B 1 56 ? 19.328 -8.547 -15.18 1 97.31 56 GLY B CA 1
ATOM 2822 C C . GLY B 1 56 ? 18.578 -9.422 -14.203 1 97.31 56 GLY B C 1
ATOM 2823 O O . GLY B 1 56 ? 18.531 -9.133 -13.008 1 97.31 56 GLY B O 1
ATOM 2824 N N . ILE B 1 57 ? 18 -10.492 -14.789 1 98.31 57 ILE B N 1
ATOM 2825 C CA . ILE B 1 57 ? 17.188 -11.406 -13.992 1 98.31 57 ILE B CA 1
ATOM 2826 C C . ILE B 1 57 ? 17.797 -12.805 -14.023 1 98.31 57 ILE B C 1
ATOM 2828 O O . ILE B 1 57 ? 18.234 -13.281 -15.078 1 98.31 57 ILE B O 1
ATOM 2832 N N . LEU B 1 58 ? 17.922 -13.398 -12.867 1 97.31 58 LEU B N 1
ATOM 2833 C CA . LEU B 1 58 ? 18.281 -14.805 -12.734 1 97.31 58 LEU B CA 1
ATOM 2834 C C . LEU B 1 58 ? 17.234 -15.555 -11.906 1 97.31 58 LEU B C 1
ATOM 2836 O O . LEU B 1 58 ? 16.828 -15.086 -10.844 1 97.31 58 LEU B O 1
ATOM 2840 N N . ILE B 1 59 ? 16.781 -16.641 -12.414 1 97.62 59 ILE B N 1
ATOM 2841 C CA . ILE B 1 59 ? 15.844 -17.516 -11.711 1 97.62 59 ILE B CA 1
ATOM 2842 C C . ILE B 1 59 ? 16.422 -18.922 -11.625 1 97.62 59 ILE B C 1
ATOM 2844 O O . ILE B 1 59 ? 16.906 -19.469 -12.617 1 97.62 59 ILE B O 1
ATOM 2848 N N . SER B 1 60 ? 16.391 -19.422 -10.453 1 94.06 60 SER B N 1
ATOM 2849 C CA . SER B 1 60 ? 16.844 -20.797 -10.273 1 94.06 60 SER B CA 1
ATOM 2850 C C . SER B 1 60 ? 15.945 -21.547 -9.305 1 94.06 60 SER B C 1
ATOM 2852 O O . SER B 1 60 ? 15.117 -20.938 -8.625 1 94.06 60 SER B O 1
ATOM 2854 N N . TYR B 1 61 ? 16 -22.859 -9.328 1 87.19 61 TYR B N 1
ATOM 2855 C CA . TYR B 1 61 ? 15.18 -23.703 -8.461 1 87.19 61 TYR B CA 1
ATOM 2856 C C . TYR B 1 61 ? 16.047 -24.625 -7.625 1 87.19 61 TYR B C 1
ATOM 2858 O O . TYR B 1 61 ? 17.266 -24.703 -7.824 1 87.19 61 TYR B O 1
ATOM 2866 N N . GLY B 1 62 ? 15.391 -25.344 -6.691 1 76.94 62 GLY B N 1
ATOM 2867 C CA . GLY B 1 62 ? 16.016 -26.438 -5.965 1 76.94 62 GLY B CA 1
ATOM 2868 C C . GLY B 1 62 ? 16.922 -25.953 -4.852 1 76.94 62 GLY B C 1
ATOM 2869 O O . GLY B 1 62 ? 17.875 -26.656 -4.48 1 76.94 62 GLY B O 1
ATOM 2870 N N . HIS B 1 63 ? 16.641 -24.859 -4.227 1 75.75 63 HIS B N 1
ATOM 2871 C CA . HIS B 1 63 ? 17.578 -24.297 -3.254 1 75.75 63 HIS B CA 1
ATOM 2872 C C . HIS B 1 63 ? 17.141 -24.609 -1.826 1 75.75 63 HIS B C 1
ATOM 2874 O O . HIS B 1 63 ? 17.922 -24.484 -0.887 1 75.75 63 HIS B O 1
ATOM 2880 N N . ILE B 1 64 ? 15.891 -25.031 -1.749 1 82.25 64 ILE B N 1
ATOM 2881 C CA . ILE B 1 64 ? 15.406 -25.406 -0.426 1 82.25 64 ILE B CA 1
ATOM 2882 C C . ILE B 1 64 ? 14.938 -26.859 -0.441 1 82.25 64 ILE B C 1
ATOM 2884 O O . ILE B 1 64 ? 13.828 -27.156 -0.888 1 82.25 64 ILE B O 1
ATOM 2888 N N . GLY B 1 65 ? 15.656 -27.703 0.161 1 79.62 65 GLY B N 1
ATOM 2889 C CA . GLY B 1 65 ? 15.391 -29.141 0.114 1 79.62 65 GLY B CA 1
ATOM 2890 C C . GLY B 1 65 ? 14.156 -29.531 0.901 1 79.62 65 GLY B C 1
ATOM 2891 O O . GLY B 1 65 ? 13.484 -30.516 0.562 1 79.62 65 GLY B O 1
ATOM 2892 N N . THR B 1 66 ? 13.852 -28.781 1.907 1 85.25 66 THR B N 1
ATOM 2893 C CA . THR B 1 66 ? 12.75 -29.141 2.799 1 85.25 66 THR B CA 1
ATOM 2894 C C . THR B 1 66 ? 11.445 -28.531 2.311 1 85.25 66 THR B C 1
ATOM 2896 O O . THR B 1 66 ? 10.375 -28.812 2.855 1 85.25 66 THR B O 1
ATOM 2899 N N . ALA B 1 67 ? 11.547 -27.766 1.291 1 90.81 67 ALA B N 1
ATOM 2900 C CA . ALA B 1 67 ? 10.344 -27.125 0.762 1 90.81 67 ALA B CA 1
ATOM 2901 C C . ALA B 1 67 ? 9.664 -28.016 -0.274 1 90.81 67 ALA B C 1
ATOM 2903 O O . ALA B 1 67 ? 10.32 -28.844 -0.924 1 90.81 67 ALA B O 1
ATOM 2904 N N . ASP B 1 68 ? 8.344 -27.906 -0.417 1 94.19 68 ASP B N 1
ATOM 2905 C CA . ASP B 1 68 ? 7.578 -28.609 -1.439 1 94.19 68 ASP B CA 1
ATOM 2906 C C . ASP B 1 68 ? 7.758 -27.969 -2.809 1 94.19 68 ASP B C 1
ATOM 2908 O O . ASP B 1 68 ? 7.48 -28.578 -3.838 1 94.19 68 ASP B O 1
ATOM 2912 N N . GLY B 1 69 ? 8.141 -26.75 -2.861 1 94.88 69 GLY B N 1
ATOM 2913 C CA . GLY B 1 69 ? 8.539 -25.922 -3.982 1 94.88 69 GLY B CA 1
ATOM 2914 C C . GLY B 1 69 ? 9.422 -24.75 -3.576 1 94.88 69 GLY B C 1
ATOM 2915 O O . GLY B 1 69 ? 9.336 -24.266 -2.443 1 94.88 69 GLY B O 1
ATOM 2916 N N . SER B 1 70 ? 10.258 -24.406 -4.48 1 95.81 70 SER B N 1
ATOM 2917 C CA . SER B 1 70 ? 11.141 -23.297 -4.102 1 95.81 70 SER B CA 1
ATOM 2918 C C . SER B 1 70 ? 11.734 -22.625 -5.332 1 95.81 70 SER B C 1
ATOM 2920 O O . SER B 1 70 ? 11.703 -23.172 -6.43 1 95.81 70 SER B O 1
ATOM 2922 N N . SER B 1 71 ? 12.219 -21.422 -5.094 1 97.19 71 SER B N 1
ATOM 2923 C CA . SER B 1 71 ? 12.914 -20.656 -6.125 1 97.19 71 SER B CA 1
ATOM 2924 C C . SER B 1 71 ? 13.906 -19.672 -5.52 1 97.19 71 SER B C 1
ATOM 2926 O O . SER B 1 71 ? 13.805 -19.328 -4.34 1 97.19 71 SER B O 1
ATOM 2928 N N . LEU B 1 72 ? 14.93 -19.406 -6.223 1 96.69 72 LEU B N 1
ATOM 2929 C CA . LEU B 1 72 ? 15.852 -18.281 -5.992 1 96.69 72 LEU B CA 1
ATOM 2930 C C . LEU B 1 72 ? 15.812 -17.297 -7.152 1 96.69 72 LEU B C 1
ATOM 2932 O O . LEU B 1 72 ? 15.969 -17.688 -8.312 1 96.69 72 LEU B O 1
ATOM 2936 N N . VAL B 1 73 ? 15.539 -16.062 -6.844 1 97.94 73 VAL B N 1
ATOM 2937 C CA . VAL B 1 73 ? 15.461 -15.023 -7.871 1 97.94 73 VAL B CA 1
ATOM 2938 C C . VAL B 1 73 ? 16.438 -13.898 -7.551 1 97.94 73 VAL B C 1
ATOM 2940 O O . VAL B 1 73 ? 16.578 -13.5 -6.391 1 97.94 73 VAL B O 1
ATOM 2943 N N . ARG B 1 74 ? 17.125 -13.492 -8.57 1 97.44 74 ARG B N 1
ATOM 2944 C CA . ARG B 1 74 ? 17.953 -12.297 -8.469 1 97.44 74 ARG B CA 1
ATOM 2945 C C . ARG B 1 74 ? 17.562 -11.273 -9.531 1 97.44 74 ARG B C 1
ATOM 2947 O O . ARG B 1 74 ? 17.375 -11.617 -10.695 1 97.44 74 ARG B O 1
ATOM 2954 N N . ILE B 1 75 ? 17.328 -10.117 -9.172 1 98.19 75 ILE B N 1
ATOM 2955 C CA . ILE B 1 75 ? 17.266 -8.945 -10.039 1 98.19 75 ILE B CA 1
ATOM 2956 C C . ILE B 1 75 ? 18.406 -7.992 -9.719 1 98.19 75 ILE B C 1
ATOM 2958 O O . ILE B 1 75 ? 18.391 -7.301 -8.695 1 98.19 75 ILE B O 1
ATOM 2962 N N . GLY B 1 76 ? 19.391 -7.91 -10.664 1 97.44 76 GLY B N 1
ATOM 2963 C CA . GLY B 1 76 ? 20.656 -7.324 -10.234 1 97.44 76 GLY B CA 1
ATOM 2964 C C . GLY B 1 76 ? 21.234 -7.988 -8.992 1 97.44 76 GLY B C 1
ATOM 2965 O O . GLY B 1 76 ? 21.375 -9.211 -8.945 1 97.44 76 GLY B O 1
ATOM 2966 N N . GLU B 1 77 ? 21.516 -7.195 -7.969 1 95.88 77 GLU B N 1
ATOM 2967 C CA . GLU B 1 77 ? 22.094 -7.73 -6.742 1 95.88 77 GLU B CA 1
ATOM 2968 C C . GLU B 1 77 ? 21 -7.992 -5.695 1 95.88 77 GLU B C 1
ATOM 2970 O O . GLU B 1 77 ? 21.297 -8.523 -4.617 1 95.88 77 GLU B O 1
ATOM 2975 N N . THR B 1 78 ? 19.766 -7.66 -6.02 1 97.06 78 THR B N 1
ATOM 2976 C CA . THR B 1 78 ? 18.688 -8.039 -5.125 1 97.06 78 THR B CA 1
ATOM 2977 C C . THR B 1 78 ? 18.406 -9.539 -5.219 1 97.06 78 THR B C 1
ATOM 2979 O O . THR B 1 78 ? 18.172 -10.062 -6.309 1 97.06 78 THR B O 1
ATOM 2982 N N . GLY B 1 79 ? 18.5 -10.219 -4.07 1 96.31 79 GLY B N 1
ATOM 2983 C CA . GLY B 1 79 ? 18.281 -11.656 -4.027 1 96.31 79 GLY B CA 1
ATOM 2984 C C . GLY B 1 79 ? 17.203 -12.062 -3.057 1 96.31 79 GLY B C 1
ATOM 2985 O O . GLY B 1 79 ? 17.156 -11.594 -1.918 1 96.31 79 GLY B O 1
ATOM 2986 N N . VAL B 1 80 ? 16.281 -12.953 -3.58 1 96.88 80 VAL B N 1
ATOM 2987 C CA . VAL B 1 80 ? 15.156 -13.422 -2.783 1 96.88 80 VAL B CA 1
ATOM 2988 C C . VAL B 1 80 ? 15 -14.938 -2.959 1 96.88 80 VAL B C 1
ATOM 2990 O O . VAL B 1 80 ? 15.148 -15.453 -4.066 1 96.88 80 VAL B O 1
ATOM 2993 N N . ILE B 1 81 ? 14.742 -15.586 -1.795 1 96.31 81 ILE B N 1
ATOM 2994 C CA . ILE B 1 81 ? 14.422 -17.016 -1.821 1 96.31 81 ILE B CA 1
ATOM 2995 C C . ILE B 1 81 ? 12.969 -17.219 -1.401 1 96.31 81 ILE B C 1
ATOM 2997 O O . ILE B 1 81 ? 12.492 -16.578 -0.46 1 96.31 81 ILE B O 1
ATOM 3001 N N . CYS B 1 82 ? 12.281 -18.016 -2.111 1 97.5 82 CYS B N 1
ATOM 3002 C CA . CYS B 1 82 ? 10.906 -18.375 -1.773 1 97.5 82 CYS B CA 1
ATOM 3003 C C . CYS B 1 82 ? 10.766 -19.875 -1.554 1 97.5 82 CYS B C 1
ATOM 3005 O O . CYS B 1 82 ? 11.164 -20.672 -2.404 1 97.5 82 CYS B O 1
ATOM 3007 N N . GLY B 1 83 ? 10.273 -20.266 -0.433 1 96.94 83 GLY B N 1
ATOM 3008 C CA . GLY B 1 83 ? 9.938 -21.656 -0.133 1 96.94 83 GLY B CA 1
ATOM 3009 C C . GLY B 1 83 ? 8.453 -21.875 0.09 1 96.94 83 GLY B C 1
ATOM 3010 O O . GLY B 1 83 ? 7.789 -21.047 0.717 1 96.94 83 GLY B O 1
ATOM 3011 N N . LEU B 1 84 ? 7.965 -22.953 -0.471 1 97.5 84 LEU B N 1
ATOM 3012 C CA . LEU B 1 84 ? 6.559 -23.312 -0.321 1 97.5 84 LEU B CA 1
ATOM 3013 C C . LEU B 1 84 ? 6.402 -24.562 0.54 1 97.5 84 LEU B C 1
ATOM 3015 O O . LEU B 1 84 ? 7.188 -25.5 0.421 1 97.5 84 LEU B O 1
ATOM 3019 N N . LYS B 1 85 ? 5.473 -24.484 1.406 1 97 85 LYS B N 1
ATOM 3020 C CA . LYS B 1 85 ? 5.074 -25.656 2.193 1 97 85 LYS B CA 1
ATOM 3021 C C . LYS B 1 85 ? 3.566 -25.875 2.113 1 97 85 LYS B C 1
ATOM 3023 O O . LYS B 1 85 ? 2.787 -24.922 2.174 1 97 85 LYS B O 1
ATOM 3028 N N . LEU B 1 86 ? 3.178 -27.141 2.047 1 96.94 86 LEU B N 1
ATOM 3029 C CA . LEU B 1 86 ? 1.762 -27.484 1.991 1 96.94 86 LEU B CA 1
ATOM 3030 C C . LEU B 1 86 ? 1.257 -27.922 3.357 1 96.94 86 LEU B C 1
ATOM 3032 O O . LEU B 1 86 ? 1.97 -28.609 4.094 1 96.94 86 LEU B O 1
ATOM 3036 N N . SER B 1 87 ? 0.139 -27.438 3.719 1 97.31 87 SER B N 1
ATOM 3037 C CA . SER B 1 87 ? -0.613 -27.984 4.844 1 97.31 87 SER B CA 1
ATOM 3038 C C . SER B 1 87 ? -1.929 -28.609 4.383 1 97.31 87 SER B C 1
ATOM 3040 O O . SER B 1 87 ? -2.49 -28.188 3.365 1 97.31 87 SER B O 1
ATOM 3042 N N . PHE B 1 88 ? -2.365 -29.609 5.148 1 95.31 88 PHE B N 1
ATOM 3043 C CA . PHE B 1 88 ? -3.553 -30.391 4.809 1 95.31 88 PHE B CA 1
ATOM 3044 C C . PHE B 1 88 ? -4.531 -30.422 5.977 1 95.31 88 PHE B C 1
ATOM 3046 O O . PHE B 1 88 ? -4.203 -30.922 7.055 1 95.31 88 PHE B O 1
ATOM 3053 N N . ASP B 1 89 ? -5.672 -29.844 5.688 1 94.19 89 ASP B N 1
ATOM 3054 C CA . ASP B 1 89 ? -6.684 -29.781 6.738 1 94.19 89 ASP B CA 1
ATOM 3055 C C . ASP B 1 89 ? -8 -30.406 6.266 1 94.19 89 ASP B C 1
ATOM 3057 O O . ASP B 1 89 ? -8.406 -30.188 5.121 1 94.19 89 ASP B O 1
ATOM 3061 N N . PRO B 1 90 ? -8.664 -31.141 7.207 1 92.25 90 PRO B N 1
ATOM 3062 C CA . PRO B 1 90 ? -9.992 -31.625 6.832 1 92.25 90 PRO B CA 1
ATOM 3063 C C . PRO B 1 90 ? -10.969 -30.484 6.539 1 92.25 90 PRO B C 1
ATOM 3065 O O . PRO B 1 90 ? -10.945 -29.453 7.219 1 92.25 90 PRO B O 1
ATOM 3068 N N . ALA B 1 91 ? -11.781 -30.719 5.492 1 91.06 91 ALA B N 1
ATOM 3069 C CA . ALA B 1 91 ? -12.812 -29.734 5.199 1 91.06 91 ALA B CA 1
ATOM 3070 C C . ALA B 1 91 ? -13.805 -29.609 6.355 1 91.06 91 ALA B C 1
ATOM 3072 O O . ALA B 1 91 ? -14.25 -30.625 6.902 1 91.06 91 ALA B O 1
ATOM 3073 N N . LYS B 1 92 ? -14.062 -28.359 6.844 1 86.44 92 LYS B N 1
ATOM 3074 C CA . LYS B 1 92 ? -14.945 -28.125 7.98 1 86.44 92 LYS B CA 1
ATOM 3075 C C . LYS B 1 92 ? -16.406 -28.328 7.59 1 86.44 92 LYS B C 1
ATOM 3077 O O . LYS B 1 92 ? -17.188 -28.891 8.367 1 86.44 92 LYS B O 1
ATOM 3082 N N . GLU B 1 93 ? -16.734 -27.703 6.469 1 85.56 93 GLU B N 1
ATOM 3083 C CA . GLU B 1 93 ? -18.094 -27.844 5.93 1 85.56 93 GLU B CA 1
ATOM 3084 C C . GLU B 1 93 ? -18.062 -28.344 4.488 1 85.56 93 GLU B C 1
ATOM 3086 O O . GLU B 1 93 ? -17.016 -28.312 3.836 1 85.56 93 GLU B O 1
ATOM 3091 N N . SER B 1 94 ? -19.156 -28.797 4.113 1 80.56 94 SER B N 1
ATOM 3092 C CA . SER B 1 94 ? -19.266 -29.328 2.754 1 80.56 94 SER B CA 1
ATOM 3093 C C . SER B 1 94 ? -19 -28.234 1.719 1 80.56 94 SER B C 1
ATOM 3095 O O . SER B 1 94 ? -18.594 -28.531 0.594 1 80.56 94 SER B O 1
ATOM 3097 N N . SER B 1 95 ? -19.141 -27.031 2.121 1 82.12 95 SER B N 1
ATOM 3098 C CA . SER B 1 95 ? -18.969 -25.922 1.19 1 82.12 95 SER B CA 1
ATOM 3099 C C . SER B 1 95 ? -17.531 -25.422 1.157 1 82.12 95 SER B C 1
ATOM 3101 O O . SER B 1 95 ? -17.141 -24.672 0.265 1 82.12 95 SER B O 1
ATOM 3103 N N . ASP B 1 96 ? -16.766 -25.984 2.008 1 84.19 96 ASP B N 1
ATOM 3104 C CA . ASP B 1 96 ? -15.352 -25.625 2.078 1 84.19 96 ASP B CA 1
ATOM 3105 C C . ASP B 1 96 ? -14.531 -26.422 1.06 1 84.19 96 ASP B C 1
ATOM 3107 O O . ASP B 1 96 ? -13.938 -27.438 1.394 1 84.19 96 ASP B O 1
ATOM 3111 N N . THR B 1 97 ? -14.516 -26.062 -0.167 1 89.75 97 THR B N 1
ATOM 3112 C CA . THR B 1 97 ? -13.906 -26.859 -1.226 1 89.75 97 THR B CA 1
ATOM 3113 C C . THR B 1 97 ? -12.812 -26.062 -1.941 1 89.75 97 THR B C 1
ATOM 3115 O O . THR B 1 97 ? -12.461 -26.375 -3.08 1 89.75 97 THR B O 1
ATOM 3118 N N . LYS B 1 98 ? -12.367 -25.016 -1.315 1 94.25 98 LYS B N 1
ATOM 3119 C CA . LYS B 1 98 ? -11.32 -24.219 -1.942 1 94.25 98 LYS B CA 1
ATOM 3120 C C . LYS B 1 98 ? -10.078 -24.141 -1.05 1 94.25 98 LYS B C 1
ATOM 3122 O O . LYS B 1 98 ? -10.195 -23.953 0.163 1 94.25 98 LYS B O 1
ATOM 3127 N N . GLY B 1 99 ? -8.977 -24.375 -1.629 1 96.62 99 GLY B N 1
ATOM 3128 C CA . GLY B 1 99 ? -7.727 -24.172 -0.913 1 96.62 99 GLY B CA 1
ATOM 3129 C C . GLY B 1 99 ? -7.371 -22.703 -0.732 1 96.62 99 GLY B C 1
ATOM 3130 O O . GLY B 1 99 ? -8.219 -21.828 -0.892 1 96.62 99 GLY B O 1
ATOM 3131 N N . SER B 1 100 ? -6.129 -22.484 -0.241 1 96.94 100 SER B N 1
ATOM 3132 C CA . SER B 1 100 ? -5.734 -21.109 0.026 1 96.94 100 SER B CA 1
ATOM 3133 C C . SER B 1 100 ? -4.219 -20.938 -0.074 1 96.94 100 SER B C 1
ATOM 3135 O O . SER B 1 100 ? -3.486 -21.922 -0.182 1 96.94 100 SER B O 1
ATOM 3137 N N . LEU B 1 101 ? -3.84 -19.672 -0.167 1 97.94 101 LEU B N 1
ATOM 3138 C CA . LEU B 1 101 ? -2.441 -19.266 -0.184 1 97.94 101 LEU B CA 1
ATOM 3139 C C . LEU B 1 101 ? -2.139 -18.312 0.971 1 97.94 101 LEU B C 1
ATOM 3141 O O . LEU B 1 101 ? -2.91 -17.391 1.238 1 97.94 101 LEU B O 1
ATOM 3145 N N . ASP B 1 102 ? -1.173 -18.594 1.668 1 97.19 102 ASP B N 1
ATOM 3146 C CA . ASP B 1 102 ? -0.621 -17.672 2.654 1 97.19 102 ASP B CA 1
ATOM 3147 C C . ASP B 1 102 ? 0.772 -17.203 2.246 1 97.19 102 ASP B C 1
ATOM 3149 O O . ASP B 1 102 ? 1.587 -17.984 1.771 1 97.19 102 ASP B O 1
ATOM 3153 N N . VAL B 1 103 ? 1.006 -15.938 2.385 1 97.25 103 VAL B N 1
ATOM 3154 C CA . VAL B 1 103 ? 2.275 -15.367 1.942 1 97.25 103 VAL B CA 1
ATOM 3155 C C . VAL B 1 103 ? 2.922 -14.594 3.086 1 97.25 103 VAL B C 1
ATOM 3157 O O . VAL B 1 103 ? 2.273 -13.758 3.721 1 97.25 103 VAL B O 1
ATOM 3160 N N . ASN B 1 104 ? 4.141 -14.867 3.346 1 95.38 104 ASN B N 1
ATOM 3161 C CA . ASN B 1 104 ? 4.953 -14.133 4.309 1 95.38 104 ASN B CA 1
ATOM 3162 C C . ASN B 1 104 ? 6.246 -13.617 3.68 1 95.38 104 ASN B C 1
ATOM 3164 O O . ASN B 1 104 ? 6.918 -14.352 2.949 1 95.38 104 ASN B O 1
ATOM 3168 N N . ILE B 1 105 ? 6.555 -12.375 3.902 1 95.31 105 ILE B N 1
ATOM 3169 C CA . ILE B 1 105 ? 7.793 -11.773 3.424 1 95.31 105 ILE B CA 1
ATOM 3170 C C . ILE B 1 105 ? 8.641 -11.32 4.609 1 95.31 105 ILE B C 1
ATOM 3172 O O . ILE B 1 105 ? 8.148 -10.625 5.504 1 95.31 105 ILE B O 1
ATOM 3176 N N . VAL B 1 106 ? 9.852 -11.688 4.59 1 90.5 106 VAL B N 1
ATOM 3177 C CA . VAL B 1 106 ? 10.766 -11.328 5.672 1 90.5 106 VAL B CA 1
ATOM 3178 C C . VAL B 1 106 ? 11.906 -10.477 5.121 1 90.5 106 VAL B C 1
ATOM 3180 O O . VAL B 1 106 ? 12.664 -10.922 4.258 1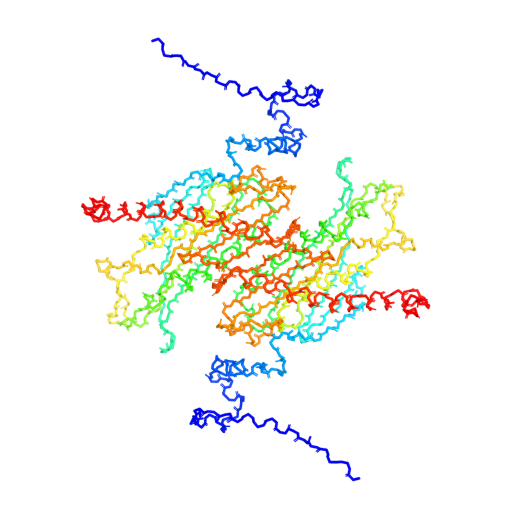 90.5 106 VAL B O 1
ATOM 3183 N N . LEU B 1 107 ? 11.992 -9.266 5.648 1 87.69 107 LEU B N 1
ATOM 3184 C CA . LEU B 1 107 ? 13.117 -8.367 5.398 1 87.69 107 LEU B CA 1
ATOM 3185 C C . LEU B 1 107 ? 13.969 -8.211 6.652 1 87.69 107 LEU B C 1
ATOM 3187 O O . LEU B 1 107 ? 13.578 -7.516 7.594 1 87.69 107 LEU B O 1
ATOM 3191 N N . SER B 1 108 ? 15.016 -8.945 6.863 1 76.12 108 SER B N 1
ATOM 3192 C CA . SER B 1 108 ? 15.805 -8.938 8.094 1 76.12 108 SER B CA 1
ATOM 3193 C C . SER B 1 108 ? 17 -8.008 7.973 1 76.12 108 SER B C 1
ATOM 3195 O O . SER B 1 108 ? 17.328 -7.535 6.879 1 76.12 108 SER B O 1
ATOM 3197 N N . SER B 1 109 ? 17.562 -7.652 9.07 1 72.56 109 SER B N 1
ATOM 3198 C CA . SER B 1 109 ? 18.766 -6.828 9.117 1 72.56 109 SER B CA 1
ATOM 3199 C C . SER B 1 109 ? 19.938 -7.52 8.422 1 72.56 109 SER B C 1
ATOM 3201 O O . SER B 1 109 ? 20.922 -6.871 8.047 1 72.56 109 SER B O 1
ATOM 3203 N N . LEU B 1 110 ? 19.828 -8.742 8.227 1 66.56 110 LEU B N 1
ATOM 3204 C CA . LEU B 1 110 ? 20.891 -9.484 7.57 1 66.56 110 LEU B CA 1
ATOM 3205 C C . LEU B 1 110 ? 20.969 -9.133 6.09 1 66.56 110 LEU B C 1
ATOM 3207 O O . LEU B 1 110 ? 22.047 -9.195 5.492 1 66.56 110 LEU B O 1
ATOM 3211 N N . CYS B 1 111 ? 19.844 -8.609 5.641 1 73.88 111 CYS B N 1
ATOM 3212 C CA . CYS B 1 111 ? 19.844 -8.383 4.199 1 73.88 111 CYS B CA 1
ATOM 3213 C C . CYS B 1 111 ? 20.141 -6.918 3.883 1 73.88 111 CYS B C 1
ATOM 3215 O O . CYS B 1 111 ? 20.469 -6.578 2.744 1 73.88 111 CYS B O 1
ATOM 3217 N N . ASN B 1 112 ? 19.938 -6.148 4.828 1 68.06 112 ASN B N 1
ATOM 3218 C CA . ASN B 1 112 ? 20.266 -4.73 4.746 1 68.06 112 ASN B CA 1
ATOM 3219 C C . ASN B 1 112 ? 20.422 -4.105 6.129 1 68.06 112 ASN B C 1
ATOM 3221 O O . ASN B 1 112 ? 19.5 -4.152 6.941 1 68.06 112 ASN B O 1
ATOM 3225 N N . ALA B 1 113 ? 21.578 -3.57 6.41 1 64.44 113 ALA B N 1
ATOM 3226 C CA . ALA B 1 113 ? 21.922 -3.018 7.719 1 64.44 113 ALA B CA 1
ATOM 3227 C C . ALA B 1 113 ? 20.938 -1.922 8.117 1 64.44 113 ALA B C 1
ATOM 3229 O O . ALA B 1 113 ? 20.703 -1.687 9.305 1 64.44 113 ALA B O 1
ATOM 3230 N N . ASP B 1 114 ? 20.234 -1.33 7.16 1 62.62 114 ASP B N 1
ATOM 3231 C CA . ASP B 1 114 ? 19.344 -0.205 7.422 1 62.62 114 ASP B CA 1
ATOM 3232 C C . ASP B 1 114 ? 17.984 -0.686 7.93 1 62.62 114 ASP B C 1
ATOM 3234 O O . ASP B 1 114 ? 17.172 0.115 8.391 1 62.62 114 ASP B O 1
ATOM 3238 N N . PHE B 1 115 ? 17.719 -1.888 7.938 1 62.88 115 PHE B N 1
ATOM 3239 C CA . PHE B 1 115 ? 16.422 -2.438 8.312 1 62.88 115 PHE B CA 1
ATOM 3240 C C . PHE B 1 115 ? 16.328 -2.631 9.82 1 62.88 115 PHE B C 1
ATOM 3242 O O . PHE B 1 115 ? 15.375 -3.221 10.32 1 62.88 115 PHE B O 1
ATOM 3249 N N . PHE B 1 116 ? 17.031 -1.945 10.586 1 52.03 116 PHE B N 1
ATOM 3250 C CA . PHE B 1 116 ? 17.047 -2.117 12.031 1 52.03 116 PHE B CA 1
ATOM 3251 C C . PHE B 1 116 ? 15.836 -1.446 12.672 1 52.03 116 PHE B C 1
ATOM 3253 O O . PHE B 1 116 ? 15.453 -1.788 13.789 1 52.03 116 PHE B O 1
ATOM 3260 N N . TYR B 1 117 ? 15.078 -0.638 11.977 1 52.72 117 TYR B N 1
ATOM 3261 C CA . TYR B 1 117 ? 14.18 0.245 12.711 1 52.72 117 TYR B CA 1
ATOM 3262 C C . TYR B 1 117 ? 12.727 -0.154 12.492 1 52.72 117 TYR B C 1
ATOM 3264 O O . TYR B 1 117 ? 11.812 0.629 12.766 1 52.72 117 TYR B O 1
ATOM 3272 N N . GLY B 1 118 ? 12.328 -1.254 12.062 1 59.72 118 GLY B N 1
ATOM 3273 C CA . GLY B 1 118 ? 10.961 -1.754 12.086 1 59.72 118 GLY B CA 1
ATOM 3274 C C . GLY B 1 118 ? 10.141 -1.308 10.891 1 59.72 118 GLY B C 1
ATOM 3275 O O . GLY B 1 118 ? 9.07 -1.858 10.625 1 59.72 118 GLY B O 1
ATOM 3276 N N . GLU B 1 119 ? 10.57 -0.241 10.156 1 61.44 119 GLU B N 1
ATOM 3277 C CA . GLU B 1 119 ? 9.82 0.271 9.008 1 61.44 119 GLU B CA 1
ATOM 3278 C C . GLU B 1 119 ? 9.703 -0.784 7.914 1 61.44 119 GLU B C 1
ATOM 3280 O O . GLU B 1 119 ? 8.656 -0.894 7.262 1 61.44 119 GLU B O 1
ATOM 3285 N N . GLN B 1 120 ? 10.641 -1.562 7.848 1 63.38 120 GLN B N 1
ATOM 3286 C CA . GLN B 1 120 ? 10.656 -2.6 6.824 1 63.38 120 GLN B CA 1
ATOM 3287 C C . GLN B 1 120 ? 9.578 -3.645 7.082 1 63.38 120 GLN B C 1
ATOM 3289 O O . GLN B 1 120 ? 9.023 -4.219 6.141 1 63.38 120 GLN B O 1
ATOM 3294 N N . ASP B 1 121 ? 9.227 -3.662 8.297 1 69.62 121 ASP B N 1
ATOM 3295 C CA . ASP B 1 121 ? 8.195 -4.629 8.656 1 69.62 121 ASP B CA 1
ATOM 3296 C C . ASP B 1 121 ? 6.828 -4.188 8.125 1 69.62 121 ASP B C 1
ATOM 3298 O O . ASP B 1 121 ? 6.043 -5.012 7.652 1 69.62 121 ASP B O 1
ATOM 3302 N N . LYS B 1 122 ? 6.781 -2.893 8.055 1 76.62 122 LYS B N 1
ATOM 3303 C CA . LYS B 1 122 ? 5.492 -2.375 7.605 1 76.62 122 LYS B CA 1
ATOM 3304 C C . LYS B 1 122 ? 5.293 -2.615 6.109 1 76.62 122 LYS B C 1
ATOM 3306 O O . LYS B 1 122 ? 4.238 -3.094 5.688 1 76.62 122 LYS B O 1
ATOM 3311 N N . GLN B 1 123 ? 6.254 -2.414 5.359 1 86 123 GLN B N 1
ATOM 3312 C CA . GLN B 1 123 ? 6.191 -2.572 3.91 1 86 123 GLN B CA 1
ATOM 3313 C C . GLN B 1 123 ? 6.102 -4.047 3.521 1 86 123 GLN B C 1
ATOM 3315 O O . GLN B 1 123 ? 5.316 -4.418 2.648 1 86 123 GLN B O 1
ATOM 3320 N N . SER B 1 124 ? 6.844 -4.859 4.234 1 91.31 124 SER B N 1
ATOM 3321 C CA . SER B 1 124 ? 6.895 -6.277 3.891 1 91.31 124 SER B CA 1
ATOM 3322 C C . SER B 1 124 ? 5.535 -6.941 4.098 1 91.31 124 SER B C 1
ATOM 3324 O O . SER B 1 124 ? 5.109 -7.762 3.283 1 91.31 124 SER B O 1
ATOM 3326 N N . LYS B 1 125 ? 4.91 -6.586 5.172 1 90.12 125 LYS B N 1
ATOM 3327 C CA . LYS B 1 125 ? 3.605 -7.176 5.469 1 90.12 125 LYS B CA 1
ATOM 3328 C C . LYS B 1 125 ? 2.566 -6.754 4.434 1 90.12 125 LYS B C 1
ATOM 3330 O O . LYS B 1 125 ? 1.729 -7.559 4.02 1 90.12 125 LYS B O 1
ATOM 3335 N N . TYR B 1 126 ? 2.639 -5.598 4.066 1 92.5 126 TYR B N 1
ATOM 3336 C CA . TYR B 1 126 ? 1.713 -5.113 3.047 1 92.5 126 TYR B CA 1
ATOM 3337 C C . TYR B 1 126 ? 1.977 -5.793 1.706 1 92.5 126 TYR B C 1
ATOM 3339 O O . TYR B 1 126 ? 1.042 -6.211 1.02 1 92.5 126 TYR B O 1
ATOM 3347 N N . TYR B 1 127 ? 3.234 -5.824 1.297 1 95.25 127 TYR B N 1
ATOM 3348 C CA . TYR B 1 127 ? 3.6 -6.496 0.055 1 95.25 127 TYR B CA 1
ATOM 3349 C C . TYR B 1 127 ? 3.123 -7.941 0.056 1 95.25 127 TYR B C 1
ATOM 3351 O O . TYR B 1 127 ? 2.646 -8.445 -0.964 1 95.25 127 TYR B O 1
ATOM 3359 N N . ALA B 1 128 ? 3.236 -8.586 1.182 1 95.81 128 ALA B N 1
ATOM 3360 C CA . ALA B 1 128 ? 2.773 -9.961 1.303 1 95.81 128 ALA B CA 1
ATOM 3361 C C . ALA B 1 128 ? 1.271 -10.062 1.057 1 95.81 128 ALA B C 1
ATOM 3363 O O . ALA B 1 128 ? 0.806 -10.984 0.382 1 95.81 128 ALA B O 1
ATOM 3364 N N . GLN B 1 129 ? 0.577 -9.164 1.586 1 93.69 129 GLN B N 1
ATOM 3365 C CA . GLN B 1 129 ? -0.871 -9.141 1.408 1 93.69 129 GLN B CA 1
ATOM 3366 C C . GLN B 1 129 ? -1.242 -8.906 -0.053 1 93.69 129 GLN B C 1
ATOM 3368 O O . GLN B 1 129 ? -2.158 -9.539 -0.577 1 93.69 129 GLN B O 1
ATOM 3373 N N . VAL B 1 130 ? -0.553 -7.992 -0.655 1 95.5 130 VAL B N 1
ATOM 3374 C CA . VAL B 1 130 ? -0.787 -7.672 -2.059 1 95.5 130 VAL B CA 1
ATOM 3375 C C . VAL B 1 130 ? -0.549 -8.906 -2.92 1 95.5 130 VAL B C 1
ATOM 3377 O O . VAL B 1 130 ? -1.399 -9.281 -3.732 1 95.5 130 VAL B O 1
ATOM 3380 N N . LEU B 1 131 ? 0.553 -9.539 -2.697 1 97.75 131 LEU B N 1
ATOM 3381 C CA . LEU B 1 131 ? 0.88 -10.727 -3.477 1 97.75 131 LEU B CA 1
ATOM 3382 C C . LEU B 1 131 ? -0.126 -11.844 -3.217 1 97.75 131 LEU B C 1
ATOM 3384 O O . LEU B 1 131 ? -0.543 -12.539 -4.145 1 97.75 131 LEU B O 1
ATOM 3388 N N . LYS B 1 132 ? -0.487 -12 -1.961 1 96.88 132 LYS B N 1
ATOM 3389 C CA . LYS B 1 132 ? -1.49 -13.008 -1.625 1 96.88 132 LYS B CA 1
ATOM 3390 C C . LYS B 1 132 ? -2.773 -12.789 -2.42 1 96.88 132 LYS B C 1
ATOM 3392 O O . LYS B 1 132 ? -3.303 -13.727 -3.023 1 96.88 132 LYS B O 1
ATOM 3397 N N . GLN B 1 133 ? -3.191 -11.602 -2.438 1 94.94 133 GLN B N 1
ATOM 3398 C CA . GLN B 1 133 ? -4.438 -11.273 -3.121 1 94.94 133 GLN B CA 1
ATOM 3399 C C . GLN B 1 133 ? -4.32 -11.508 -4.625 1 94.94 133 GLN B C 1
ATOM 3401 O O . GLN B 1 133 ? -5.207 -12.117 -5.23 1 94.94 133 GLN B O 1
ATOM 3406 N N . ILE B 1 134 ? -3.291 -11.094 -5.203 1 97.06 134 ILE B N 1
ATOM 3407 C CA . ILE B 1 134 ? -3.082 -11.203 -6.641 1 97.06 134 ILE B CA 1
ATOM 3408 C C . ILE B 1 134 ? -2.99 -12.68 -7.039 1 97.06 134 ILE B C 1
ATOM 3410 O O . ILE B 1 134 ? -3.658 -13.117 -7.977 1 97.06 134 ILE B O 1
ATOM 3414 N N . PHE B 1 135 ? -2.254 -13.438 -6.305 1 98.12 135 PHE B N 1
ATOM 3415 C CA . PHE B 1 135 ? -1.979 -14.812 -6.707 1 98.12 135 PHE B CA 1
ATOM 3416 C C . PHE B 1 135 ? -3.182 -15.711 -6.43 1 98.12 135 PHE B C 1
ATOM 3418 O O . PHE B 1 135 ? -3.453 -16.641 -7.188 1 98.12 135 PHE B O 1
ATOM 3425 N N . GLN B 1 136 ? -3.904 -15.438 -5.387 1 96 136 GLN B N 1
ATOM 3426 C CA . GLN B 1 136 ? -5.102 -16.219 -5.105 1 96 136 GLN B CA 1
ATOM 3427 C C . GLN B 1 136 ? -6.191 -15.961 -6.141 1 96 136 GLN B C 1
ATOM 3429 O O . GLN B 1 136 ? -6.945 -16.859 -6.496 1 96 136 GLN B O 1
ATOM 3434 N N . ARG B 1 137 ? -6.164 -14.805 -6.586 1 94.12 137 ARG B N 1
ATOM 3435 C CA . ARG B 1 137 ? -7.277 -14.414 -7.445 1 94.12 137 ARG B CA 1
ATOM 3436 C C . ARG B 1 137 ? -6.977 -14.727 -8.906 1 94.12 137 ARG B C 1
ATOM 3438 O O . ARG B 1 137 ? -7.871 -15.117 -9.664 1 94.12 137 ARG B O 1
ATOM 3445 N N . TYR B 1 138 ? -5.715 -14.609 -9.336 1 95.56 138 TYR B N 1
ATOM 3446 C CA . TYR B 1 138 ? -5.473 -14.602 -10.781 1 95.56 138 TYR B CA 1
ATOM 3447 C C . TYR B 1 138 ? -4.504 -15.703 -11.18 1 95.56 138 TYR B C 1
ATOM 3449 O O . TYR B 1 138 ? -4.434 -16.078 -12.352 1 95.56 138 TYR B O 1
ATOM 3457 N N . VAL B 1 139 ? -3.766 -16.172 -10.242 1 97.38 139 VAL B N 1
ATOM 3458 C CA . VAL B 1 139 ? -2.666 -17.047 -10.633 1 97.38 139 VAL B CA 1
ATOM 3459 C C . VAL B 1 139 ? -3.033 -18.5 -10.328 1 97.38 139 VAL B C 1
ATOM 3461 O O . VAL B 1 139 ? -2.832 -19.3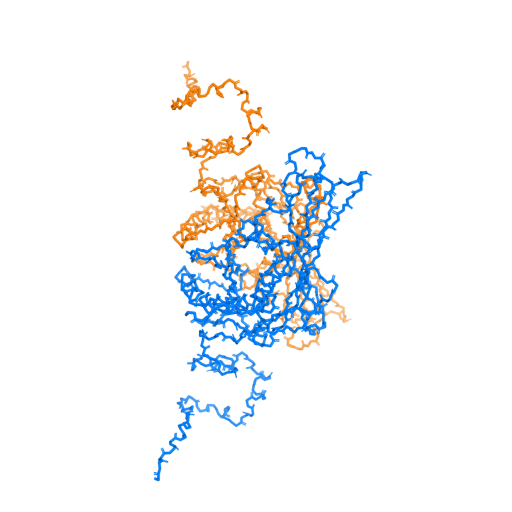75 -11.156 1 97.38 139 VAL B O 1
ATOM 3464 N N . LEU B 1 140 ? -3.645 -18.734 -9.188 1 97.94 140 LEU B N 1
ATOM 3465 C CA . LEU B 1 140 ? -3.924 -20.094 -8.734 1 97.94 140 LEU B CA 1
ATOM 3466 C C . LEU B 1 140 ? -5.363 -20.484 -9.047 1 97.94 140 LEU B C 1
ATOM 3468 O O . LEU B 1 140 ? -6.27 -19.656 -8.961 1 97.94 140 LEU B O 1
ATOM 3472 N N . ASP B 1 141 ? -5.574 -21.656 -9.414 1 97.25 141 ASP B N 1
ATOM 3473 C CA . ASP B 1 141 ? -6.891 -22.281 -9.328 1 97.25 141 ASP B CA 1
ATOM 3474 C C . ASP B 1 141 ? -7.086 -22.969 -7.977 1 97.25 141 ASP B C 1
ATOM 3476 O O . ASP B 1 141 ? -6.652 -24.109 -7.781 1 97.25 141 ASP B O 1
ATOM 3480 N N . LEU B 1 142 ? -7.82 -22.359 -7.156 1 96.69 142 LEU B N 1
ATOM 3481 C CA . LEU B 1 142 ? -7.938 -22.812 -5.773 1 96.69 142 LEU B CA 1
ATOM 3482 C C . LEU B 1 142 ? -8.672 -24.141 -5.691 1 96.69 142 LEU B C 1
ATOM 3484 O O . LEU B 1 142 ? -8.594 -24.844 -4.68 1 96.69 142 LEU B O 1
ATOM 3488 N N . ASN B 1 143 ? -9.391 -24.5 -6.758 1 95.81 143 ASN B N 1
ATOM 3489 C CA . ASN B 1 143 ? -10.062 -25.781 -6.797 1 95.81 143 ASN B CA 1
ATOM 3490 C C . ASN B 1 143 ? -9.07 -26.938 -6.863 1 95.81 143 ASN B C 1
ATOM 3492 O O . ASN B 1 143 ? -9.398 -28.062 -6.5 1 95.81 143 ASN B O 1
ATOM 3496 N N . GLU B 1 144 ? -7.867 -26.625 -7.348 1 96.94 144 GLU B N 1
ATOM 3497 C CA . GLU B 1 144 ? -6.828 -27.641 -7.434 1 96.94 144 GLU B CA 1
ATOM 3498 C C . GLU B 1 144 ? -6.203 -27.906 -6.066 1 96.94 144 GLU B C 1
ATOM 3500 O O . GLU B 1 144 ? -5.477 -28.891 -5.891 1 96.94 144 GLU B O 1
ATOM 3505 N N . LEU B 1 145 ? -6.574 -27.078 -5.105 1 97.5 145 LEU B N 1
ATOM 3506 C CA . LEU B 1 145 ? -6.055 -27.219 -3.748 1 97.5 145 LEU B CA 1
ATOM 3507 C C . LEU B 1 145 ? -7.113 -27.812 -2.818 1 97.5 145 LEU B C 1
ATOM 3509 O O . LEU B 1 145 ? -7.258 -27.359 -1.678 1 97.5 145 LEU B O 1
ATOM 3513 N N . TYR B 1 146 ? -7.867 -28.656 -3.34 1 96.38 146 TYR B N 1
ATOM 3514 C CA . TYR B 1 146 ? -8.883 -29.422 -2.623 1 96.38 146 TYR B CA 1
ATOM 3515 C C . TYR B 1 146 ? -8.93 -30.859 -3.123 1 96.38 146 TYR B C 1
ATOM 3517 O O . TYR B 1 146 ? -8.875 -31.094 -4.332 1 96.38 146 TYR B O 1
ATOM 3525 N N . SER B 1 147 ? -8.922 -31.75 -2.221 1 95.12 147 SER B N 1
ATOM 3526 C CA . SER B 1 147 ? -9.109 -33.156 -2.568 1 95.12 147 SER B CA 1
ATOM 3527 C C . SER B 1 147 ? -10.484 -33.656 -2.145 1 95.12 147 SER B C 1
ATOM 3529 O O . SER B 1 147 ? -10.742 -33.875 -0.956 1 95.12 147 SER B O 1
ATOM 3531 N N . ALA B 1 148 ? -11.273 -33.938 -3.066 1 93.19 148 ALA B N 1
ATOM 3532 C CA . ALA B 1 148 ? -12.602 -34.469 -2.781 1 93.19 148 ALA B CA 1
ATOM 3533 C C . ALA B 1 148 ? -12.516 -35.875 -2.203 1 93.19 148 ALA B C 1
ATOM 3535 O O . ALA B 1 148 ? -13.281 -36.219 -1.304 1 93.19 148 ALA B O 1
ATOM 3536 N N . GLU B 1 149 ? -11.633 -36.656 -2.799 1 91.5 149 GLU B N 1
ATOM 3537 C CA . GLU B 1 149 ? -11.461 -38.031 -2.363 1 91.5 149 GLU B CA 1
ATOM 3538 C C . GLU B 1 149 ? -11.141 -38.125 -0.874 1 91.5 149 GLU B C 1
ATOM 3540 O O . GLU B 1 149 ? -11.641 -39 -0.166 1 91.5 149 GLU B O 1
ATOM 3545 N N . ALA B 1 150 ? -10.383 -37.188 -0.431 1 94.19 150 ALA B N 1
ATOM 3546 C CA . ALA B 1 150 ? -9.953 -37.219 0.965 1 94.19 150 ALA B CA 1
ATOM 3547 C C . ALA B 1 150 ? -10.719 -36.156 1.785 1 94.19 150 ALA B C 1
ATOM 3549 O O . ALA B 1 150 ? -10.523 -36.062 2.998 1 94.19 150 ALA B O 1
ATOM 3550 N N . SER B 1 151 ? -11.547 -35.375 1.155 1 93.12 151 SER B N 1
ATOM 3551 C CA . SER B 1 151 ? -12.25 -34.25 1.796 1 93.12 151 SER B CA 1
ATOM 3552 C C . SER B 1 151 ? -11.273 -33.344 2.553 1 93.12 151 SER B C 1
ATOM 3554 O O . SER B 1 151 ? -11.453 -33.094 3.748 1 93.12 151 SER B O 1
ATOM 3556 N N . THR B 1 152 ? -10.266 -33.031 1.844 1 95.69 152 THR B N 1
ATOM 3557 C CA . THR B 1 152 ? -9.164 -32.312 2.469 1 95.69 152 THR B CA 1
ATOM 3558 C C . THR B 1 152 ? -8.875 -31.016 1.718 1 95.69 152 THR B C 1
ATOM 3560 O O . THR B 1 152 ? -8.789 -31 0.488 1 95.69 152 THR B O 1
ATOM 3563 N N . VAL B 1 153 ? -8.766 -29.906 2.467 1 96.75 153 VAL B N 1
ATOM 3564 C CA . VAL B 1 153 ? -8.375 -28.609 1.914 1 96.75 153 VAL B CA 1
ATOM 3565 C C . VAL B 1 153 ? -6.863 -28.422 2.055 1 96.75 153 VAL B C 1
ATOM 3567 O O . VAL B 1 153 ? -6.285 -28.75 3.092 1 96.75 153 VAL B O 1
ATOM 3570 N N . ILE B 1 154 ? -6.266 -27.953 1.007 1 97.75 154 ILE B N 1
ATOM 3571 C CA . ILE B 1 154 ? -4.82 -27.766 0.971 1 97.75 154 ILE B CA 1
ATOM 3572 C C . ILE B 1 154 ? -4.48 -26.281 1.035 1 97.75 154 ILE B C 1
ATOM 3574 O O . ILE B 1 154 ? -5.078 -25.469 0.323 1 97.75 154 ILE B O 1
ATOM 3578 N N . CYS B 1 155 ? -3.615 -25.891 1.906 1 97.75 155 CYS B N 1
ATOM 3579 C CA . CYS B 1 155 ? -3.102 -24.531 1.994 1 97.75 155 CYS B CA 1
ATOM 3580 C C . CYS B 1 155 ? -1.639 -24.469 1.571 1 97.75 155 CYS B C 1
ATOM 3582 O O . CYS B 1 155 ? -0.823 -25.266 2.027 1 97.75 155 CYS B O 1
ATOM 3584 N N . VAL B 1 156 ? -1.322 -23.562 0.689 1 98.38 156 VAL B N 1
ATOM 3585 C CA . VAL B 1 156 ? 0.062 -23.312 0.31 1 98.38 156 VAL B CA 1
ATOM 3586 C C . VAL B 1 156 ? 0.631 -22.188 1.171 1 98.38 156 VAL B C 1
ATOM 3588 O O . VAL B 1 156 ? 0.103 -21.062 1.174 1 98.38 156 VAL B O 1
ATOM 3591 N N . HIS B 1 157 ? 1.642 -22.484 1.92 1 97.81 157 HIS B N 1
ATOM 3592 C CA . HIS B 1 157 ? 2.342 -21.469 2.707 1 97.81 157 HIS B CA 1
ATOM 3593 C C . HIS B 1 157 ? 3.619 -21.016 2.008 1 97.81 157 HIS B C 1
ATOM 3595 O O . HIS B 1 157 ? 4.574 -21.781 1.887 1 97.81 157 HIS B O 1
ATOM 3601 N N . ALA B 1 158 ? 3.648 -19.781 1.614 1 98.19 158 ALA B N 1
ATOM 3602 C CA . ALA B 1 158 ? 4.82 -19.234 0.947 1 98.19 158 ALA B CA 1
ATOM 3603 C C . ALA B 1 158 ? 5.629 -18.344 1.9 1 98.19 158 ALA B C 1
ATOM 3605 O O . ALA B 1 158 ? 5.094 -17.406 2.488 1 98.19 158 ALA B O 1
ATOM 3606 N N . SER B 1 159 ? 6.832 -18.641 2.043 1 96.31 159 SER B N 1
ATOM 3607 C CA . SER B 1 159 ? 7.789 -17.828 2.775 1 96.31 159 SER B CA 1
ATOM 3608 C C . SER B 1 159 ? 8.836 -17.219 1.839 1 96.31 159 SER B C 1
ATOM 3610 O O . SER B 1 159 ? 9.594 -17.953 1.2 1 96.31 159 SER B O 1
ATOM 3612 N N . ILE B 1 160 ? 8.852 -15.961 1.808 1 96.88 160 ILE B N 1
ATOM 3613 C CA . ILE B 1 160 ? 9.789 -15.242 0.957 1 96.88 160 ILE B CA 1
ATOM 3614 C C . ILE B 1 160 ? 10.812 -14.508 1.823 1 96.88 160 ILE B C 1
ATOM 3616 O O . ILE B 1 160 ? 10.445 -13.664 2.648 1 96.88 160 ILE B O 1
ATOM 3620 N N . ILE B 1 161 ? 12.055 -14.805 1.59 1 94.38 161 ILE B N 1
ATOM 3621 C CA . ILE B 1 161 ? 13.125 -14.234 2.4 1 94.38 161 ILE B CA 1
ATOM 3622 C C . ILE B 1 161 ? 14.078 -13.43 1.514 1 94.38 161 ILE B C 1
ATOM 3624 O O . ILE B 1 161 ? 14.609 -13.953 0.532 1 94.38 161 ILE B O 1
ATOM 3628 N N . CYS B 1 162 ? 14.281 -12.188 1.877 1 94.44 162 CYS B N 1
ATOM 3629 C CA . CYS B 1 162 ? 15.273 -11.367 1.189 1 94.44 162 CYS B CA 1
ATOM 3630 C C . CYS B 1 162 ? 16.672 -11.703 1.666 1 94.44 162 CYS B C 1
ATOM 3632 O O . CYS B 1 162 ? 16.984 -11.594 2.857 1 94.44 162 CYS B O 1
ATOM 3634 N N . ILE B 1 163 ? 17.531 -12.117 0.839 1 93.25 163 ILE B N 1
ATOM 3635 C CA . ILE B 1 163 ? 18.891 -12.484 1.216 1 93.25 163 ILE B CA 1
ATOM 3636 C C . ILE B 1 163 ? 19.844 -11.32 0.919 1 93.25 163 ILE B C 1
ATOM 3638 O O . ILE B 1 163 ? 20.828 -11.117 1.629 1 93.25 163 ILE B O 1
ATOM 3642 N N . ASP B 1 164 ? 19.625 -10.562 -0.105 1 92.75 164 ASP B N 1
ATOM 3643 C CA . ASP B 1 164 ? 20.344 -9.352 -0.47 1 92.75 164 ASP B CA 1
ATOM 3644 C C . ASP B 1 164 ? 19.375 -8.25 -0.904 1 92.75 164 ASP B C 1
ATOM 3646 O O . ASP B 1 164 ? 18.688 -8.383 -1.918 1 92.75 164 ASP B O 1
ATOM 3650 N N . TYR B 1 165 ? 19.391 -7.203 -0.157 1 93.5 165 TYR B N 1
ATOM 3651 C CA . TYR B 1 165 ? 18.516 -6.09 -0.505 1 93.5 165 TYR B CA 1
ATOM 3652 C C . TYR B 1 165 ? 19.281 -5.027 -1.291 1 93.5 165 TYR B C 1
ATOM 3654 O O . TYR B 1 165 ? 20.109 -4.309 -0.732 1 93.5 165 TYR B O 1
ATOM 3662 N N . GLU B 1 166 ? 18.922 -4.961 -2.52 1 95.06 166 GLU B N 1
ATOM 3663 C CA . GLU B 1 166 ? 19.562 -3.961 -3.377 1 95.06 166 GLU B CA 1
ATOM 3664 C C . GLU B 1 166 ? 18.516 -3.217 -4.211 1 95.06 166 GLU B C 1
ATOM 3666 O O . GLU B 1 166 ? 18.766 -2.887 -5.371 1 95.06 166 GLU B O 1
ATOM 3671 N N . GLY B 1 167 ? 17.281 -3.092 -3.723 1 95.94 167 GLY B N 1
ATOM 3672 C CA . GLY B 1 167 ? 16.25 -2.271 -4.344 1 95.94 167 GLY B CA 1
ATOM 3673 C C . GLY B 1 167 ? 15.195 -3.084 -5.082 1 95.94 167 GLY B C 1
ATOM 3674 O O . GLY B 1 167 ? 15.398 -4.27 -5.348 1 95.94 167 GLY B O 1
ATOM 3675 N N . SER B 1 168 ? 14.039 -2.477 -5.266 1 97.44 168 SER B N 1
ATOM 3676 C CA . SER B 1 168 ? 12.93 -3.037 -6.031 1 97.44 168 SER B CA 1
ATOM 3677 C C . SER B 1 168 ? 12.562 -4.43 -5.531 1 97.44 168 SER B C 1
ATOM 3679 O O . SER B 1 168 ? 12.43 -5.363 -6.32 1 97.44 168 SER B O 1
ATOM 3681 N N . ILE B 1 169 ? 12.328 -4.512 -4.305 1 97.12 169 ILE B N 1
ATOM 3682 C CA . ILE B 1 169 ? 12.211 -5.801 -3.635 1 97.12 169 ILE B CA 1
ATOM 3683 C C . ILE B 1 169 ? 10.891 -6.465 -4.023 1 97.12 169 ILE B C 1
ATOM 3685 O O . ILE B 1 169 ? 10.812 -7.691 -4.141 1 97.12 169 ILE B O 1
ATOM 3689 N N . LEU B 1 170 ? 9.82 -5.719 -4.18 1 97.88 170 LEU B N 1
ATOM 3690 C CA . LEU B 1 170 ? 8.531 -6.301 -4.523 1 97.88 170 LEU B CA 1
ATOM 3691 C C . LEU B 1 170 ? 8.594 -7.012 -5.871 1 97.88 170 LEU B C 1
ATOM 3693 O O . LEU B 1 170 ? 7.953 -8.047 -6.062 1 97.88 170 LEU B O 1
ATOM 3697 N N . ASP B 1 171 ? 9.336 -6.434 -6.82 1 98.62 171 ASP B N 1
ATOM 3698 C CA . ASP B 1 171 ? 9.531 -7.062 -8.117 1 98.62 171 ASP B CA 1
ATOM 3699 C C . ASP B 1 171 ? 10.109 -8.469 -7.965 1 98.62 171 ASP B C 1
ATOM 3701 O O . ASP B 1 171 ? 9.609 -9.422 -8.57 1 98.62 171 ASP B O 1
ATOM 3705 N N . ALA B 1 172 ? 11.133 -8.516 -7.152 1 98.44 172 ALA B N 1
ATOM 3706 C CA . ALA B 1 172 ? 11.805 -9.789 -6.93 1 98.44 172 ALA B CA 1
ATOM 3707 C C . ALA B 1 172 ? 10.891 -10.773 -6.203 1 98.44 172 ALA B C 1
ATOM 3709 O O . ALA B 1 172 ? 10.844 -11.961 -6.543 1 98.44 172 ALA B O 1
ATOM 3710 N N . CYS B 1 173 ? 10.188 -10.281 -5.188 1 98.44 173 CYS B N 1
ATOM 3711 C CA . CYS B 1 173 ? 9.289 -11.133 -4.414 1 98.44 173 CYS B CA 1
ATOM 3712 C C . CYS B 1 173 ? 8.195 -11.711 -5.301 1 98.44 173 CYS B C 1
ATOM 3714 O O . CYS B 1 173 ? 7.859 -12.891 -5.191 1 98.44 173 CYS B O 1
ATOM 3716 N N . CYS B 1 174 ? 7.625 -10.906 -6.129 1 98.69 174 CYS B N 1
ATOM 3717 C CA . CYS B 1 174 ? 6.582 -11.344 -7.051 1 98.69 174 CYS B CA 1
ATOM 3718 C C . CYS B 1 174 ? 7.09 -12.453 -7.957 1 98.69 174 CYS B C 1
ATOM 3720 O O . CYS B 1 174 ? 6.43 -13.484 -8.109 1 98.69 174 CYS B O 1
ATOM 3722 N N . LEU B 1 175 ? 8.234 -12.227 -8.531 1 98.75 175 LEU B N 1
ATOM 3723 C CA . LEU B 1 175 ? 8.828 -13.195 -9.445 1 98.75 175 LEU B CA 1
ATOM 3724 C C . LEU B 1 175 ? 9.203 -14.477 -8.711 1 98.75 175 LEU B C 1
ATOM 3726 O O . LEU B 1 175 ? 9.031 -15.578 -9.25 1 98.75 175 LEU B O 1
ATOM 3730 N N . ALA B 1 176 ? 9.703 -14.359 -7.508 1 98.44 176 ALA B N 1
ATOM 3731 C CA . ALA B 1 176 ? 10.102 -15.523 -6.723 1 98.44 176 ALA B CA 1
ATOM 3732 C C . ALA B 1 176 ? 8.898 -16.391 -6.383 1 98.44 176 ALA B C 1
ATOM 3734 O O . ALA B 1 176 ? 8.961 -17.625 -6.473 1 98.44 176 ALA B O 1
ATOM 3735 N N . LEU B 1 177 ? 7.832 -15.75 -5.961 1 98.69 177 LEU B N 1
ATOM 3736 C CA . LEU B 1 177 ? 6.613 -16.484 -5.641 1 98.69 177 LEU B CA 1
ATOM 3737 C C . LEU B 1 177 ? 6.09 -17.234 -6.863 1 98.69 177 LEU B C 1
ATOM 3739 O O . LEU B 1 177 ? 5.77 -18.422 -6.781 1 98.69 177 LEU B O 1
ATOM 3743 N N . LEU B 1 178 ? 6.035 -16.531 -7.984 1 98.56 178 LEU B N 1
ATOM 3744 C CA . LEU B 1 178 ? 5.578 -17.125 -9.234 1 98.56 178 LEU B CA 1
ATOM 3745 C C . LEU B 1 178 ? 6.441 -18.328 -9.602 1 98.56 178 LEU B C 1
ATOM 3747 O O . LEU B 1 178 ? 5.914 -19.391 -9.914 1 98.56 178 LEU B O 1
ATOM 3751 N N . SER B 1 179 ? 7.715 -18.156 -9.531 1 98.19 179 SER B N 1
ATOM 3752 C CA . SER B 1 179 ? 8.656 -19.203 -9.914 1 98.19 179 SER B CA 1
ATOM 3753 C C . SER B 1 179 ? 8.562 -20.406 -8.977 1 98.19 179 SER B C 1
ATOM 3755 O O . SER B 1 179 ? 8.625 -21.547 -9.414 1 98.19 179 SER B O 1
ATOM 3757 N N . ALA B 1 180 ? 8.469 -20.125 -7.711 1 97.81 180 ALA B N 1
ATOM 3758 C CA . ALA B 1 180 ? 8.352 -21.219 -6.746 1 97.81 180 ALA B CA 1
ATOM 3759 C C . ALA B 1 180 ? 7.098 -22.047 -7.012 1 97.81 180 ALA B C 1
ATOM 3761 O O . ALA B 1 180 ? 7.133 -23.281 -6.938 1 97.81 180 ALA B O 1
ATOM 3762 N N . LEU B 1 181 ? 6.027 -21.375 -7.328 1 98.06 181 LEU B N 1
ATOM 3763 C CA . LEU B 1 181 ? 4.77 -22.062 -7.602 1 98.06 181 LEU B CA 1
ATOM 3764 C C . LEU B 1 181 ? 4.902 -22.969 -8.82 1 98.06 181 LEU B C 1
ATOM 3766 O O . LEU B 1 181 ? 4.277 -24.031 -8.875 1 98.06 181 LEU B O 1
ATOM 3770 N N . LEU B 1 182 ? 5.715 -22.578 -9.75 1 96.81 182 LEU B N 1
ATOM 3771 C CA . LEU B 1 182 ? 5.941 -23.375 -10.953 1 96.81 182 LEU B CA 1
ATOM 3772 C C . LEU B 1 182 ? 6.68 -24.656 -10.617 1 96.81 182 LEU B C 1
ATOM 3774 O O . LEU B 1 182 ? 6.621 -25.625 -11.375 1 96.8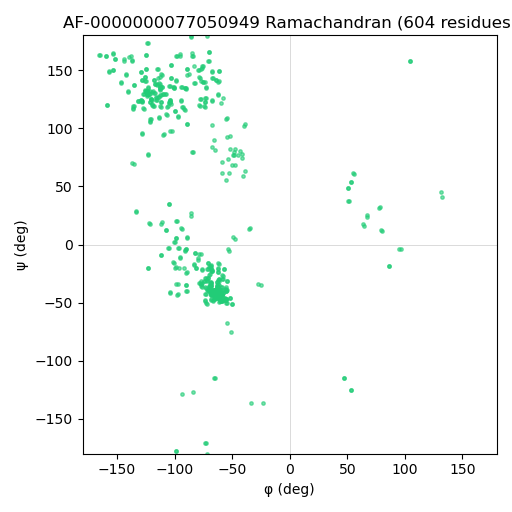1 182 LEU B O 1
ATOM 3778 N N . THR B 1 183 ? 7.355 -24.719 -9.508 1 95.69 183 THR B N 1
ATOM 3779 C CA . THR B 1 183 ? 8.125 -25.891 -9.125 1 95.69 183 THR B CA 1
ATOM 3780 C C . THR B 1 183 ? 7.309 -26.797 -8.195 1 95.69 183 THR B C 1
ATOM 3782 O O . THR B 1 183 ? 7.719 -27.922 -7.895 1 95.69 183 THR B O 1
ATOM 3785 N N . LEU B 1 184 ? 6.215 -26.328 -7.727 1 96.25 184 LEU B N 1
ATOM 3786 C CA . LEU B 1 184 ? 5.426 -27.031 -6.727 1 96.25 184 LEU B CA 1
ATOM 3787 C C . LEU B 1 184 ? 4.727 -28.234 -7.344 1 96.25 184 LEU B C 1
ATOM 3789 O O . LEU B 1 184 ? 4.184 -28.156 -8.445 1 96.25 184 LEU B O 1
ATOM 3793 N N . ARG B 1 185 ? 4.766 -29.375 -6.672 1 94.19 185 ARG B N 1
ATOM 3794 C CA . ARG B 1 185 ? 3.996 -30.578 -6.98 1 94.19 185 ARG B CA 1
ATOM 3795 C C . ARG B 1 185 ? 3.119 -30.984 -5.801 1 94.19 185 ARG B C 1
ATOM 3797 O O . ARG B 1 185 ? 3.617 -31.188 -4.691 1 94.19 185 ARG B O 1
ATOM 3804 N N . VAL B 1 186 ? 1.871 -31.062 -6.051 1 96.69 186 VAL B N 1
ATOM 3805 C CA . VAL B 1 186 ? 0.923 -31.391 -4.996 1 96.69 186 VAL B CA 1
ATOM 3806 C C . VAL B 1 186 ? 0.652 -32.906 -4.996 1 96.69 186 VAL B C 1
ATOM 3808 O O . VAL B 1 186 ? 0.249 -33.469 -6.016 1 96.69 186 VAL B O 1
ATOM 3811 N N . PRO B 1 187 ? 0.884 -33.562 -3.881 1 96.25 187 PRO B N 1
ATOM 3812 C CA . PRO B 1 187 ? 0.611 -35 -3.848 1 96.25 187 PRO B CA 1
ATOM 3813 C C . PRO B 1 187 ? -0.878 -35.312 -3.951 1 96.25 187 PRO B C 1
ATOM 3815 O O . PRO B 1 187 ? -1.714 -34.531 -3.48 1 96.25 187 PRO B O 1
ATOM 3818 N N . LYS B 1 188 ? -1.15 -36.406 -4.523 1 95.94 188 LYS B N 1
ATOM 3819 C CA . LYS B 1 188 ? -2.527 -36.875 -4.496 1 95.94 188 LYS B CA 1
ATOM 3820 C C . LYS B 1 188 ? -2.889 -37.438 -3.117 1 95.94 188 LYS B C 1
ATOM 3822 O O . LYS B 1 188 ? -2.082 -38.125 -2.48 1 95.94 188 LYS B O 1
ATOM 3827 N N . LEU B 1 189 ? -4.105 -37.094 -2.742 1 96 189 LEU B N 1
ATOM 3828 C CA . LEU B 1 189 ? -4.531 -37.5 -1.4 1 96 189 LEU B CA 1
ATOM 3829 C C . LEU B 1 189 ? -5.652 -38.531 -1.461 1 96 189 LEU B C 1
ATOM 3831 O O . LEU B 1 189 ? -6.52 -38.469 -2.334 1 96 189 LEU B O 1
ATOM 3835 N N . SER B 1 190 ? -5.621 -39.406 -0.581 1 92.81 190 SER B N 1
ATOM 3836 C CA . SER B 1 190 ? -6.691 -40.375 -0.359 1 92.81 190 SER B CA 1
ATOM 3837 C C . SER B 1 190 ? -6.859 -40.688 1.125 1 92.81 190 SER B C 1
ATOM 3839 O O . SER B 1 190 ? -6.023 -40.312 1.944 1 92.81 190 SER B O 1
ATOM 3841 N N . LEU B 1 191 ? -8.023 -41.156 1.422 1 90.94 191 LEU B N 1
ATOM 3842 C CA . LEU B 1 191 ? -8.297 -41.594 2.789 1 90.94 191 LEU B CA 1
ATOM 3843 C C . LEU B 1 191 ? -8.336 -43.125 2.889 1 90.94 191 LEU B C 1
ATOM 3845 O O . LEU B 1 191 ? -9.047 -43.781 2.131 1 90.94 191 LEU B O 1
ATOM 3849 N N . LYS B 1 192 ? -7.418 -43.625 3.705 1 88.75 192 LYS B N 1
ATOM 3850 C CA . LYS B 1 192 ? -7.43 -45.062 4.027 1 88.75 192 LYS B CA 1
ATOM 3851 C C . LYS B 1 192 ? -7.602 -45.281 5.527 1 88.75 192 LYS B C 1
ATOM 3853 O O . LYS B 1 192 ? -6.727 -44.906 6.316 1 88.75 192 LYS B O 1
ATOM 3858 N N . GLU B 1 193 ? -8.664 -45.969 5.965 1 88.81 193 GLU B N 1
ATOM 3859 C CA . GLU B 1 193 ? -8.977 -46.25 7.367 1 88.81 193 GLU B CA 1
ATOM 3860 C C . GLU B 1 193 ? -8.945 -44.969 8.195 1 88.81 193 GLU B C 1
ATOM 3862 O O . GLU B 1 193 ? -8.297 -44.906 9.234 1 88.81 193 GLU B O 1
ATOM 3867 N N . LYS B 1 194 ? -9.359 -43.875 7.738 1 85.31 194 LYS B N 1
ATOM 3868 C CA . LYS B 1 194 ? -9.523 -42.594 8.398 1 85.31 194 LYS B CA 1
ATOM 3869 C C . LYS B 1 194 ? -8.195 -41.844 8.516 1 85.31 194 LYS B C 1
ATOM 3871 O O . LYS B 1 194 ? -8.055 -40.938 9.328 1 85.31 194 LYS B O 1
ATOM 3876 N N . GLU B 1 195 ? -7.242 -42.406 7.777 1 90.75 195 GLU B N 1
ATOM 3877 C CA . GLU B 1 195 ? -5.941 -41.75 7.762 1 90.75 195 GLU B CA 1
ATOM 3878 C C . GLU B 1 195 ? -5.633 -41.156 6.383 1 90.75 195 GLU B C 1
ATOM 3880 O O . GLU B 1 195 ? -5.941 -41.781 5.363 1 90.75 195 GLU B O 1
ATOM 3885 N N . LEU B 1 196 ? -5.102 -40 6.328 1 92.75 196 LEU B N 1
ATOM 3886 C CA . LEU B 1 196 ? -4.715 -39.344 5.082 1 92.75 196 LEU B CA 1
ATOM 3887 C C . LEU B 1 196 ? -3.469 -40 4.492 1 92.75 196 LEU B C 1
ATOM 3889 O O . LEU B 1 196 ? -2.48 -40.219 5.199 1 92.75 196 LEU B O 1
ATOM 3893 N N . VAL B 1 197 ? -3.518 -40.438 3.227 1 93.5 197 VAL B N 1
ATOM 3894 C CA . VAL B 1 197 ? -2.4 -41.062 2.523 1 93.5 197 VAL B CA 1
ATOM 3895 C C . VAL B 1 197 ? -1.932 -40.125 1.393 1 93.5 197 VAL B C 1
ATOM 3897 O O . VAL B 1 197 ? -2.744 -39.656 0.611 1 93.5 197 VAL B O 1
ATOM 3900 N N . PHE B 1 198 ? -0.671 -39.969 1.336 1 94.56 198 PHE B N 1
ATOM 3901 C CA . PHE B 1 198 ? -0.054 -39.094 0.337 1 94.56 198 PHE B CA 1
ATOM 3902 C C . PHE B 1 198 ? 0.572 -39.938 -0.781 1 94.56 198 PHE B C 1
ATOM 3904 O O . PHE B 1 198 ? 1.414 -40.812 -0.526 1 94.56 198 PHE B O 1
ATOM 3911 N N . ASP B 1 199 ? 0.179 -39.719 -1.979 1 94.69 199 ASP B N 1
ATOM 3912 C CA . ASP B 1 199 ? 0.78 -40.344 -3.156 1 94.69 199 ASP B CA 1
ATOM 3913 C C . ASP B 1 199 ? 1.675 -39.344 -3.9 1 94.69 199 ASP B C 1
ATOM 3915 O O . ASP B 1 199 ? 1.203 -38.594 -4.762 1 94.69 199 ASP B O 1
ATOM 3919 N N . TYR B 1 200 ? 2.945 -39.375 -3.684 1 91.69 200 TYR B N 1
ATOM 3920 C CA . TYR B 1 200 ? 3.904 -38.438 -4.246 1 91.69 200 TYR B CA 1
ATOM 3921 C C . TYR B 1 200 ? 4.277 -38.812 -5.672 1 91.69 200 TYR B C 1
ATOM 3923 O O . TYR B 1 200 ? 4.793 -38 -6.43 1 91.69 200 TYR B O 1
ATOM 3931 N N . ASP B 1 201 ? 4.07 -40.031 -6.043 1 91.69 201 ASP B N 1
ATOM 3932 C CA . ASP B 1 201 ? 4.344 -40.469 -7.402 1 91.69 201 ASP B CA 1
ATOM 3933 C C . ASP B 1 201 ? 3.324 -39.906 -8.391 1 91.69 201 ASP B C 1
ATOM 3935 O O . ASP B 1 201 ? 3.639 -39.688 -9.562 1 91.69 201 ASP B O 1
ATOM 3939 N N . ALA B 1 202 ? 2.137 -39.719 -7.855 1 93.81 202 ALA B N 1
ATOM 3940 C CA . ALA B 1 202 ? 1.071 -39.188 -8.695 1 93.81 202 ALA B CA 1
ATOM 3941 C C . ALA B 1 202 ? 0.908 -37.688 -8.492 1 93.81 202 ALA B C 1
ATOM 3943 O O . ALA B 1 202 ? -0.165 -37.125 -8.734 1 93.81 202 ALA B O 1
ATOM 3944 N N . ALA B 1 203 ? 1.938 -37.125 -7.977 1 95 203 ALA B N 1
ATOM 3945 C CA . ALA B 1 203 ? 1.871 -35.688 -7.707 1 95 203 ALA B CA 1
ATOM 3946 C C . ALA B 1 203 ? 1.658 -34.875 -8.992 1 95 203 ALA B C 1
ATOM 3948 O O . ALA B 1 203 ? 2.082 -35.312 -10.07 1 95 203 ALA B O 1
ATOM 3949 N N . TYR B 1 204 ? 0.995 -33.75 -8.906 1 95.19 204 TYR B N 1
ATOM 3950 C CA . TYR B 1 204 ? 0.657 -32.969 -10.078 1 95.19 204 TYR B CA 1
ATOM 3951 C C . TYR B 1 204 ? 1.075 -31.516 -9.891 1 95.19 204 TYR B C 1
ATOM 3953 O O . TYR B 1 204 ? 1.11 -31 -8.766 1 95.19 204 TYR B O 1
ATOM 3961 N N . PRO B 1 205 ? 1.435 -30.859 -11 1 95.12 205 PRO B N 1
ATOM 3962 C CA . PRO B 1 205 ? 1.695 -29.422 -10.945 1 95.12 205 PRO B CA 1
ATOM 3963 C C . PRO B 1 205 ? 0.416 -28.594 -10.867 1 95.12 205 PRO B C 1
ATOM 3965 O O . PRO B 1 205 ? -0.642 -29.031 -11.32 1 95.12 205 PRO B O 1
ATOM 3968 N N . LEU B 1 206 ? 0.509 -27.438 -10.312 1 96.25 206 LEU B N 1
ATOM 3969 C CA . LEU B 1 206 ? -0.625 -26.531 -10.328 1 96.25 206 LEU B CA 1
ATOM 3970 C C . LEU B 1 206 ? -0.75 -25.844 -11.68 1 96.25 206 LEU B C 1
ATOM 3972 O O . LEU B 1 206 ? 0.256 -25.578 -12.344 1 96.25 206 LEU B O 1
ATOM 3976 N N . THR B 1 207 ? -1.941 -25.625 -12.078 1 97.06 207 THR B N 1
ATOM 3977 C CA . THR B 1 207 ? -2.191 -24.797 -13.25 1 97.06 207 THR B CA 1
ATOM 3978 C C . THR B 1 207 ? -1.97 -23.312 -12.914 1 97.06 207 THR B C 1
ATOM 3980 O O . THR B 1 207 ? -2.6 -22.781 -12 1 97.06 207 THR B O 1
ATOM 3983 N N . ILE B 1 208 ? -1.046 -22.734 -13.594 1 97.31 208 ILE B N 1
ATOM 3984 C CA . ILE B 1 208 ? -0.815 -21.312 -13.43 1 97.31 208 ILE B CA 1
ATOM 3985 C C . ILE B 1 208 ? -1.648 -20.531 -14.445 1 97.31 208 ILE B C 1
ATOM 3987 O O . ILE B 1 208 ? -1.428 -20.641 -15.656 1 97.31 208 ILE B O 1
ATOM 3991 N N . LEU B 1 209 ? -2.605 -19.703 -13.953 1 97.06 209 LEU B N 1
ATOM 3992 C CA . LEU B 1 209 ? -3.633 -19.109 -14.797 1 97.06 209 LEU B CA 1
ATOM 3993 C C . LEU B 1 209 ? -3.17 -17.766 -15.352 1 97.06 209 LEU B C 1
ATOM 3995 O O . LEU B 1 209 ? -3.719 -17.266 -16.344 1 97.06 209 LEU B O 1
ATOM 3999 N N . ASP B 1 210 ? -2.277 -17.109 -14.711 1 96.69 210 ASP B N 1
ATOM 4000 C CA . ASP B 1 210 ? -1.741 -15.812 -15.117 1 96.69 210 ASP B CA 1
ATOM 4001 C C . ASP B 1 210 ? -0.309 -15.633 -14.617 1 96.69 210 ASP B C 1
ATOM 4003 O O . ASP B 1 210 ? 0.153 -16.375 -13.75 1 96.69 210 ASP B O 1
ATOM 4007 N N . TYR B 1 211 ? 0.405 -14.734 -15.234 1 97.56 211 TYR B N 1
ATOM 4008 C CA . TYR B 1 211 ? 1.802 -14.461 -14.914 1 97.56 211 TYR B CA 1
ATOM 4009 C C . TYR B 1 211 ? 2.004 -12.992 -14.555 1 97.56 211 TYR B C 1
ATOM 4011 O O . TYR B 1 211 ? 2.521 -12.219 -15.352 1 97.56 211 TYR B O 1
ATOM 4019 N N . PRO B 1 212 ? 1.632 -12.625 -13.32 1 97.38 212 PRO B N 1
ATOM 4020 C CA . PRO B 1 212 ? 1.797 -11.227 -12.938 1 97.38 212 PRO B CA 1
ATOM 4021 C C . PRO B 1 212 ? 3.262 -10.812 -12.828 1 97.38 212 PRO B C 1
ATOM 4023 O O . PRO B 1 212 ? 4.098 -11.602 -12.383 1 97.38 212 PRO B O 1
ATOM 4026 N N . VAL B 1 213 ? 3.547 -9.609 -13.227 1 98.12 213 VAL B N 1
ATOM 4027 C CA . VAL B 1 213 ? 4.875 -9.016 -13.133 1 98.12 213 VAL B CA 1
ATOM 4028 C C . VAL B 1 213 ? 4.789 -7.652 -12.438 1 98.12 213 VAL B C 1
ATOM 4030 O O . VAL B 1 213 ? 3.973 -6.809 -12.82 1 98.12 213 VAL B O 1
ATOM 4033 N N . ALA B 1 214 ? 5.539 -7.516 -11.375 1 98.31 214 ALA B N 1
ATOM 4034 C CA . ALA B 1 214 ? 5.652 -6.219 -10.711 1 98.31 214 ALA B CA 1
ATOM 4035 C C . ALA B 1 214 ? 6.824 -5.414 -11.273 1 98.31 214 ALA B C 1
ATOM 4037 O O . ALA B 1 214 ? 7.91 -5.953 -11.484 1 98.31 214 ALA B O 1
ATOM 4038 N N . VAL B 1 215 ? 6.602 -4.168 -11.539 1 98.5 215 VAL B N 1
ATOM 4039 C CA . VAL B 1 215 ? 7.641 -3.26 -12.016 1 98.5 215 VAL B CA 1
ATOM 4040 C C . VAL B 1 215 ? 7.66 -2 -11.148 1 98.5 215 VAL B C 1
ATOM 4042 O O . VAL B 1 215 ? 6.656 -1.293 -11.055 1 98.5 215 VAL B O 1
ATOM 4045 N N . THR B 1 216 ? 8.797 -1.719 -10.562 1 98.44 216 THR B N 1
ATOM 4046 C CA . THR B 1 216 ? 8.945 -0.568 -9.68 1 98.44 216 THR B CA 1
ATOM 4047 C C . THR B 1 216 ? 9.688 0.562 -10.383 1 98.44 216 THR B C 1
ATOM 4049 O O . THR B 1 216 ? 10.68 0.322 -11.078 1 98.44 216 THR B O 1
ATOM 4052 N N . PHE B 1 217 ? 9.227 1.755 -10.242 1 98.5 217 PHE B N 1
ATOM 4053 C CA . PHE B 1 217 ? 9.852 2.977 -10.734 1 98.5 217 PHE B CA 1
ATOM 4054 C C . PHE B 1 217 ? 10.219 3.9 -9.578 1 98.5 217 PHE B C 1
ATOM 4056 O O . PHE B 1 217 ? 9.492 3.99 -8.594 1 98.5 217 PHE B O 1
ATOM 4063 N N . GLY B 1 218 ? 11.383 4.531 -9.75 1 97.75 218 GLY B N 1
ATOM 4064 C CA . GLY B 1 218 ? 11.766 5.609 -8.852 1 97.75 218 GLY B CA 1
ATOM 4065 C C . GLY B 1 218 ? 11.523 6.988 -9.438 1 97.75 218 GLY B C 1
ATOM 4066 O O . GLY B 1 218 ? 11.75 7.211 -10.633 1 97.75 218 GLY B O 1
ATOM 4067 N N . LEU B 1 219 ? 10.961 7.816 -8.609 1 96.69 219 LEU B N 1
ATOM 4068 C CA . LEU B 1 219 ? 10.734 9.195 -9.016 1 96.69 219 LEU B CA 1
ATOM 4069 C C . LEU B 1 219 ? 11.742 10.133 -8.352 1 96.69 219 LEU B C 1
ATOM 4071 O O . LEU B 1 219 ? 11.859 10.148 -7.125 1 96.69 219 LEU B O 1
ATOM 4075 N N . TYR B 1 220 ? 12.477 10.852 -9.141 1 95.25 220 TYR B N 1
ATOM 4076 C CA . TYR B 1 220 ? 13.43 11.852 -8.672 1 95.25 220 TYR B CA 1
ATOM 4077 C C . TYR B 1 220 ? 13.328 13.125 -9.5 1 95.25 220 TYR B C 1
ATOM 4079 O O . TYR B 1 220 ? 13.656 13.133 -10.688 1 95.25 220 TYR B O 1
ATOM 4087 N N . SER B 1 221 ? 12.977 14.234 -8.773 1 92.38 221 SER B N 1
ATOM 4088 C CA . SER B 1 221 ? 12.781 15.484 -9.5 1 92.38 221 SER B CA 1
ATOM 4089 C C . SER B 1 221 ? 11.906 15.273 -10.734 1 92.38 221 SER B C 1
ATOM 4091 O O . SER B 1 221 ? 10.781 14.781 -10.625 1 92.38 221 SER B O 1
ATOM 4093 N N . GLU B 1 222 ? 12.453 15.461 -11.906 1 91.31 222 GLU B N 1
ATOM 4094 C CA . GLU B 1 222 ? 11.641 15.312 -13.109 1 91.31 222 GLU B CA 1
ATOM 4095 C C . GLU B 1 222 ? 11.875 13.961 -13.766 1 91.31 222 GLU B C 1
ATOM 4097 O O . GLU B 1 222 ? 11.273 13.656 -14.805 1 91.31 222 GLU B O 1
ATOM 4102 N N . PHE B 1 223 ? 12.688 13.164 -13.164 1 93.69 223 PHE B N 1
ATOM 4103 C CA . PHE B 1 223 ? 13.07 11.906 -13.805 1 93.69 223 PHE B CA 1
ATOM 4104 C C . PHE B 1 223 ? 12.336 10.734 -13.18 1 93.69 223 PHE B C 1
ATOM 4106 O O . PHE B 1 223 ? 12 10.758 -11.992 1 93.69 223 PHE B O 1
ATOM 4113 N N . GLU B 1 224 ? 11.992 9.82 -13.969 1 96.38 224 GLU B N 1
ATOM 4114 C CA . GLU B 1 224 ? 11.539 8.5 -13.531 1 96.38 224 GLU B CA 1
ATOM 4115 C C . GLU B 1 224 ? 12.492 7.406 -13.992 1 96.38 224 GLU B C 1
ATOM 4117 O O . GLU B 1 224 ? 12.867 7.355 -15.172 1 96.38 224 GLU B O 1
ATOM 4122 N N . VAL B 1 225 ? 12.945 6.609 -13.102 1 97.56 225 VAL B N 1
ATOM 4123 C CA . VAL B 1 225 ? 13.891 5.547 -13.445 1 97.56 225 VAL B CA 1
ATOM 4124 C C . VAL B 1 225 ? 13.258 4.188 -13.164 1 97.56 225 VAL B C 1
ATOM 4126 O O . VAL B 1 225 ? 12.547 4.016 -12.164 1 97.56 225 VAL B O 1
ATOM 4129 N N . MET B 1 226 ? 13.453 3.283 -14.023 1 98.31 226 MET B N 1
ATOM 4130 C CA . MET B 1 226 ? 12.938 1.928 -13.852 1 98.31 226 MET B CA 1
ATOM 4131 C C . MET B 1 226 ? 13.867 1.093 -12.984 1 98.31 226 MET B C 1
ATOM 4133 O O . MET B 1 226 ? 15.094 1.166 -13.133 1 98.31 226 MET B O 1
ATOM 4137 N N . ASP B 1 227 ? 13.32 0.259 -12.055 1 98.5 227 ASP B N 1
ATOM 4138 C CA . ASP B 1 227 ? 14.078 -0.697 -11.258 1 98.5 227 ASP B CA 1
ATOM 4139 C C . ASP B 1 227 ? 15.203 -0.004 -10.492 1 98.5 227 ASP B C 1
ATOM 4141 O O . ASP B 1 227 ? 16.375 -0.341 -10.664 1 98.5 227 ASP B O 1
ATOM 4145 N N . PRO B 1 228 ? 14.836 0.899 -9.664 1 98.06 228 PRO B N 1
ATOM 4146 C CA . PRO B 1 228 ? 15.883 1.557 -8.875 1 98.06 228 PRO B CA 1
ATOM 4147 C C . PRO B 1 228 ? 16.609 0.594 -7.938 1 98.06 228 PRO B C 1
ATOM 4149 O O . PRO B 1 228 ? 15.984 -0.299 -7.363 1 98.06 228 PRO B O 1
ATOM 4152 N N . ASP B 1 229 ? 17.938 0.794 -7.805 1 96.44 229 ASP B N 1
ATOM 4153 C CA . ASP B 1 229 ? 18.688 0.018 -6.82 1 96.44 229 ASP B CA 1
ATOM 4154 C C . ASP B 1 229 ? 18.641 0.68 -5.445 1 96.44 229 ASP B C 1
ATOM 4156 O O . ASP B 1 229 ? 17.984 1.707 -5.27 1 96.44 229 ASP B O 1
ATOM 4160 N N . ALA B 1 230 ? 19.266 0.037 -4.48 1 94 230 ALA B N 1
ATOM 4161 C CA . ALA B 1 230 ? 19.172 0.489 -3.094 1 94 230 ALA B CA 1
ATOM 4162 C C . ALA B 1 230 ? 19.75 1.893 -2.938 1 94 230 ALA B C 1
ATOM 4164 O O . ALA B 1 230 ? 19.219 2.715 -2.191 1 94 230 ALA B O 1
ATOM 4165 N N . PHE B 1 231 ? 20.906 2.18 -3.568 1 93.69 231 PHE B N 1
ATOM 4166 C CA . PHE B 1 231 ? 21.5 3.508 -3.525 1 93.69 231 PHE B CA 1
ATOM 4167 C C . PHE B 1 231 ? 20.516 4.562 -4.02 1 93.69 231 PHE B C 1
ATOM 4169 O O . PHE B 1 231 ? 20.312 5.586 -3.361 1 93.69 231 PHE B O 1
ATOM 4176 N N . GLU B 1 232 ? 19.875 4.281 -5.137 1 94.88 232 GLU B N 1
ATOM 4177 C CA . GLU B 1 232 ? 18.891 5.199 -5.719 1 94.88 232 GLU B CA 1
ATOM 4178 C C . GLU B 1 232 ? 17.688 5.371 -4.801 1 94.88 232 GLU B C 1
ATOM 4180 O O . GLU B 1 232 ? 17.188 6.484 -4.625 1 94.88 232 GLU B O 1
ATOM 4185 N N . GLU B 1 233 ? 17.156 4.262 -4.273 1 93.62 233 GLU B N 1
ATOM 4186 C CA . GLU B 1 233 ? 15.984 4.309 -3.414 1 93.62 233 GLU B CA 1
ATOM 4187 C C . GLU B 1 233 ? 16.188 5.262 -2.242 1 93.62 233 GLU B C 1
ATOM 4189 O O . GLU B 1 233 ? 15.234 5.879 -1.763 1 93.62 233 GLU B O 1
ATOM 4194 N N . GLY B 1 234 ? 17.438 5.355 -1.823 1 91.75 234 GLY B N 1
ATOM 4195 C CA . GLY B 1 234 ? 17.75 6.258 -0.725 1 91.75 234 GLY B CA 1
ATOM 4196 C C . GLY B 1 234 ? 17.656 7.723 -1.114 1 91.75 234 GLY B C 1
ATOM 4197 O O . GLY B 1 234 ? 17.594 8.594 -0.248 1 91.75 234 GLY B O 1
ATOM 4198 N N . LEU B 1 235 ? 17.641 7.984 -2.398 1 93.31 235 LEU B N 1
ATOM 4199 C CA . LEU B 1 235 ? 17.703 9.359 -2.881 1 93.31 235 LEU B CA 1
ATOM 4200 C C . LEU B 1 235 ? 16.391 9.773 -3.533 1 93.31 235 LEU B C 1
ATOM 4202 O O . LEU B 1 235 ? 16.156 10.961 -3.758 1 93.31 235 LEU B O 1
ATOM 4206 N N . LEU B 1 236 ? 15.5 8.82 -3.729 1 95.19 236 LEU B N 1
ATOM 4207 C CA . LEU B 1 236 ? 14.281 9.047 -4.504 1 95.19 236 LEU B CA 1
ATOM 42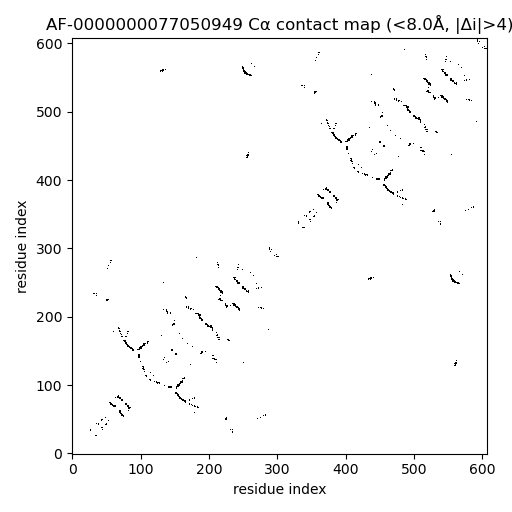08 C C . LEU B 1 236 ? 13.258 9.82 -3.691 1 95.19 236 LEU B C 1
ATOM 4210 O O . LEU B 1 236 ? 13.195 9.688 -2.467 1 95.19 236 LEU B O 1
ATOM 4214 N N . ASP B 1 237 ? 12.469 10.555 -4.461 1 94.19 237 ASP B N 1
ATOM 4215 C CA . ASP B 1 237 ? 11.352 11.258 -3.84 1 94.19 237 ASP B CA 1
ATOM 4216 C C . ASP B 1 237 ? 10.188 10.297 -3.561 1 94.19 237 ASP B C 1
ATOM 4218 O O . ASP B 1 237 ? 9.406 10.516 -2.633 1 94.19 237 ASP B O 1
ATOM 4222 N N . ASP B 1 238 ? 10.047 9.344 -4.402 1 95.75 238 ASP B N 1
ATOM 4223 C CA . ASP B 1 238 ? 8.938 8.398 -4.316 1 95.75 238 ASP B CA 1
ATOM 4224 C C . ASP B 1 238 ? 9.188 7.176 -5.191 1 95.75 238 ASP B C 1
ATOM 4226 O O . ASP B 1 238 ? 10.125 7.16 -5.992 1 95.75 238 ASP B O 1
ATOM 4230 N N . THR B 1 239 ? 8.453 6.172 -4.926 1 96.75 239 THR B N 1
ATOM 4231 C CA . THR B 1 239 ? 8.445 5.004 -5.801 1 96.75 239 THR B CA 1
ATOM 4232 C C . THR B 1 239 ? 7.027 4.676 -6.254 1 96.75 239 THR B C 1
ATOM 4234 O O . THR B 1 239 ? 6.059 5.035 -5.578 1 96.75 239 THR B O 1
ATOM 4237 N N . VAL B 1 240 ? 6.938 4.109 -7.41 1 97.25 240 VAL B N 1
ATOM 4238 C CA . VAL B 1 240 ? 5.684 3.576 -7.938 1 97.25 240 VAL B CA 1
ATOM 4239 C C . VAL B 1 240 ? 5.898 2.145 -8.422 1 97.25 240 VAL B C 1
ATOM 4241 O O . VAL B 1 240 ? 6.766 1.889 -9.266 1 97.25 240 VAL B O 1
ATOM 4244 N N . THR B 1 241 ? 5.133 1.258 -7.914 1 97.69 241 THR B N 1
ATOM 4245 C CA . THR B 1 241 ? 5.156 -0.111 -8.422 1 97.69 241 THR B CA 1
ATOM 4246 C C . THR B 1 241 ? 3.846 -0.45 -9.125 1 97.69 241 THR B C 1
ATOM 4248 O O . THR B 1 241 ? 2.764 -0.21 -8.586 1 97.69 241 THR B O 1
ATOM 4251 N N . VAL B 1 242 ? 3.977 -0.93 -10.281 1 97.06 242 VAL B N 1
ATOM 4252 C CA . VAL B 1 242 ? 2.836 -1.391 -11.07 1 97.06 242 VAL B CA 1
ATOM 4253 C C . VAL B 1 242 ? 2.926 -2.9 -11.273 1 97.06 242 VAL B C 1
ATOM 4255 O O . VAL B 1 242 ? 3.971 -3.416 -11.68 1 97.06 242 VAL B O 1
ATOM 4258 N N . VAL B 1 243 ? 1.855 -3.576 -10.93 1 97.81 243 VAL B N 1
ATOM 4259 C CA . VAL B 1 243 ? 1.785 -5.004 -11.219 1 97.81 243 VAL B CA 1
ATOM 4260 C C . VAL B 1 243 ? 0.862 -5.242 -12.414 1 97.81 243 VAL B C 1
ATOM 4262 O O . VAL B 1 243 ? -0.308 -4.852 -12.391 1 97.81 243 VAL B O 1
ATOM 4265 N N . LEU B 1 244 ? 1.435 -5.863 -13.398 1 96.62 244 LEU B N 1
ATOM 4266 C CA . LEU B 1 244 ? 0.688 -6.164 -14.617 1 96.62 244 LEU B CA 1
ATOM 4267 C C . LEU B 1 244 ? 0.448 -7.664 -14.75 1 96.62 244 LEU B C 1
ATOM 4269 O O . LEU B 1 244 ? 1.276 -8.469 -14.328 1 96.62 244 LEU B O 1
ATOM 4273 N N . GLY B 1 245 ? -0.745 -7.969 -15.344 1 94.31 245 GLY B N 1
ATOM 4274 C CA . GLY B 1 245 ? -1.025 -9.344 -15.719 1 94.31 245 GLY B CA 1
ATOM 4275 C C . GLY B 1 245 ? -0.765 -9.633 -17.188 1 94.31 245 GLY B C 1
ATOM 4276 O O . GLY B 1 245 ? -0.205 -8.789 -17.891 1 94.31 245 GLY B O 1
ATOM 4277 N N . GLY B 1 246 ? -1.048 -10.875 -17.625 1 89.69 246 GLY B N 1
ATOM 4278 C CA . GLY B 1 246 ? -0.806 -11.32 -18.984 1 89.69 246 GLY B CA 1
ATOM 4279 C C . GLY B 1 246 ? -1.603 -10.547 -20.016 1 89.69 246 GLY B C 1
ATOM 4280 O O . GLY B 1 246 ? -1.214 -10.484 -21.188 1 89.69 246 GLY B O 1
ATOM 4281 N N . ASN B 1 247 ? -2.709 -9.922 -19.719 1 83.75 247 ASN B N 1
ATOM 4282 C CA . ASN B 1 247 ? -3.543 -9.18 -20.656 1 83.75 247 ASN B CA 1
ATOM 4283 C C . ASN B 1 247 ? -3.184 -7.699 -20.688 1 83.75 247 ASN B C 1
ATOM 4285 O O . ASN B 1 247 ? -3.93 -6.887 -21.234 1 83.75 247 ASN B O 1
ATOM 4289 N N . ASN B 1 248 ? -2.025 -7.414 -20.094 1 83.62 248 ASN B N 1
ATOM 4290 C CA . ASN B 1 248 ? -1.529 -6.047 -20.031 1 83.62 248 ASN B CA 1
ATOM 4291 C C . ASN B 1 248 ? -2.465 -5.152 -19.219 1 83.62 248 ASN B C 1
ATOM 4293 O O . ASN B 1 248 ? -2.5 -3.939 -19.406 1 83.62 248 ASN B O 1
ATOM 4297 N N . LYS B 1 249 ? -3.271 -5.762 -18.484 1 87.94 249 LYS B N 1
ATOM 4298 C CA . LYS B 1 249 ? -4.113 -4.984 -17.578 1 87.94 249 LYS B CA 1
ATOM 4299 C C . LYS B 1 249 ? -3.428 -4.777 -16.234 1 87.94 249 LYS B C 1
ATOM 4301 O O . LYS B 1 249 ? -2.654 -5.625 -15.789 1 87.94 249 LYS B O 1
ATOM 4306 N N . THR B 1 250 ? -3.697 -3.645 -15.68 1 94.38 250 THR B N 1
ATOM 4307 C CA . THR B 1 250 ? -3.119 -3.301 -14.383 1 94.38 250 THR B CA 1
ATOM 4308 C C . THR B 1 250 ? -3.852 -4.023 -13.258 1 94.38 250 THR B C 1
ATOM 4310 O O . THR B 1 250 ? -5.078 -3.949 -13.156 1 94.38 250 THR B O 1
ATOM 4313 N N . ILE B 1 251 ? -3.115 -4.719 -12.477 1 96.62 251 ILE B N 1
ATOM 4314 C CA . ILE B 1 251 ? -3.701 -5.453 -11.359 1 96.62 251 ILE B CA 1
ATOM 4315 C C . ILE B 1 251 ? -3.549 -4.641 -10.07 1 96.62 251 ILE B C 1
ATOM 4317 O O . ILE B 1 251 ? -4.484 -4.547 -9.273 1 96.62 251 ILE B O 1
ATOM 4321 N N . SER B 1 252 ? -2.41 -4.07 -9.875 1 97.06 252 SER B N 1
ATOM 4322 C CA . SER B 1 252 ? -2.115 -3.324 -8.656 1 97.06 252 SER B CA 1
ATOM 4323 C C . SER B 1 252 ? -1.283 -2.082 -8.953 1 97.06 252 SER B C 1
ATOM 4325 O O . SER B 1 252 ? -0.519 -2.059 -9.922 1 97.06 252 SER B O 1
ATOM 4327 N N . ILE B 1 253 ? -1.461 -1.043 -8.258 1 96.44 253 ILE B N 1
ATOM 4328 C CA . ILE B 1 253 ? -0.632 0.157 -8.234 1 96.44 253 ILE B CA 1
ATOM 4329 C C . ILE B 1 253 ? -0.325 0.543 -6.793 1 96.44 253 ILE B C 1
ATOM 4331 O O . ILE B 1 253 ? -1.237 0.697 -5.977 1 96.44 253 ILE B O 1
ATOM 4335 N N . ILE B 1 254 ? 0.925 0.632 -6.512 1 96.38 254 ILE B N 1
ATOM 4336 C CA . ILE B 1 254 ? 1.36 1.048 -5.184 1 96.38 254 ILE B CA 1
ATOM 4337 C C . ILE B 1 254 ? 2.225 2.301 -5.293 1 96.38 254 ILE B C 1
ATOM 4339 O O . ILE B 1 254 ? 3.363 2.238 -5.762 1 96.38 254 ILE B O 1
ATOM 4343 N N . LYS B 1 255 ? 1.667 3.379 -4.918 1 95.81 255 LYS B N 1
ATOM 4344 C CA . LYS B 1 255 ? 2.342 4.668 -4.812 1 95.81 255 LYS B CA 1
ATOM 4345 C C . LYS B 1 255 ? 2.113 5.297 -3.443 1 95.81 255 LYS B C 1
ATOM 4347 O O . LYS B 1 255 ? 1.154 6.051 -3.252 1 95.81 255 LYS B O 1
ATOM 4352 N N . PRO B 1 256 ? 2.932 5.145 -2.533 1 91.06 256 PRO B N 1
ATOM 4353 C CA . PRO B 1 256 ? 2.676 5.535 -1.146 1 91.06 256 PRO B CA 1
ATOM 4354 C C . PRO B 1 256 ? 2.588 7.051 -0.965 1 91.06 256 PRO B C 1
ATOM 4356 O O . PRO B 1 256 ? 1.861 7.531 -0.092 1 91.06 256 PRO B O 1
ATOM 4359 N N . GLY B 1 257 ? 3.258 8.07 -1.595 1 83.94 257 GLY B N 1
ATOM 4360 C CA . GLY B 1 257 ? 2.973 9.492 -1.48 1 83.94 257 GLY B CA 1
ATOM 4361 C C . GLY B 1 257 ? 4.211 10.336 -1.224 1 83.94 257 GLY B C 1
ATOM 4362 O O . GLY B 1 257 ? 4.113 11.453 -0.728 1 83.94 257 GLY B O 1
ATOM 4363 N N . GLY B 1 258 ? 5.305 10.133 -1.805 1 79.75 258 GLY B N 1
ATOM 4364 C CA . GLY B 1 258 ? 6.48 10.977 -1.655 1 79.75 258 GLY B CA 1
ATOM 4365 C C . GLY B 1 258 ? 6.566 12.078 -2.697 1 79.75 258 GLY B C 1
ATOM 4366 O O . GLY B 1 258 ? 7.168 13.125 -2.457 1 79.75 258 GLY B O 1
ATOM 4367 N N . LYS B 1 259 ? 5.879 11.852 -3.713 1 91.44 259 LYS B N 1
ATOM 4368 C CA . LYS B 1 259 ? 5.938 12.836 -4.797 1 91.44 259 LYS B CA 1
ATOM 4369 C C . LYS B 1 259 ? 4.598 12.938 -5.52 1 91.44 259 LYS B C 1
ATOM 4371 O O . LYS B 1 259 ? 3.959 11.914 -5.797 1 91.44 259 LYS B O 1
ATOM 4376 N N . ARG B 1 260 ? 4.262 14.18 -5.844 1 92.06 260 ARG B N 1
ATOM 4377 C CA . ARG B 1 260 ? 3.082 14.422 -6.668 1 92.06 260 ARG B CA 1
ATOM 4378 C C . ARG B 1 260 ? 3.363 14.109 -8.133 1 92.06 260 ARG B C 1
ATOM 4380 O O . ARG B 1 260 ? 4.449 14.414 -8.641 1 92.06 260 ARG B O 1
ATOM 4387 N N . ILE B 1 261 ? 2.289 13.484 -8.742 1 91.31 261 ILE B N 1
ATOM 4388 C CA . ILE B 1 261 ? 2.514 13.172 -10.148 1 91.31 261 ILE B CA 1
ATOM 4389 C C . ILE B 1 261 ? 1.267 13.516 -10.961 1 91.31 261 ILE B C 1
ATOM 4391 O O . ILE B 1 261 ? 0.164 13.586 -10.414 1 91.31 261 ILE B O 1
ATOM 4395 N N . SER B 1 262 ? 1.525 13.688 -12.234 1 88.38 262 SER B N 1
ATOM 4396 C CA . SER B 1 262 ? 0.437 13.938 -13.172 1 88.38 262 SER B CA 1
ATOM 4397 C C . SER B 1 262 ? -0.199 12.625 -13.641 1 88.38 262 SER B C 1
ATOM 4399 O O . SER B 1 262 ? 0.413 11.562 -13.539 1 88.38 262 SER B O 1
ATOM 4401 N N . ASP B 1 263 ? -1.416 12.789 -14.188 1 83.75 263 ASP B N 1
ATOM 4402 C CA . ASP B 1 263 ? -2.105 11.633 -14.766 1 83.75 263 ASP B CA 1
ATOM 4403 C C . ASP B 1 263 ? -1.32 11.062 -15.938 1 83.75 263 ASP B C 1
ATOM 4405 O O . ASP B 1 263 ? -1.287 9.844 -16.141 1 83.75 263 ASP B O 1
ATOM 4409 N N . SER B 1 264 ? -0.745 11.93 -16.641 1 89.56 264 SER B N 1
ATOM 4410 C CA . SER B 1 264 ? 0.018 11.5 -17.797 1 89.56 264 SER B CA 1
ATOM 4411 C C . SER B 1 264 ? 1.199 10.617 -17.406 1 89.56 264 SER B C 1
ATOM 4413 O O . SER B 1 264 ? 1.553 9.68 -18.109 1 89.56 264 SER B O 1
ATOM 4415 N N . LEU B 1 265 ? 1.756 10.938 -16.281 1 92.31 265 LEU B N 1
ATOM 4416 C CA . LEU B 1 265 ? 2.908 10.156 -15.836 1 92.31 265 LEU B CA 1
ATOM 4417 C C . LEU B 1 265 ? 2.492 8.742 -15.453 1 92.31 265 LEU B C 1
ATOM 4419 O O . LEU B 1 265 ? 3.227 7.785 -15.703 1 92.31 265 LEU B O 1
ATOM 4423 N N . VAL B 1 266 ? 1.327 8.617 -14.883 1 88.88 266 VAL B N 1
ATOM 4424 C CA . VAL B 1 266 ? 0.83 7.297 -14.523 1 88.88 266 VAL B CA 1
ATOM 4425 C C . VAL B 1 266 ? 0.723 6.426 -15.773 1 88.88 266 VAL B C 1
ATOM 4427 O O . VAL B 1 266 ? 1.14 5.266 -15.766 1 88.88 266 VAL B O 1
ATOM 4430 N N . MET B 1 267 ? 0.241 7 -16.797 1 89.69 267 MET B N 1
ATOM 4431 C CA . MET B 1 267 ? 0.084 6.277 -18.047 1 89.69 267 MET B CA 1
ATOM 4432 C C . MET B 1 267 ? 1.442 5.938 -18.656 1 89.69 267 MET B C 1
ATOM 4434 O O . MET B 1 267 ? 1.629 4.844 -19.188 1 89.69 267 MET B O 1
ATOM 4438 N N . THR B 1 268 ? 2.301 6.875 -18.547 1 94.06 268 THR B N 1
ATOM 4439 C CA . THR B 1 268 ? 3.65 6.66 -19.047 1 94.06 268 THR B CA 1
ATOM 4440 C C . THR B 1 268 ? 4.324 5.496 -18.328 1 94.06 268 THR B C 1
ATOM 4442 O O . THR B 1 268 ? 4.938 4.637 -18.969 1 94.06 268 THR B O 1
ATOM 4445 N N . LEU B 1 269 ? 4.223 5.449 -17.047 1 95.56 269 LEU B N 1
ATOM 4446 C CA . LEU B 1 269 ? 4.832 4.395 -16.25 1 95.56 269 LEU B CA 1
ATOM 4447 C C . LEU B 1 269 ? 4.223 3.035 -16.594 1 95.56 269 LEU B C 1
ATOM 4449 O O . LEU B 1 269 ? 4.938 2.029 -16.656 1 95.56 269 LEU B O 1
ATOM 4453 N N . ARG B 1 270 ? 2.975 3.037 -16.844 1 93.12 270 ARG B N 1
ATOM 4454 C CA . ARG B 1 270 ? 2.309 1.797 -17.219 1 93.12 270 ARG B CA 1
ATOM 4455 C C . ARG B 1 270 ? 2.836 1.279 -18.562 1 93.12 270 ARG B C 1
ATOM 4457 O O . ARG B 1 270 ? 3.018 0.073 -18.734 1 93.12 270 ARG B O 1
ATOM 4464 N N . GLY B 1 271 ? 2.938 2.186 -19.5 1 94.06 271 GLY B N 1
ATOM 4465 C CA . GLY B 1 271 ? 3.506 1.801 -20.781 1 94.06 271 GLY B CA 1
ATOM 4466 C C . GLY B 1 271 ? 4.898 1.206 -20.656 1 94.06 271 GLY B C 1
ATOM 4467 O O . GLY B 1 271 ? 5.195 0.186 -21.281 1 94.06 271 GLY B O 1
ATOM 4468 N N . LYS B 1 272 ? 5.734 1.869 -19.859 1 96.62 272 LYS B N 1
ATOM 4469 C CA . LYS B 1 272 ? 7.082 1.361 -19.625 1 96.62 272 LYS B CA 1
ATOM 4470 C C . LYS B 1 272 ? 7.039 0.002 -18.922 1 96.62 272 LYS B C 1
ATOM 4472 O O . LYS B 1 272 ? 7.84 -0.883 -19.234 1 96.62 272 LYS B O 1
ATOM 4477 N N . ALA B 1 273 ? 6.105 -0.113 -18 1 96.94 273 ALA B N 1
ATOM 4478 C CA . ALA B 1 273 ? 5.941 -1.379 -17.281 1 96.94 273 ALA B CA 1
ATOM 4479 C C . ALA B 1 273 ? 5.555 -2.5 -18.25 1 96.94 273 ALA B C 1
ATOM 4481 O O . ALA B 1 273 ? 6.016 -3.637 -18.109 1 96.94 273 ALA B O 1
ATOM 4482 N N . ALA B 1 274 ? 4.734 -2.186 -19.234 1 95.44 274 ALA B N 1
ATOM 4483 C CA . ALA B 1 274 ? 4.305 -3.174 -20.234 1 95.44 274 ALA B CA 1
ATOM 4484 C C . ALA B 1 274 ? 5.488 -3.697 -21.031 1 95.44 274 ALA B C 1
ATOM 4486 O O . ALA B 1 274 ? 5.551 -4.887 -21.359 1 95.44 274 ALA B O 1
ATOM 4487 N N . LYS B 1 275 ? 6.355 -2.809 -21.344 1 95.81 275 LYS B N 1
ATOM 4488 C CA . LYS B 1 275 ? 7.555 -3.232 -22.062 1 95.81 275 LYS B CA 1
ATOM 4489 C C . LYS B 1 275 ? 8.414 -4.152 -21.203 1 95.81 275 LYS B C 1
ATOM 4491 O O . LYS B 1 275 ? 8.891 -5.188 -21.672 1 95.81 275 LYS B O 1
ATOM 4496 N N . ARG B 1 276 ? 8.625 -3.76 -19.984 1 97.44 276 ARG B N 1
ATOM 4497 C CA . ARG B 1 276 ? 9.398 -4.578 -19.062 1 97.44 276 ARG B CA 1
ATOM 4498 C C . ARG B 1 276 ? 8.727 -5.926 -18.828 1 97.44 276 ARG B C 1
ATOM 4500 O O . ARG B 1 276 ? 9.406 -6.938 -18.625 1 97.44 276 ARG B O 1
ATOM 4507 N N . TYR B 1 277 ? 7.441 -5.922 -18.828 1 97.31 277 TYR B N 1
ATOM 4508 C CA . TYR B 1 277 ? 6.676 -7.152 -18.656 1 97.31 277 TYR B CA 1
ATOM 4509 C C . TYR B 1 277 ? 7.141 -8.227 -19.641 1 97.31 277 TYR B C 1
ATOM 4511 O O . TYR B 1 277 ? 7.336 -9.383 -19.25 1 97.31 277 TYR B O 1
ATOM 4519 N N . GLY B 1 278 ? 7.305 -7.832 -20.875 1 95.94 278 GLY B N 1
ATOM 4520 C CA . GLY B 1 278 ? 7.738 -8.781 -21.891 1 95.94 278 GLY B CA 1
ATOM 4521 C C . GLY B 1 278 ? 9.055 -9.445 -21.562 1 95.94 278 GLY B C 1
ATOM 4522 O O . GLY B 1 278 ? 9.195 -10.664 -21.688 1 95.94 278 GLY B O 1
ATOM 4523 N N . THR B 1 279 ? 9.984 -8.695 -21.062 1 96 279 THR B N 1
ATOM 4524 C CA . THR B 1 279 ? 11.312 -9.203 -20.734 1 96 279 THR B CA 1
ATOM 4525 C C . THR B 1 279 ? 11.234 -10.172 -19.562 1 96 279 THR B C 1
ATOM 4527 O O . THR B 1 279 ? 11.875 -11.227 -19.578 1 96 279 THR B O 1
ATOM 4530 N N . VAL B 1 280 ? 10.484 -9.812 -18.594 1 97.81 280 VAL B N 1
ATOM 4531 C CA . VAL B 1 280 ? 10.367 -10.648 -17.406 1 97.81 280 VAL B CA 1
ATOM 4532 C C . VAL B 1 280 ? 9.641 -11.945 -17.75 1 97.81 280 VAL B C 1
ATOM 4534 O O . VAL B 1 280 ? 10.047 -13.023 -17.328 1 97.81 280 VAL B O 1
ATOM 4537 N N . TYR B 1 281 ? 8.617 -11.773 -18.531 1 96.62 281 TYR B N 1
ATOM 4538 C CA . TYR B 1 281 ? 7.848 -12.938 -18.953 1 96.62 281 TYR B CA 1
ATOM 4539 C C . TYR B 1 281 ? 8.727 -13.922 -19.719 1 96.62 281 TYR B C 1
ATOM 4541 O O . TYR B 1 281 ? 8.625 -15.133 -19.516 1 96.62 281 TYR B O 1
ATOM 4549 N N . GLU B 1 282 ? 9.57 -13.43 -20.516 1 96.44 282 GLU B N 1
ATOM 4550 C CA . GLU B 1 282 ? 10.484 -14.289 -21.266 1 96.44 282 GLU B CA 1
ATOM 4551 C C . GLU B 1 282 ? 11.414 -15.047 -20.328 1 96.44 282 GLU B C 1
ATOM 4553 O O . GLU B 1 282 ? 11.719 -16.219 -20.562 1 96.44 282 GLU B O 1
ATOM 4558 N N . SER B 1 283 ? 11.883 -14.383 -19.328 1 97.25 283 SER B N 1
ATOM 4559 C CA . SER B 1 283 ? 12.734 -15.039 -18.344 1 97.25 283 SER B CA 1
ATOM 4560 C C . SER B 1 283 ? 11.992 -16.172 -17.625 1 97.25 283 SER B C 1
ATOM 4562 O O . SER B 1 283 ? 12.578 -17.219 -17.344 1 97.25 283 SER B O 1
ATOM 4564 N N . VAL B 1 284 ? 10.742 -15.961 -17.344 1 97.38 284 VAL B N 1
ATOM 4565 C CA . VAL B 1 284 ? 9.93 -16.969 -16.672 1 97.38 284 VAL B CA 1
ATOM 4566 C C . VAL B 1 284 ? 9.711 -18.156 -17.609 1 97.38 284 VAL B C 1
ATOM 4568 O O . VAL B 1 284 ? 9.766 -19.312 -17.188 1 97.38 284 VAL B O 1
ATOM 4571 N N . GLU B 1 285 ? 9.508 -17.844 -18.859 1 95.56 285 GLU B N 1
ATOM 4572 C CA . GLU B 1 285 ? 9.312 -18.891 -19.844 1 95.56 285 GLU B CA 1
ATOM 4573 C C . GLU B 1 285 ? 10.562 -19.75 -19.984 1 95.56 285 GLU B C 1
ATOM 4575 O O . GLU B 1 285 ? 10.469 -20.984 -20.094 1 95.56 285 GLU B O 1
ATOM 4580 N N . LYS B 1 286 ? 11.656 -19.094 -20.047 1 95.25 286 LYS B N 1
ATOM 4581 C CA . LYS B 1 286 ? 12.914 -19.828 -20.094 1 95.25 286 LYS B CA 1
ATOM 4582 C C . LYS B 1 286 ? 13.086 -20.734 -18.875 1 95.25 286 LYS B C 1
ATOM 4584 O O . LYS B 1 286 ? 13.508 -21.891 -19 1 95.25 286 LYS B O 1
ATOM 4589 N N . PHE B 1 287 ? 12.797 -20.297 -17.797 1 95.94 287 PHE B N 1
ATOM 4590 C CA . PHE B 1 287 ? 12.859 -21.047 -16.562 1 95.94 287 PHE B CA 1
ATOM 4591 C C . PHE B 1 287 ? 11.945 -22.266 -16.609 1 95.94 287 PHE B C 1
ATOM 4593 O O . PHE B 1 287 ? 12.344 -23.359 -16.219 1 95.94 287 PHE B O 1
ATOM 4600 N N . LYS B 1 288 ? 10.719 -21.969 -17.031 1 93.56 288 LYS B N 1
ATOM 4601 C CA . LYS B 1 288 ? 9.742 -23.047 -17.141 1 93.56 288 LYS B CA 1
ATOM 4602 C C . LYS B 1 288 ? 10.25 -24.156 -18.062 1 93.56 288 LYS B C 1
ATOM 4604 O O . LYS B 1 288 ? 10.086 -25.344 -17.766 1 93.56 288 LYS B O 1
ATOM 4609 N N . CYS B 1 289 ? 10.875 -23.766 -19.094 1 91.5 289 CYS B N 1
ATOM 4610 C CA . CYS B 1 289 ? 11.422 -24.719 -20.047 1 91.5 289 CYS B CA 1
ATOM 4611 C C . CYS B 1 289 ? 12.539 -25.531 -19.422 1 91.5 289 CYS B C 1
ATOM 4613 O O . CYS B 1 289 ? 12.609 -26.75 -19.594 1 91.5 289 CYS B O 1
ATOM 4615 N N . ASP B 1 290 ? 13.352 -24.891 -18.703 1 90.25 290 ASP B N 1
ATOM 4616 C CA . ASP B 1 290 ? 14.453 -25.562 -18.031 1 90.25 290 ASP B CA 1
ATOM 4617 C C . ASP B 1 290 ? 13.938 -26.547 -16.984 1 90.25 290 ASP B C 1
ATOM 4619 O O . ASP B 1 290 ? 14.508 -27.625 -16.797 1 90.25 290 ASP B O 1
ATOM 4623 N N . LEU B 1 291 ? 12.922 -26.172 -16.281 1 89.38 291 LEU B N 1
ATOM 4624 C CA . LEU B 1 291 ? 12.312 -27.016 -15.258 1 89.38 291 LEU B CA 1
ATOM 4625 C C . LEU B 1 291 ? 11.758 -28.297 -15.883 1 89.38 291 LEU B C 1
ATOM 4627 O O . LEU B 1 291 ? 11.93 -29.391 -15.32 1 89.38 291 LEU B O 1
ATOM 4631 N N . LEU B 1 292 ? 11.086 -28.172 -16.984 1 85.25 292 LEU B N 1
ATOM 4632 C CA . LEU B 1 292 ? 10.461 -29.297 -17.656 1 85.25 292 LEU B CA 1
ATOM 4633 C C . LEU B 1 292 ? 11.508 -30.234 -18.25 1 85.25 292 LEU B C 1
ATOM 4635 O O . LEU B 1 292 ? 11.328 -31.453 -18.25 1 85.25 292 LEU B O 1
ATOM 4639 N N . THR B 1 293 ? 12.547 -29.641 -18.719 1 81.81 293 THR B N 1
ATOM 4640 C CA . THR B 1 293 ? 13.609 -30.453 -19.297 1 81.81 293 THR B CA 1
ATOM 4641 C C . THR B 1 293 ? 14.328 -31.25 -18.219 1 81.81 293 THR B C 1
ATOM 4643 O O . THR B 1 293 ? 14.695 -32.406 -18.438 1 81.81 293 THR B O 1
ATOM 4646 N N . ASN B 1 294 ? 14.531 -30.562 -17.125 1 72.81 294 ASN B N 1
ATOM 4647 C CA . ASN B 1 294 ? 15.234 -31.25 -16.031 1 72.81 294 ASN B CA 1
ATOM 4648 C C . ASN B 1 294 ? 14.328 -32.219 -15.32 1 72.81 294 ASN B C 1
ATOM 4650 O O . ASN B 1 294 ? 14.797 -33.219 -14.758 1 72.81 294 ASN B O 1
ATOM 4654 N N . MET B 1 295 ? 13.117 -31.781 -15.227 1 62.91 295 MET B N 1
ATOM 4655 C CA . MET B 1 295 ? 12.188 -32.719 -14.617 1 62.91 295 MET B CA 1
ATOM 4656 C C . MET B 1 295 ? 11.883 -33.875 -15.57 1 62.91 295 MET B C 1
ATOM 4658 O O . MET B 1 295 ? 11.727 -35 -15.133 1 62.91 295 MET B O 1
ATOM 4662 N N . LYS B 1 296 ? 11.445 -33.312 -17 1 56.16 296 LYS B N 1
ATOM 4663 C CA . LYS B 1 296 ? 11.328 -34.375 -18 1 56.16 296 LYS B CA 1
ATOM 4664 C C . LYS B 1 296 ? 12.688 -34.719 -18.609 1 56.16 296 LYS B C 1
ATOM 4666 O O . LYS B 1 296 ? 13.609 -33.906 -18.578 1 56.16 296 LYS B O 1
ATOM 4671 N N . GLY B 1 297 ? 13.25 -35.5 -19.078 1 43.56 297 GLY B N 1
ATOM 4672 C CA . GLY B 1 297 ? 14.195 -35.656 -20.172 1 43.56 297 GLY B CA 1
ATOM 4673 C C . GLY B 1 297 ? 14.094 -34.562 -21.219 1 43.56 297 GLY B C 1
ATOM 4674 O O . GLY B 1 297 ? 13.336 -33.594 -21.047 1 43.56 297 GLY B O 1
ATOM 4675 N N . LYS B 1 298 ? 14.117 -34.656 -22.719 1 38.66 298 LYS B N 1
ATOM 4676 C CA . LYS B 1 298 ? 14.25 -33.812 -23.891 1 38.66 298 LYS B CA 1
ATOM 4677 C C . LYS B 1 298 ? 13.07 -32.844 -24.016 1 38.66 298 LYS B C 1
ATOM 4679 O O . LYS B 1 298 ? 11.922 -33.281 -24.141 1 38.66 298 LYS B O 1
ATOM 4684 N N . CYS B 1 299 ? 13.008 -31.828 -23.406 1 37.19 299 CYS B N 1
ATOM 4685 C CA . CYS B 1 299 ? 11.945 -30.828 -23.578 1 37.19 299 CYS B CA 1
ATOM 4686 C C . CYS B 1 299 ? 11.789 -30.453 -25.047 1 37.19 299 CYS B C 1
ATOM 4688 O O . CYS B 1 299 ? 12.703 -29.891 -25.656 1 37.19 299 CYS B O 1
ATOM 4690 N N . VAL B 1 300 ? 10.992 -30.969 -25.859 1 33.5 300 VAL B N 1
ATOM 4691 C CA . VAL B 1 300 ? 10.695 -30.828 -27.281 1 33.5 300 VAL B CA 1
ATOM 4692 C C . VAL B 1 300 ? 10.227 -29.391 -27.562 1 33.5 300 VAL B C 1
ATOM 4694 O O . VAL B 1 300 ? 10.172 -28.984 -28.719 1 33.5 300 VAL B O 1
ATOM 4697 N N . VAL B 1 301 ? 9.602 -28.672 -26.688 1 34.16 301 VAL B N 1
ATOM 4698 C CA . VAL B 1 301 ? 8.945 -27.438 -27.094 1 34.16 301 VAL B CA 1
ATOM 4699 C C . VAL B 1 301 ? 9.992 -26.359 -27.375 1 34.16 301 VAL B C 1
ATOM 4701 O O . VAL B 1 301 ? 9.711 -25.375 -28.047 1 34.16 301 VAL B O 1
ATOM 4704 N N . CYS B 1 302 ? 11.086 -26.344 -26.734 1 32.56 302 CYS B N 1
ATOM 4705 C CA . CYS B 1 302 ? 12.07 -25.344 -27.125 1 32.56 302 CYS B CA 1
ATOM 4706 C C . CYS B 1 302 ? 12.664 -25.656 -28.484 1 32.56 302 CYS B C 1
ATOM 4708 O O . CYS B 1 302 ? 13.547 -24.938 -28.969 1 32.56 302 CYS B O 1
ATOM 4710 N N . ALA B 1 303 ? 12.555 -26.875 -28.938 1 29.34 303 ALA B N 1
ATOM 4711 C CA . ALA B 1 303 ? 13.094 -27.203 -30.266 1 29.34 303 ALA B CA 1
ATOM 4712 C C . ALA B 1 303 ? 12.273 -26.531 -31.359 1 29.34 303 ALA B C 1
ATOM 4714 O O . ALA B 1 303 ? 12.68 -26.531 -32.531 1 29.34 303 ALA B O 1
ATOM 4715 N N . ILE B 1 304 ? 10.938 -26.188 -31.125 1 27.44 304 ILE B N 1
ATOM 4716 C CA . ILE B 1 304 ? 10.383 -25.562 -32.312 1 27.44 304 ILE B CA 1
ATOM 4717 C C . ILE B 1 304 ? 10.727 -24.078 -32.344 1 27.44 304 ILE B C 1
ATOM 4719 O O . ILE B 1 304 ? 10.578 -23.391 -31.328 1 27.44 304 ILE B O 1
#

InterPro domains:
  IPR001247 Exoribonuclease, phosphorolytic domain 1 [PF01138] (54-187)
  IPR015847 Exoribonuclease, phosphorolytic domain 2 [PF03725] (210-266)
  IPR020568 Ribosomal protein uS5 domain 2-type superfamily [SSF54211] (25-234)
  IPR027408 PNPase/RNase PH domain superfamily [G3DSA:3.30.230.70] (22-289)
  IPR036345 Exoribonuclease, PH domain 2 superfamily [SSF55666] (206-286)
  IPR050590 Exosome complex component Rrp42 subfamily [PTHR11097] (38-286)

Solvent-accessible surface area (backbone atoms only — not comparable to full-atom values): 32284 Å² total; per-residue (Å²): 140,83,84,80,79,76,77,72,79,69,88,61,93,80,87,79,65,74,70,75,76,52,55,64,65,56,44,39,71,74,38,46,65,62,45,52,48,56,31,49,76,69,52,29,42,95,88,69,38,45,44,81,41,63,65,56,79,47,76,45,66,78,80,45,84,88,34,53,12,19,15,38,24,28,45,55,72,14,27,31,38,18,38,27,41,77,45,80,39,73,42,87,48,93,82,49,54,55,28,50,68,44,51,45,46,44,71,46,46,84,21,34,79,81,42,71,74,56,61,50,54,28,53,28,41,35,51,20,51,25,50,35,42,32,38,56,68,49,21,45,53,40,61,77,27,31,35,75,78,42,44,29,25,28,35,41,39,36,43,33,39,45,62,28,64,31,34,48,57,64,32,40,50,43,48,13,51,55,48,10,53,72,54,25,53,49,56,39,59,34,60,55,95,90,35,84,41,78,35,69,88,64,37,41,67,69,64,73,71,45,62,63,39,45,39,36,31,29,34,40,93,93,44,64,30,35,49,37,36,41,75,50,60,74,66,39,46,28,53,40,34,41,27,32,37,76,83,71,32,39,30,22,36,47,22,62,26,53,44,72,44,56,72,66,52,56,52,49,53,49,54,53,39,54,57,50,40,55,58,53,50,50,53,52,50,52,46,52,49,51,49,45,26,70,74,40,70,88,54,65,72,80,72,106,141,83,85,79,77,74,78,72,77,72,87,62,88,80,85,81,66,74,70,75,75,55,56,64,67,54,42,42,70,75,36,44,64,62,46,52,50,55,32,49,76,67,52,28,42,95,88,68,38,45,44,81,40,64,65,57,79,46,76,47,66,78,78,44,86,90,35,55,13,18,15,38,24,28,46,55,72,14,28,33,39,19,37,27,41,76,45,81,39,72,43,87,46,92,81,51,54,56,27,49,68,45,52,43,49,45,73,46,46,84,22,34,78,79,40,74,75,55,62,49,54,30,53,30,43,35,51,20,51,26,49,35,43,32,39,56,68,49,21,44,55,41,61,76,27,32,35,76,78,43,44,29,26,29,34,42,39,35,42,34,39,44,63,28,64,32,34,48,58,64,31,39,50,44,49,14,51,54,47,11,52,71,53,26,53,49,55,39,57,35,59,56,95,91,35,84,42,78,36,68,88,64,37,41,67,69,66,74,69,45,61,64,40,46,40,35,31,28,32,40,94,91,45,65,29,34,47,36,36,41,75,50,60,74,67,38,47,27,53,39,33,40,27,30,37,76,83,73,32,40,30,24,37,46,23,59,25,53,46,73,42,55,73,67,53,54,54,49,51,48,54,54,40,53,58,50,39,55,58,53,48,49,54,50,50,51,46,53,49,51,49,45,26,70,73,40,69,88,53,64,71,81,72,106

Radius of gyration: 27.68 Å; Cα contacts (8 Å, |Δi|>4): 1176; chains: 2; bounding box: 102×84×68 Å

pLDDT: mean 85.66, std 19.73, range [23.95, 98.75]

Sequence (608 aa):
MENNRSSRFEFLSSKNIPFYTMDAEVFKKIQPKAFYGQYLENEVRPDGRGIDDARGILISYGHIGTADGSSLVRIGETGVICGLKLSFDPAKESSDTKGSLDVNIVLSSLCNADFFYGEQDKQSKYYAQVLKQIFQRYVLDLNELYSAEASTVICVHASIICIDYEGSILDACCLALLSALLTLRVPKLSLKEKELVFDYDAAYPLTILDYPVAVTFGLYSEFEVMDPDAFEEGLLDDTVTVVLGGNNKTISIIKPGGKRISDSLVMTLRGKAAKRYGTVYESVEKFKCDLLTNMKGKCVVCAIMENNRSSRFEFLSSKNIPFYTMDAEVFKKIQPKAFYGQYLENEVRPDGRGIDDARGILISYGHIGTADGSSLVRIGETGVICGLKLSFDPAKESSDTKGSLDVNIVLSSLCNADFFYGEQDKQSKYYAQVLKQIFQRYVLDLNELYSAEASTVICVHASIICIDYEGSILDACCLALLSALLTLRVPKLSLKEKELVFDYDAAYPLTILDYPVAVTFGLYSEFEVMDPDAFEEGLLDDTVTVVLGGNNKTISIIKPGGKRISDSLVMTLRGKAAKRYGTVYESVEKFKCDLLTNMKGKCVVCAI

Nearest PDB structures (foldseek):
  2pnz-assembly1_B  TM=9.099E-01  e=2.772E-24  Pyrococcus abyssi
  2wnr-assembly1_E  TM=9.134E-01  e=6.775E-23  Methanothermobacter thermautotrophicus
  4ifd-assembly1_A  TM=8.627E-01  e=1.031E-21  Saccharomyces cerevisiae S288C
  8xfx-assembly1_A  TM=8.443E-01  e=5.872E-17  Thermoplasma acidophilum DSM 1728
  8xfx-assembly2_B  TM=8.799E-01  e=5.599E-15  Thermoplasma acidophilum DSM 1728

Secondary structure (DSSP, 8-state):
-------------S---STTSS-HHHHHHH-HHHHHHHHHHTT--TTS--TTPPPPEEEE----TTSSEEEEEEETTEEEEEEEEEEEEE-SSTT----EEEEEEE--TTT-GGGGGSHHHHHHHHHHHHHHHHIIIIIB-GGGGEETTTTEEEEEEEEEEEEE--S-HHHHHHHHHHHHHHH-EEEEEEEETTEEEEEEEEEEEPPB----EEEEEEEETTEEEES--HHHHTT-SEEEEEEE-TTS-EEEEEE-SSS-B-HHHHHHHHHHHHHHHHHHHHHHHHHHHHHHHHHSS--SGGG-/-------------S---STTSS-HHHHHHH-HHHHHHHHHHTT--TTS--TTPPPPEEEE----TTSSEEEEEEETTEEEEEEEEEEEEE-SSTT----EEEEEEE--TTT-GGGGGSHHHHHHHHHHHHHHHHIIIIIB-GGGGEETTTTEEEEEEEEEEEEE--S-HHHHHHHHHHHHHHH-EEEEEEEETTEEEEEEEEEEEPPB----EEEEEEEETTEEEES--HHHHTT-SEEEEEEE-TTS-EEEEEE-SSS-B-HHHHHHHHHHHHHHHHHHHHHHHHHHHHHHHHHSSS-SGGG-